Protein AF-0000000068043052 (afdb_homodimer)

InterPro domains:
  IPR000719 Protein kinase domain [PF00069] (48-326)
  IPR000719 Protein kinase domain [PS50011] (48-335)
  IPR000719 Protein kinase domain [SM00220] (48-326)
  IPR008271 Serine/threonine-protein kinase, active site [PS00108] (180-192)
  IPR011009 Protein kinase-like domain superfamily [SSF56112] (38-329)
  IPR017441 Protein kinase, ATP binding site [PS00107] (54-77)

Secondary structure (DSSP, 8-state):
----------------HHHHHHHHHHHSTT---EE--HHHHHHHTTTT-GGGEEEE-SSEEEEEEE-TTS-EEEEEEEPTTT--HHHHHHHHHHHTT---TTBPPEEEEEEEEEEEEEEETTEEEEEEEEEEEEEEE--TT-BGGGG---TTSSS-HHHHHHHHHHHHHHHHIIIIII-EE-S--SGGGEEE-TT--EEE---TT-EEPPTT---EE-SS--S-TTTS-HHHHHH-EE-HHHHHHHHHHHHHHHHHSS-----TTTS-HHHHHHHHHHHHHHHHTTTS-HHHHHHHHHHHHHHHHHHHHHT-SSGGGSPPHHHHHHHHHHHHHH-/----------------HHHHHHHHHHHSTT---EE--HHHHHHHTTTT-GGGEEEE-SSEEEEEEE-TTS-EEEEEEEPTTT--HHHHHHHHHHHTT---TTBPPEEEEEEEEEEEEEEETTEEEEEEEEEEEEEEE--TT-BGGGG---TTSSS-HHHHHHHHHHHHHHHHIIIIII-EE-S---GGGEEE-TT--EEE---TT-EEPPTT---EE-SS--S-TTTS-HHHHHH-EE-HHHHHHHHHHHHHHHHHSS-----TTTS-HHHHHHHHHHHHHHHHTTTS-HHHHHHHHHHHHHHHHHHHHHT-SSGGGSPPHHHHHHHHHHHHHH-

pLDDT: mean 86.6, std 16.58, range [22.17, 98.75]

Radius of gyration: 36.7 Å; Cα contacts (8 Å, |Δi|>4): 1125; chains: 2; bounding box: 60×117×92 Å

Sequence (670 aa):
MGIKPSRYANSILPNSMGFNLFENLLQVPSVTPIFLPVEFLKAITCNFSKEQELGRGGYGVVYKGMLQNGKMIAVKKLFEMQLEDDQFQKEVTYLIGVKHQNIVQLVGYCAESRWEATQVGEKYVMAETRTRLLCFEYLKNNSLDKHLSAESGGLEWHIRYDIIRGVCSGLHYLHAECRIIHLDLKPQNILLDDHMMPKLADFGMSRLFGKQQSRIITKSRGGTFGYMAPEYITNGLITTKSDIFSLGIIIIELMTGHRRYPESSETPFEDFIENVIANWRHRLEKTLSHRALEICSEQVNRCIVLGLNCLNPDPSKRPSAWDILQTLNELESTNMGIKPSRYANSILPNSMGFNLFENLLQVPSVTPIFLPVEFLKAITCNFSKEQELGRGGYGVVYKGMLQNGKMIAVKKLFEMQLEDDQFQKEVTYLIGVKHQNIVQLVGYCAESRWEATQVGEKYVMAETRTRLLCFEYLKNNSLDKHLSAESGGLEWHIRYDIIRGVCSGLHYLHAECRIIHLDLKPQNILLDDHMMPKLADFGMSRLFGKQQSRIITKSRGGTFGYMAPEYITNGLITTKSDIFSLGIIIIELMTGHRRYPESSETPFEDFIENVIANWRHRLEKTLSHRALEICSEQVNRCIVLGLNCLNPDPSKRPSAWDILQTLNELESTN

Nearest PDB structures (foldseek):
  2qkw-assembly1_B  TM=7.847E-01  e=1.007E-21  Solanum pimpinellifolium
  6s8a-assembly1_A  TM=7.702E-01  e=6.405E-17  Homo sapiens
  5uhn-assembly1_A  TM=7.021E-01  e=5.722E-17  Homo sapiens
  5czh-assembly1_A  TM=6.983E-01  e=1.076E-15  Homo sapiens
  3cly-assembly1_A  TM=7.051E-01  e=1.088E-14  Homo sapiens

Organism: Hordeum vulgare subsp. vulgare (NCBI:txid112509)

Foldseek 3Di:
DDPPPDPPPVPPLPDCDVCVVVLVQLVDPDDQAEADEPVNQCSQQVNVDPVQWPDDDPFFTWGWGAGPVGFIKIKTKGDPVPPPVPLLVCVSVLQRPDDDPQAWHFRYWYWDKDWDWDDDDPDTDTDIDTTTMTMTHDADQAFQLVQFDFLQDGDDLVLLLQQLLLVLVQLCCCCPPSVKAQQADDRNQWTQHPVGRTHGHDSSVMDHADPPGFKDADPDHDYDPLQFAPCCVPGVIDGSLRVLSSSLQRLCRSQGVHSDDDDPPDDDNVVVLVVSLVSNLVNQVVPDDPVVSVLSSVLSSLSNVLSVQSNPNDSVSHDHSVVSNVSNVVSVVVD/DDDDPDDDPPVPPPDCVVCVVVLVQLVDPDDQAEADEPVNQCSQQVNVDPVQWPDDDPFFTWGWGAGPVGFIKIKTKGDPVPPPVPLLVCVSVLQRPDDDPQAWHFRYWYWDKDWDWDDDDPDTDTDIDTTTMTMTHDADQAFQLVQFDFLQDGDDLVLLLQQLLLVLVQLCCCCPPSVKAQQADDRNQWTQHPVGRTHGHDSSPMDHADPPGFKDADPDHDYDPLQFAPCCVPGVIDGSLRVLSSSLQRLCRSQGVHSDDDDPDDDDNVVVLVVSLVSNLVNQVVPDDPVVSVLSSVLSSLSNVLSVQSNPNDSVSHDHSVVSSVSSVVSVVVD

Solvent-accessible surface area (backbone atoms only — not comparable to full-atom values): 36465 Å² total; per-residue (Å²): 136,81,80,74,79,83,76,77,73,72,73,73,77,51,24,50,51,85,48,40,60,56,54,57,54,68,69,46,86,88,51,69,44,36,79,44,59,66,72,53,55,28,61,34,20,60,63,69,33,77,89,30,52,74,46,77,60,96,58,31,39,30,27,43,26,50,45,94,88,64,51,58,31,29,37,34,40,46,42,68,86,72,48,51,71,58,45,58,49,46,37,50,47,62,38,52,77,55,82,51,88,20,38,57,44,51,52,27,32,27,41,38,35,35,46,41,80,40,76,57,88,96,38,53,42,77,43,78,47,70,46,47,35,44,27,27,62,57,56,81,58,43,33,43,59,80,55,59,29,37,62,87,43,76,65,53,67,72,54,52,51,49,29,56,50,30,48,28,50,29,48,30,45,30,48,72,73,64,29,36,38,49,53,48,58,46,44,77,29,25,32,17,32,93,81,54,48,28,17,45,44,76,52,67,60,38,44,80,47,55,95,85,46,70,65,46,76,46,91,75,86,69,66,49,88,90,30,63,27,66,54,34,72,74,64,21,43,42,39,68,47,36,45,34,22,13,46,12,40,48,44,39,20,65,60,50,41,40,77,79,68,72,56,92,83,78,43,59,66,62,59,56,50,51,51,53,47,49,51,42,47,62,53,40,59,76,77,43,52,74,68,58,36,54,52,49,49,50,50,50,50,51,49,55,51,49,18,53,42,22,54,42,86,51,57,88,71,28,63,52,42,57,55,50,46,51,58,58,48,54,56,56,70,74,98,136,79,78,74,78,79,78,78,78,73,72,74,76,50,28,51,48,86,50,39,58,56,54,57,54,69,68,46,86,87,50,69,43,38,81,45,58,64,72,52,55,27,62,33,20,60,64,69,32,78,90,30,52,73,48,76,58,98,59,30,39,29,26,42,25,50,44,94,89,63,52,58,31,29,36,35,40,46,44,68,87,71,48,52,71,57,46,59,49,46,37,48,48,63,37,53,78,56,82,51,88,21,39,59,45,51,53,27,34,27,40,38,35,37,46,40,80,39,79,56,88,95,41,53,42,76,43,78,48,68,45,45,35,45,26,27,62,57,56,80,57,44,32,42,60,80,55,58,30,38,60,88,42,74,65,53,67,71,56,51,51,49,29,54,50,29,48,29,51,30,48,28,46,31,48,72,73,64,30,35,38,47,54,45,59,47,45,76,30,25,32,18,32,92,82,53,48,27,17,46,43,76,51,66,60,39,44,79,50,56,96,87,47,71,65,46,75,46,92,74,85,69,66,48,88,88,30,62,28,66,53,34,73,75,66,23,43,41,40,68,46,36,43,33,22,12,46,13,40,48,45,39,20,63,60,51,42,41,75,79,67,70,56,92,85,80,44,58,65,61,59,56,50,50,49,54,46,49,52,42,47,61,54,40,59,75,78,43,53,73,69,56,36,53,53,48,48,50,50,49,49,52,50,55,52,50,17,56,41,22,55,41,87,50,56,89,71,28,61,50,43,58,56,52,46,53,58,59,48,54,56,56,71,73,99

Structure (mmCIF, N/CA/C/O backbone):
data_AF-0000000068043052-model_v1
#
loop_
_entity.id
_entity.type
_entity.pdbx_description
1 polymer 'Uncharacterized protein'
#
loop_
_atom_site.group_PDB
_atom_site.id
_atom_site.type_symbol
_atom_site.label_atom_id
_atom_site.label_alt_id
_atom_site.label_comp_id
_atom_site.label_asym_id
_atom_site.label_entity_id
_atom_site.label_seq_id
_atom_site.pdbx_PDB_ins_code
_atom_site.Cartn_x
_atom_site.Cartn_y
_atom_site.Cartn_z
_atom_site.occupancy
_atom_site.B_iso_or_equiv
_atom_site.auth_seq_id
_atom_site.auth_comp_id
_atom_site.auth_asym_id
_atom_site.auth_atom_id
_atom_site.pdbx_PDB_model_num
ATOM 1 N N . MET A 1 1 ? -22.297 -9.219 50.406 1 23.92 1 MET A N 1
ATOM 2 C CA . MET A 1 1 ? -20.859 -9.445 50.344 1 23.92 1 MET A CA 1
ATOM 3 C C . MET A 1 1 ? -20.328 -9.289 48.938 1 23.92 1 MET A C 1
ATOM 5 O O . MET A 1 1 ? -20.609 -10.117 48.062 1 23.92 1 MET A O 1
ATOM 9 N N . GLY A 1 2 ? -20.234 -8.07 48.375 1 24.94 2 GLY A N 1
ATOM 10 C CA . GLY A 1 2 ? -20.297 -7.492 47.031 1 24.94 2 GLY A CA 1
ATOM 11 C C . GLY A 1 2 ? -19.031 -7.723 46.25 1 24.94 2 GLY A C 1
ATOM 12 O O . GLY A 1 2 ? -17.953 -7.266 46.625 1 24.94 2 GLY A O 1
ATOM 13 N N . ILE A 1 3 ? -18.922 -8.938 45.562 1 24.89 3 ILE A N 1
ATOM 14 C CA . ILE A 1 3 ? -17.703 -9.445 44.969 1 24.89 3 ILE A CA 1
ATOM 15 C C . ILE A 1 3 ? -17.156 -8.414 44 1 24.89 3 ILE A C 1
ATOM 17 O O . ILE A 1 3 ? -17.828 -8.016 43.031 1 24.89 3 ILE A O 1
ATOM 21 N N . LYS A 1 4 ? -16.156 -7.613 44.406 1 28.8 4 LYS A N 1
ATOM 22 C CA . LYS A 1 4 ? -15.43 -6.52 43.75 1 28.8 4 LYS A CA 1
ATOM 23 C C . LYS A 1 4 ? -14.82 -6.973 42.438 1 28.8 4 LYS A C 1
ATOM 25 O O . LYS A 1 4 ? -14.023 -7.91 42.406 1 28.8 4 LYS A O 1
ATOM 30 N N . PRO A 1 5 ? -15.555 -6.758 41.25 1 27.19 5 PRO A N 1
ATOM 31 C CA . PRO A 1 5 ? -15.188 -7.332 39.969 1 27.19 5 PRO A CA 1
ATOM 32 C C . PRO A 1 5 ? -13.758 -6.984 39.562 1 27.19 5 PRO A C 1
ATOM 34 O O . PRO A 1 5 ? -13.273 -5.891 39.844 1 27.19 5 PRO A O 1
ATOM 37 N N . SER A 1 6 ? -12.875 -7.98 39.562 1 24.72 6 SER A N 1
ATOM 38 C CA . SER A 1 6 ? -11.43 -7.992 39.375 1 24.72 6 SER A CA 1
ATOM 39 C C . SER A 1 6 ? -11.039 -7.219 38.125 1 24.72 6 SER A C 1
ATOM 41 O O . SER A 1 6 ? -11.602 -7.438 37.062 1 24.72 6 SER A O 1
ATOM 43 N N . ARG A 1 7 ? -10.359 -6.07 38.219 1 26.06 7 ARG A N 1
ATOM 44 C CA . ARG A 1 7 ? -9.805 -4.926 37.5 1 26.06 7 ARG A CA 1
ATOM 45 C C . ARG A 1 7 ? -8.938 -5.383 36.344 1 26.06 7 ARG A C 1
ATOM 47 O O . ARG A 1 7 ? -8.656 -4.602 35.406 1 26.06 7 ARG A O 1
ATOM 54 N N . TYR A 1 8 ? -7.992 -6.398 36.594 1 23.08 8 TYR A N 1
ATOM 55 C CA . TYR A 1 8 ? -6.691 -6.301 35.938 1 23.08 8 TYR A CA 1
ATOM 56 C C . TYR A 1 8 ? -6.781 -6.703 34.469 1 23.08 8 TYR A C 1
ATOM 58 O O . TYR A 1 8 ? -6.844 -7.891 34.125 1 23.08 8 TYR A O 1
ATOM 66 N N . ALA A 1 9 ? -7.742 -6.215 33.75 1 27.06 9 ALA A N 1
ATOM 67 C CA . ALA A 1 9 ? -7.633 -6.598 32.344 1 27.06 9 ALA A CA 1
ATOM 68 C C . ALA A 1 9 ? -6.227 -6.344 31.828 1 27.06 9 ALA A C 1
ATOM 70 O O . ALA A 1 9 ? -5.82 -5.191 31.641 1 27.06 9 ALA A O 1
ATOM 71 N N . ASN A 1 10 ? -5.223 -7.145 32.281 1 24.97 10 ASN A N 1
ATOM 72 C CA . ASN A 1 10 ? -3.865 -7.16 31.734 1 24.97 10 ASN A CA 1
ATOM 73 C C . ASN A 1 10 ? -3.854 -7.055 30.219 1 24.97 10 ASN A C 1
ATOM 75 O O . ASN A 1 10 ? -4.273 -7.984 29.531 1 24.97 10 ASN A O 1
ATOM 79 N N . SER A 1 11 ? -4.234 -5.977 29.75 1 27.83 11 SER A N 1
ATOM 80 C CA . SER A 1 11 ? -4.172 -5.648 28.328 1 27.83 11 SER A CA 1
ATOM 81 C C . SER A 1 11 ? -2.854 -6.102 27.719 1 27.83 11 SER A C 1
ATOM 83 O O . SER A 1 11 ? -1.799 -5.535 28.016 1 27.83 11 SER A O 1
ATOM 85 N N . ILE A 1 12 ? -2.594 -7.371 27.719 1 28.55 12 ILE A N 1
ATOM 86 C CA . ILE A 1 12 ? -1.473 -8.039 27.062 1 28.55 12 ILE A CA 1
ATOM 87 C C . ILE A 1 12 ? -1.197 -7.371 25.719 1 28.55 12 ILE A C 1
ATOM 89 O O . ILE A 1 12 ? -2.006 -7.473 24.797 1 28.55 12 ILE A O 1
ATOM 93 N N . LEU A 1 13 ? -0.516 -6.25 25.734 1 30.83 13 LEU A N 1
ATOM 94 C CA . LEU A 1 13 ? 0.05 -5.547 24.578 1 30.83 13 LEU A CA 1
ATOM 95 C C . LEU A 1 13 ? 0.727 -6.523 23.625 1 30.83 13 LEU A C 1
ATOM 97 O O . LEU A 1 13 ? 1.547 -7.34 24.047 1 30.83 13 LEU A O 1
ATOM 101 N N . PRO A 1 14 ? 0.169 -6.973 22.562 1 32.5 14 PRO A N 1
ATOM 102 C CA . PRO A 1 14 ? 0.524 -7.977 21.547 1 32.5 14 PRO A CA 1
ATOM 103 C C . PRO A 1 14 ? 1.995 -7.914 21.156 1 32.5 14 PRO A C 1
ATOM 105 O O . PRO A 1 14 ? 2.641 -6.875 21.312 1 32.5 14 PRO A O 1
ATOM 108 N N . ASN A 1 15 ? 2.811 -8.859 20.922 1 35.12 15 ASN A N 1
ATOM 109 C CA . ASN A 1 15 ? 4.207 -9.125 20.609 1 35.12 15 ASN A CA 1
ATOM 110 C C . ASN A 1 15 ? 4.727 -8.172 19.531 1 35.12 15 ASN A C 1
ATOM 112 O O . ASN A 1 15 ? 4.211 -8.148 18.406 1 35.12 15 ASN A O 1
ATOM 116 N N . SER A 1 16 ? 5.469 -6.887 19.672 1 40.03 16 SER A N 1
ATOM 117 C CA . SER A 1 16 ? 6.023 -5.543 19.516 1 40.03 16 SER A CA 1
ATOM 118 C C . SER A 1 16 ? 7.121 -5.512 18.469 1 40.03 16 SER A C 1
ATOM 120 O O . SER A 1 16 ? 7.719 -4.461 18.219 1 40.03 16 SER A O 1
ATOM 122 N N . MET A 1 17 ? 7.68 -6.598 17.906 1 44.84 17 MET A N 1
ATOM 123 C CA . MET A 1 17 ? 8.938 -6.363 17.203 1 44.84 17 MET A CA 1
ATOM 124 C C . MET A 1 17 ? 8.711 -5.523 15.945 1 44.84 17 MET A C 1
ATOM 126 O O . MET A 1 17 ? 9.469 -4.59 15.672 1 44.84 17 MET A O 1
ATOM 130 N N . GLY A 1 18 ? 7.625 -6.023 15.156 1 54.56 18 GLY A N 1
ATOM 131 C CA . GLY A 1 18 ? 7.605 -5.32 13.883 1 54.56 18 GLY A CA 1
ATOM 132 C C . GLY A 1 18 ? 7.383 -3.826 14.031 1 54.56 18 GLY A C 1
ATOM 133 O O . GLY A 1 18 ? 7.941 -3.033 13.266 1 54.56 18 GLY A O 1
ATOM 134 N N . PHE A 1 19 ? 6.629 -3.596 15.094 1 63.53 19 PHE A N 1
ATOM 135 C CA . PHE A 1 19 ? 6.328 -2.172 15.164 1 63.53 19 PHE A CA 1
ATOM 136 C C . PHE A 1 19 ? 7.301 -1.454 16.094 1 63.53 19 PHE A C 1
ATOM 138 O O . PHE A 1 19 ? 7.289 -0.225 16.172 1 63.53 19 PHE A O 1
ATOM 145 N N . ASN A 1 20 ? 8.125 -2.258 16.75 1 68.88 20 ASN A N 1
ATOM 146 C CA . ASN A 1 20 ? 9.062 -1.647 17.688 1 68.88 20 ASN A CA 1
ATOM 147 C C . ASN A 1 20 ? 9.961 -0.627 17 1 68.88 20 ASN A C 1
ATOM 149 O O . ASN A 1 20 ? 10.312 0.397 17.594 1 68.88 20 ASN A O 1
ATOM 153 N N . LEU A 1 21 ? 10.242 -1.024 15.836 1 69.56 21 LEU A N 1
ATOM 154 C CA . LEU A 1 21 ? 11.109 -0.113 15.094 1 69.56 21 LEU A CA 1
ATOM 155 C C . LEU A 1 21 ? 10.453 1.255 14.938 1 69.56 21 LEU A C 1
ATOM 157 O O . LEU A 1 21 ? 11.078 2.283 15.195 1 69.56 21 LEU A O 1
ATOM 161 N N . PHE A 1 22 ? 9.25 1.224 14.758 1 75.31 22 PHE A N 1
ATOM 162 C CA . PHE A 1 22 ? 8.555 2.48 14.516 1 75.31 22 PHE A CA 1
ATOM 163 C C . PHE A 1 22 ? 8.352 3.24 15.82 1 75.31 22 PHE A C 1
ATOM 165 O O . PHE A 1 22 ? 8.461 4.469 15.859 1 75.31 22 PHE A O 1
ATOM 172 N N . GLU A 1 23 ? 8.133 2.523 16.812 1 72.56 23 GLU A N 1
ATOM 173 C CA . GLU A 1 23 ? 7.98 3.141 18.125 1 72.56 23 GLU A CA 1
ATOM 174 C C . GLU A 1 23 ? 9.258 3.863 18.547 1 72.56 23 GLU A C 1
ATOM 176 O O . GLU A 1 23 ? 9.203 4.992 19.047 1 72.56 23 GLU A O 1
ATOM 181 N N . ASN A 1 24 ? 10.305 3.197 18.344 1 72 24 ASN A N 1
ATOM 182 C CA . ASN A 1 24 ? 11.594 3.766 18.734 1 72 24 ASN A CA 1
ATOM 183 C C . ASN A 1 24 ? 11.914 5.023 17.938 1 72 24 ASN A C 1
ATOM 185 O O . ASN A 1 24 ? 12.438 5.996 18.484 1 72 24 ASN A O 1
ATOM 189 N N . LEU A 1 25 ? 11.562 5.012 16.734 1 72.19 25 LEU A N 1
ATOM 190 C CA . LEU A 1 25 ? 11.859 6.137 15.859 1 72.19 25 LEU A CA 1
ATOM 191 C C . LEU A 1 25 ? 11.016 7.352 16.234 1 72.19 25 LEU A C 1
ATOM 193 O O . LEU A 1 25 ? 11.477 8.492 16.141 1 72.19 25 LEU A O 1
ATOM 197 N N . LEU A 1 26 ? 9.859 7.172 16.688 1 75.56 26 LEU A N 1
ATOM 198 C CA . LEU A 1 26 ? 8.93 8.25 17.016 1 75.56 26 LEU A CA 1
ATOM 199 C C . LEU A 1 26 ? 9.281 8.875 18.359 1 75.56 26 LEU A C 1
ATOM 201 O O . LEU A 1 26 ? 8.812 9.969 18.672 1 75.56 26 LEU A O 1
ATOM 205 N N . GLN A 1 27 ? 10.102 8.211 19.078 1 68.25 27 GLN A N 1
ATOM 206 C CA . GLN A 1 27 ? 10.469 8.695 20.406 1 68.25 27 GLN A CA 1
ATOM 207 C C . GLN A 1 27 ? 11.656 9.656 20.328 1 68.25 27 GLN A C 1
ATOM 209 O O . GLN A 1 27 ? 11.906 10.406 21.266 1 68.25 27 GLN A O 1
ATOM 214 N N . VAL A 1 28 ? 12.32 9.648 19.125 1 64.31 28 VAL A N 1
ATOM 215 C CA . VAL A 1 28 ? 13.461 10.547 18.938 1 64.31 28 VAL A CA 1
ATOM 216 C C . VAL A 1 28 ? 12.961 11.93 18.516 1 64.31 28 VAL A C 1
ATOM 218 O O . VAL A 1 28 ? 12.125 12.047 17.625 1 64.31 28 VAL A O 1
ATOM 221 N N . PRO A 1 29 ? 13.273 12.984 19.281 1 59.75 29 PRO A N 1
ATOM 222 C CA . PRO A 1 29 ? 12.75 14.328 19.047 1 59.75 29 PRO A CA 1
ATOM 223 C C . PRO A 1 29 ? 13.016 14.828 17.625 1 59.75 29 PRO A C 1
ATOM 225 O O . PRO A 1 29 ? 12.172 15.523 17.047 1 59.75 29 PRO A O 1
ATOM 228 N N . SER A 1 30 ? 14.25 14.773 17.156 1 59.78 30 SER A N 1
ATOM 229 C CA . SER A 1 30 ? 14.617 15.523 15.961 1 59.78 30 SER A CA 1
ATOM 230 C C . SER A 1 30 ? 14.641 14.625 14.734 1 59.78 30 SER A C 1
ATOM 232 O O . SER A 1 30 ? 15.508 14.773 13.867 1 59.78 30 SER A O 1
ATOM 234 N N . VAL A 1 31 ? 13.594 13.805 14.586 1 60.72 31 VAL A N 1
ATOM 235 C CA . VAL A 1 31 ? 13.82 12.898 13.469 1 60.72 31 VAL A CA 1
ATOM 236 C C . VAL A 1 31 ? 13.008 13.344 12.258 1 60.72 31 VAL A C 1
ATOM 238 O O . VAL A 1 31 ? 12 14.047 12.406 1 60.72 31 VAL A O 1
ATOM 241 N N . THR A 1 32 ? 13.641 13.344 11.078 1 79.5 32 THR A N 1
ATOM 242 C CA . THR A 1 32 ? 12.938 13.438 9.805 1 79.5 32 THR A CA 1
ATOM 243 C C . THR A 1 32 ? 11.711 12.531 9.797 1 79.5 32 THR A C 1
ATOM 245 O O . THR A 1 32 ? 11.766 11.398 10.273 1 79.5 32 THR A O 1
ATOM 248 N N . PRO A 1 33 ? 10.57 13.211 9.469 1 89.12 33 PRO A N 1
ATOM 249 C CA . PRO A 1 33 ? 9.359 12.391 9.414 1 89.12 33 PRO A CA 1
ATOM 250 C C . PRO A 1 33 ? 9.57 11.078 8.664 1 89.12 33 PRO A C 1
ATOM 252 O O . PRO A 1 33 ? 10.297 11.039 7.668 1 89.12 33 PRO A O 1
ATOM 255 N N . ILE A 1 34 ? 9.047 10.062 9.188 1 88.38 34 ILE A N 1
ATOM 256 C CA . ILE A 1 34 ? 9.273 8.734 8.617 1 88.38 34 ILE A CA 1
ATOM 257 C C . ILE A 1 34 ? 7.945 8.141 8.156 1 88.38 34 ILE A C 1
ATOM 259 O O . ILE A 1 34 ? 6.879 8.531 8.641 1 88.38 34 ILE A O 1
ATOM 263 N N . PHE A 1 35 ? 8.156 7.266 7.207 1 92 35 PHE A N 1
ATOM 264 C CA . PHE A 1 35 ? 6.996 6.48 6.809 1 92 35 PHE A CA 1
ATOM 265 C C . PHE A 1 35 ? 6.57 5.539 7.93 1 92 35 PHE A C 1
ATOM 267 O O . PHE A 1 35 ? 7.414 4.895 8.562 1 92 35 PHE A O 1
ATOM 274 N N . LEU A 1 36 ? 5.309 5.461 8.188 1 92.88 36 LEU A N 1
ATOM 275 C CA . LEU A 1 36 ? 4.719 4.57 9.18 1 92.88 36 LEU A CA 1
ATOM 276 C C . LEU A 1 36 ? 3.668 3.668 8.539 1 92.88 36 LEU A C 1
ATOM 278 O O . LEU A 1 36 ? 2.742 4.148 7.887 1 92.88 36 LEU A O 1
ATOM 282 N N . PRO A 1 37 ? 3.758 2.371 8.75 1 91.44 37 PRO A N 1
ATOM 283 C CA . PRO A 1 37 ? 2.77 1.46 8.164 1 91.44 37 PRO A CA 1
ATOM 284 C C . PRO A 1 37 ? 1.378 1.636 8.766 1 91.44 37 PRO A C 1
ATOM 286 O O . PRO A 1 37 ? 1.248 1.925 9.961 1 91.44 37 PRO A O 1
ATOM 289 N N . VAL A 1 38 ? 0.407 1.336 7.93 1 93.12 38 VAL A N 1
ATOM 290 C CA . VAL A 1 38 ? -0.976 1.521 8.352 1 93.12 38 VAL A CA 1
ATOM 291 C C . VAL A 1 38 ? -1.28 0.606 9.539 1 93.12 38 VAL A C 1
ATOM 293 O O . VAL A 1 38 ? -2.025 0.981 10.445 1 93.12 38 VAL A O 1
ATOM 296 N N . GLU A 1 39 ? -0.774 -0.65 9.516 1 87.75 39 GLU A N 1
ATOM 297 C CA . GLU A 1 39 ? -1.055 -1.589 10.594 1 87.75 39 GLU A CA 1
ATOM 298 C C . GLU A 1 39 ? -0.547 -1.058 11.938 1 87.75 39 GLU A C 1
ATOM 300 O O . GLU A 1 39 ? -1.176 -1.271 12.969 1 87.75 39 GLU A O 1
ATOM 305 N N . PHE A 1 40 ? 0.512 -0.355 11.945 1 88.56 40 PHE A N 1
ATOM 30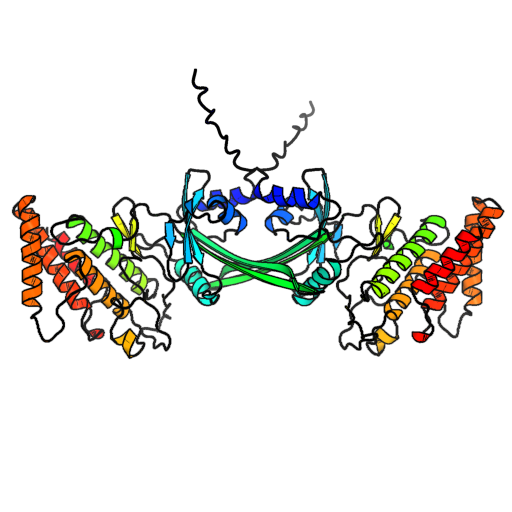6 C CA . PHE A 1 40 ? 1.058 0.269 13.141 1 88.56 40 PHE A CA 1
ATOM 307 C C . PHE A 1 40 ? 0.129 1.365 13.648 1 88.56 40 PHE A C 1
ATOM 309 O O . PHE A 1 40 ? -0.172 1.427 14.844 1 88.56 40 PHE A O 1
ATOM 316 N N . LEU A 1 41 ? -0.273 2.25 12.742 1 94.19 41 LEU A N 1
ATOM 317 C CA . LEU A 1 41 ? -1.12 3.377 13.109 1 94.19 41 LEU A CA 1
ATOM 318 C C . LEU A 1 41 ? -2.486 2.896 13.594 1 94.19 41 LEU A C 1
ATOM 320 O O . LEU A 1 41 ? -3.08 3.498 14.492 1 94.19 41 LEU A O 1
ATOM 324 N N . LYS A 1 42 ? -2.939 1.774 12.977 1 92.62 42 LYS A N 1
ATOM 325 C CA . LYS A 1 42 ? -4.168 1.163 13.477 1 92.62 42 LYS A CA 1
ATOM 326 C C . LYS A 1 42 ? -4.008 0.701 14.922 1 92.62 42 LYS A C 1
ATOM 328 O O . LYS A 1 42 ? -4.898 0.915 15.75 1 92.62 42 LYS A O 1
ATOM 333 N N . ALA A 1 43 ? -2.92 0.133 15.164 1 87.75 43 ALA A N 1
ATOM 334 C CA . ALA A 1 43 ? -2.664 -0.399 16.5 1 87.75 43 ALA A CA 1
ATOM 335 C C . ALA A 1 43 ? -2.631 0.718 17.547 1 87.75 43 ALA A C 1
ATOM 337 O O . ALA A 1 43 ? -3.234 0.598 18.609 1 87.75 43 ALA A O 1
ATOM 338 N N . ILE A 1 44 ? -1.982 1.839 17.312 1 91.88 44 ILE A N 1
ATOM 339 C CA . ILE A 1 44 ? -1.766 2.855 18.328 1 91.88 44 ILE A CA 1
ATOM 340 C C . ILE A 1 44 ? -3 3.75 18.438 1 91.88 44 ILE A C 1
ATOM 342 O O . ILE A 1 44 ? -3.125 4.531 19.391 1 91.88 44 ILE A O 1
ATOM 346 N N . THR A 1 45 ? -3.914 3.705 17.484 1 95.31 45 THR A N 1
ATOM 347 C CA . THR A 1 45 ? -5.145 4.492 17.516 1 95.31 45 THR A CA 1
ATOM 348 C C . THR A 1 45 ? -6.344 3.605 17.844 1 95.31 45 THR A C 1
ATOM 350 O O . THR A 1 45 ? -7.492 4.039 17.719 1 95.31 45 THR A O 1
ATOM 353 N N . CYS A 1 46 ? -6.113 2.35 18.156 1 93.31 46 CYS A N 1
ATOM 354 C CA . CYS A 1 46 ? -7.188 1.389 18.375 1 93.31 46 CYS A CA 1
ATOM 355 C C . CYS A 1 46 ? -8.094 1.313 17.156 1 93.31 46 CYS A C 1
ATOM 357 O O . CYS A 1 46 ? -9.312 1.457 17.266 1 93.31 46 CYS A O 1
ATOM 359 N N . ASN A 1 47 ? -7.508 1.125 16.047 1 94 47 ASN A N 1
ATOM 360 C CA . ASN A 1 47 ? -8.188 1.003 14.758 1 94 47 ASN A CA 1
ATOM 361 C C . ASN A 1 47 ? -9.023 2.238 14.445 1 94 47 ASN A C 1
ATOM 363 O O . ASN A 1 47 ? -10.18 2.121 14.023 1 94 47 ASN A O 1
ATOM 367 N N . PHE A 1 48 ? -8.453 3.4 14.789 1 95.38 48 PHE A N 1
ATOM 368 C CA . PHE A 1 48 ? -9.125 4.664 14.523 1 95.38 48 PHE A CA 1
ATOM 369 C C . PHE A 1 48 ? -10.508 4.684 15.164 1 95.38 48 PHE A C 1
ATOM 371 O O . PHE A 1 48 ? -11.492 5.043 14.516 1 95.38 48 PHE A O 1
ATOM 378 N N . SER A 1 49 ? -10.508 4.32 16.328 1 94.88 49 SER A N 1
ATOM 379 C CA . SER A 1 49 ? -11.773 4.254 17.062 1 94.88 49 SER A CA 1
ATOM 380 C C . SER A 1 49 ? -12.312 5.645 17.375 1 94.88 49 SER A C 1
ATOM 382 O O . SER A 1 49 ? -11.547 6.609 17.453 1 94.88 49 SER A O 1
ATOM 384 N N . LYS A 1 50 ? -13.617 5.723 17.625 1 93.81 50 LYS A N 1
ATOM 385 C CA . LYS A 1 50 ? -14.273 6.988 17.953 1 93.81 50 LYS A CA 1
ATOM 386 C C . LYS A 1 50 ? -13.766 7.543 19.281 1 93.81 50 LYS A C 1
ATOM 388 O O . LYS A 1 50 ? -13.664 8.758 19.453 1 93.81 50 LYS A O 1
ATOM 393 N N . GLU A 1 51 ? -13.445 6.691 20.188 1 94 51 GLU A N 1
ATOM 394 C CA . GLU A 1 51 ? -12.961 7.102 21.5 1 94 51 GLU A CA 1
ATOM 395 C C . GLU A 1 51 ? -11.641 7.852 21.391 1 94 51 GLU A C 1
ATOM 397 O O . GLU A 1 51 ? -11.305 8.648 22.266 1 94 51 GLU A O 1
ATOM 402 N N . GLN A 1 52 ? -10.883 7.625 20.344 1 94.44 52 GLN A N 1
ATOM 403 C CA . GLN A 1 52 ? -9.57 8.25 20.172 1 94.44 52 GLN A CA 1
ATOM 404 C C . GLN A 1 52 ? -9.672 9.492 19.297 1 94.44 52 GLN A C 1
ATOM 406 O O . GLN A 1 52 ? -8.664 10.133 18.984 1 94.44 52 GLN A O 1
ATOM 411 N N . GLU A 1 53 ? -10.859 9.891 18.953 1 95.25 53 GLU A N 1
ATOM 412 C CA . GLU A 1 53 ? -11.031 11.039 18.062 1 95.25 53 GLU A CA 1
ATOM 413 C C . GLU A 1 53 ? -10.727 12.344 18.781 1 95.25 53 GLU A C 1
ATOM 415 O O . GLU A 1 53 ? -11.234 12.586 19.875 1 95.25 53 GLU A O 1
ATOM 420 N N . LEU A 1 54 ? -9.844 13.109 18.219 1 92.06 54 LEU A N 1
ATOM 421 C CA . LEU A 1 54 ? -9.492 14.43 18.734 1 92.06 54 LEU A CA 1
ATOM 422 C C . LEU A 1 54 ? -10.305 15.516 18.031 1 92.06 54 LEU A C 1
ATOM 424 O O . LEU A 1 54 ? -10.586 16.562 18.625 1 92.06 54 LEU A O 1
ATOM 428 N N . GLY A 1 55 ? -10.625 15.367 16.812 1 89.31 55 GLY A N 1
ATOM 429 C CA . GLY A 1 55 ? -11.352 16.359 16.016 1 89.31 55 GLY A CA 1
ATOM 430 C C . GLY A 1 55 ? -11.656 15.883 14.609 1 89.31 55 GLY A C 1
ATOM 431 O O . GLY A 1 55 ? -11.031 14.945 14.109 1 89.31 55 GLY A O 1
ATOM 432 N N . ARG A 1 56 ? -12.633 16.516 14.031 1 87.75 56 ARG A N 1
ATOM 433 C CA . ARG A 1 56 ? -13.07 16.203 12.672 1 87.75 56 ARG A CA 1
ATOM 434 C C . ARG A 1 56 ? -13.242 17.469 11.836 1 87.75 56 ARG A C 1
ATOM 436 O O . ARG A 1 56 ? -13.773 18.469 12.32 1 87.75 56 ARG A O 1
ATOM 443 N N . GLY A 1 57 ? -12.68 17.438 10.719 1 78.44 57 GLY A N 1
ATOM 444 C CA . GLY A 1 57 ? -12.844 18.547 9.797 1 78.44 57 GLY A CA 1
ATOM 445 C C . GLY A 1 57 ? -13.273 18.109 8.406 1 78.44 57 GLY A C 1
ATOM 446 O O . GLY A 1 57 ? -13.688 16.969 8.203 1 78.44 57 GLY A O 1
ATOM 447 N N . GLY A 1 58 ? -13.227 19.062 7.484 1 74.81 58 GLY A N 1
ATOM 448 C CA . GLY A 1 58 ? -13.664 18.828 6.121 1 74.81 58 GLY A CA 1
ATOM 449 C C . GLY A 1 58 ? -12.758 17.875 5.363 1 74.81 58 GLY A C 1
ATOM 450 O O . GLY A 1 58 ? -13.172 17.25 4.383 1 74.81 58 GLY A O 1
ATOM 451 N N . TYR A 1 59 ? -11.555 17.703 5.867 1 80.75 59 TYR A N 1
ATOM 452 C CA . TYR A 1 59 ? -10.594 16.938 5.07 1 80.75 59 TYR A CA 1
ATOM 453 C C . TYR A 1 59 ? -10.281 15.602 5.715 1 80.75 59 TYR A C 1
ATOM 455 O O . TYR A 1 59 ? -9.703 14.719 5.078 1 80.75 59 TYR A O 1
ATOM 463 N N . GLY A 1 60 ? -10.609 15.516 7.012 1 88.94 60 GLY A N 1
ATOM 464 C CA . GLY A 1 60 ? -10.312 14.25 7.66 1 88.94 60 GLY A CA 1
ATOM 465 C C . GLY A 1 60 ? -10.617 14.258 9.148 1 88.94 60 GLY A C 1
ATOM 466 O O . GLY A 1 60 ? -11.25 15.18 9.656 1 88.94 60 GLY A O 1
ATOM 467 N N . VAL A 1 61 ? -10.25 13.195 9.766 1 93.88 61 VAL A N 1
ATOM 468 C CA . VAL A 1 61 ? -10.438 13.008 11.203 1 93.88 61 VAL A CA 1
ATOM 469 C C . VAL A 1 61 ? -9.078 12.836 11.875 1 93.88 61 VAL A C 1
ATOM 471 O O . VAL A 1 61 ? -8.18 12.18 11.336 1 93.88 61 VAL A O 1
ATOM 474 N N . VAL A 1 62 ? -8.945 13.492 13 1 95.44 62 VAL A N 1
ATOM 475 C CA . VAL A 1 62 ? -7.703 13.391 13.758 1 95.44 62 VAL A CA 1
ATOM 476 C C . VAL A 1 62 ? -7.906 12.477 14.961 1 95.44 62 VAL A C 1
ATOM 478 O O . VAL A 1 62 ? -8.875 12.625 15.711 1 95.44 62 VAL A O 1
ATOM 481 N N . TYR A 1 63 ? -6.992 11.516 15.133 1 96.81 63 TYR A N 1
ATOM 482 C CA . TYR A 1 63 ? -7.047 10.555 16.219 1 96.81 63 TYR A CA 1
ATOM 483 C C . TYR A 1 63 ? -5.832 10.688 17.125 1 96.81 63 TYR A C 1
ATOM 485 O O . TYR A 1 63 ? -4.754 11.086 16.688 1 96.81 63 TYR A O 1
ATOM 493 N N . LYS A 1 64 ? -6.078 10.375 18.391 1 96.25 64 LYS A N 1
ATOM 494 C CA . LYS A 1 64 ? -4.98 10.242 19.344 1 96.25 64 LYS A CA 1
ATOM 495 C C . LYS A 1 64 ? -4.309 8.883 19.219 1 96.25 64 LYS A C 1
ATOM 497 O O . LYS A 1 64 ? -4.973 7.844 19.312 1 96.25 64 LYS A O 1
ATOM 502 N N . GLY A 1 65 ? -3.027 8.859 18.906 1 94.81 65 GLY A N 1
ATOM 503 C CA . GLY A 1 65 ? -2.215 7.652 18.938 1 94.81 65 GLY A CA 1
ATOM 504 C C . GLY A 1 65 ? -1.36 7.547 20.188 1 94.81 65 GLY A C 1
ATOM 505 O O . GLY A 1 65 ? -0.671 8.5 20.562 1 94.81 65 GLY A O 1
ATOM 506 N N . MET A 1 66 ? -1.387 6.398 20.828 1 92.81 66 MET A N 1
ATOM 507 C CA . MET A 1 66 ? -0.629 6.188 22.062 1 92.81 66 MET A CA 1
ATOM 508 C C . MET A 1 66 ? 0.522 5.215 21.828 1 92.81 66 MET A C 1
ATOM 510 O O . MET A 1 66 ? 0.301 4.062 21.453 1 92.81 66 MET A O 1
ATOM 514 N N . LEU A 1 67 ? 1.685 5.758 22.062 1 88.75 67 LEU A N 1
ATOM 515 C CA . LEU A 1 67 ? 2.855 4.891 21.969 1 88.75 67 LEU A CA 1
ATOM 516 C C . LEU A 1 67 ? 3.031 4.078 23.25 1 88.75 67 LEU A C 1
ATOM 518 O O . LEU A 1 67 ? 2.365 4.34 24.25 1 88.75 67 LEU A O 1
ATOM 522 N N . GLN A 1 68 ? 3.887 3.123 23.156 1 84.44 68 GLN A N 1
ATOM 523 C CA . GLN A 1 68 ? 4.086 2.215 24.266 1 84.44 68 GLN A CA 1
ATOM 524 C C . GLN A 1 68 ? 4.664 2.947 25.484 1 84.44 68 GLN A C 1
ATOM 526 O O . GLN A 1 68 ? 4.355 2.609 26.625 1 84.44 68 GLN A O 1
ATOM 531 N N . ASN A 1 69 ? 5.473 3.943 25.234 1 85.06 69 ASN A N 1
ATOM 532 C CA . ASN A 1 69 ? 6.105 4.668 26.328 1 85.06 69 ASN A CA 1
ATOM 533 C C . ASN A 1 69 ? 5.184 5.738 26.906 1 85.06 69 ASN A C 1
ATOM 535 O O . ASN A 1 69 ? 5.578 6.488 27.797 1 85.06 69 ASN A O 1
ATOM 539 N N . GLY A 1 70 ? 4.027 5.844 26.312 1 88.12 70 GLY A N 1
ATOM 540 C CA . GLY A 1 70 ? 3.066 6.809 26.828 1 88.12 70 GLY A CA 1
ATOM 541 C C . GLY A 1 70 ? 3.004 8.078 26 1 88.12 70 GLY A C 1
ATOM 542 O O . GLY A 1 70 ? 2.082 8.883 26.156 1 88.12 70 GLY A O 1
ATOM 543 N N . LYS A 1 71 ? 3.986 8.227 25.203 1 89.94 71 LYS A N 1
ATOM 544 C CA . LYS A 1 71 ? 3.967 9.398 24.328 1 89.94 71 LYS A CA 1
ATOM 545 C C . LYS A 1 71 ? 2.785 9.352 23.359 1 89.94 71 LYS A C 1
ATOM 547 O O . LYS A 1 71 ? 2.463 8.289 22.828 1 89.94 71 LYS A O 1
ATOM 552 N N . MET A 1 72 ? 2.205 10.562 23.203 1 92.94 72 MET A N 1
ATOM 553 C CA . MET A 1 72 ? 1.048 10.641 22.312 1 92.94 72 MET A CA 1
ATOM 554 C C . MET A 1 72 ? 1.415 11.336 21.016 1 92.94 72 MET A C 1
ATOM 556 O O . MET A 1 72 ? 2.268 12.227 21 1 92.94 72 MET A O 1
ATOM 560 N N . ILE A 1 73 ? 0.783 10.875 19.953 1 94.69 73 ILE A N 1
ATOM 561 C CA . ILE A 1 73 ? 0.885 11.578 18.672 1 94.69 73 ILE A CA 1
ATOM 562 C C . ILE A 1 73 ? -0.509 11.797 18.094 1 94.69 73 ILE A C 1
ATOM 564 O O . ILE A 1 73 ? -1.467 11.125 18.484 1 94.69 73 ILE A O 1
ATOM 568 N N . ALA A 1 74 ? -0.635 12.82 17.266 1 96.12 74 ALA A N 1
ATOM 569 C CA . ALA A 1 74 ? -1.879 13.086 16.562 1 96.12 74 ALA A CA 1
ATOM 570 C C . ALA A 1 74 ? -1.845 12.484 15.156 1 96.12 74 ALA A C 1
ATOM 572 O O . ALA A 1 74 ? -0.918 12.742 14.383 1 96.12 74 ALA A O 1
ATOM 573 N N . VAL A 1 75 ? -2.82 11.664 14.844 1 96.62 75 VAL A N 1
ATOM 574 C CA . VAL A 1 75 ? -2.893 10.984 13.555 1 96.62 75 VAL A CA 1
ATOM 575 C C . VAL A 1 75 ? -4.086 11.508 12.758 1 96.62 75 VAL A C 1
ATOM 577 O O . VAL A 1 75 ? -5.238 11.203 13.078 1 96.62 75 VAL A O 1
ATOM 580 N N . LYS A 1 76 ? -3.799 12.266 11.727 1 94 76 LYS A N 1
ATOM 581 C CA . LYS A 1 76 ? -4.848 12.773 10.852 1 94 76 LYS A CA 1
ATOM 582 C C . LYS A 1 76 ? -5.098 11.82 9.68 1 94 76 LYS A C 1
ATOM 584 O O . LYS A 1 76 ? -4.215 11.602 8.852 1 94 76 LYS A O 1
ATOM 589 N N . LYS A 1 77 ? -6.246 11.219 9.656 1 94.12 77 LYS A N 1
ATOM 590 C CA . LYS A 1 77 ? -6.676 10.352 8.555 1 94.12 77 LYS A CA 1
ATOM 591 C C . LYS A 1 77 ? -7.469 11.141 7.516 1 94.12 77 LYS A C 1
ATOM 593 O O . LYS A 1 77 ? -8.547 11.656 7.816 1 94.12 77 LYS A O 1
ATOM 598 N N . LEU A 1 78 ? -6.977 11.195 6.277 1 90.81 78 LEU A N 1
ATOM 599 C CA . LEU A 1 78 ? -7.625 11.969 5.223 1 90.81 78 LEU A CA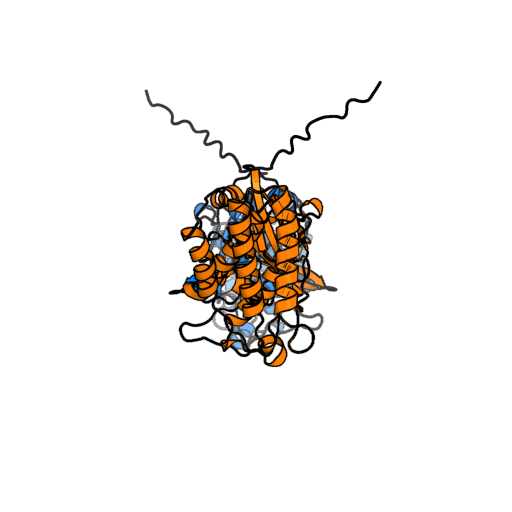 1
ATOM 600 C C . LEU A 1 78 ? -8.711 11.148 4.539 1 90.81 78 LEU A C 1
ATOM 602 O O . LEU A 1 78 ? -8.594 9.922 4.418 1 90.81 78 LEU A O 1
ATOM 606 N N . PHE A 1 79 ? -9.781 11.836 4.156 1 84.56 79 PHE A N 1
ATOM 607 C CA . PHE A 1 79 ? -10.859 11.164 3.445 1 84.56 79 PHE A CA 1
ATOM 608 C C . PHE A 1 79 ? -10.406 10.75 2.049 1 84.56 79 PHE A C 1
ATOM 610 O O . PHE A 1 79 ? -9.688 11.484 1.382 1 84.56 79 PHE A O 1
ATOM 617 N N . GLU A 1 80 ? -10.711 9.531 1.662 1 70.38 80 GLU A N 1
ATOM 618 C CA . GLU A 1 80 ? -10.305 8.945 0.385 1 70.38 80 GLU A CA 1
ATOM 619 C C . GLU A 1 80 ? -10.734 9.828 -0.783 1 70.38 80 GLU A C 1
ATOM 621 O O . GLU A 1 80 ? -9.984 10 -1.747 1 70.38 80 GLU A O 1
ATOM 626 N N . MET A 1 81 ? -11.93 10.414 -0.701 1 58.31 81 MET A N 1
ATOM 627 C CA . MET A 1 81 ? -12.547 11.141 -1.807 1 58.31 81 MET A CA 1
ATOM 628 C C . MET A 1 81 ? -11.805 12.445 -2.086 1 58.31 81 MET A C 1
ATOM 630 O O . MET A 1 81 ? -11.797 12.922 -3.221 1 58.31 81 MET A O 1
ATOM 634 N N . GLN A 1 82 ? -11.344 13.023 -1.151 1 55 82 GLN A N 1
ATOM 635 C CA . GLN A 1 82 ? -10.789 14.359 -1.294 1 55 82 GLN A CA 1
ATOM 636 C C . GLN A 1 82 ? -9.289 14.305 -1.582 1 55 82 GLN A C 1
ATOM 638 O O . GLN A 1 82 ? -8.688 15.32 -1.949 1 55 82 GLN A O 1
ATOM 643 N N . LEU A 1 83 ? -8.758 13.148 -1.438 1 53.75 83 LEU A N 1
ATOM 644 C CA . LEU A 1 83 ? -7.297 13.094 -1.469 1 53.75 83 LEU A CA 1
ATOM 645 C C . LEU A 1 83 ? -6.789 13.039 -2.904 1 53.75 83 LEU A C 1
ATOM 647 O O . LEU A 1 83 ? -6.664 11.953 -3.484 1 53.75 83 LEU A O 1
ATOM 651 N N . GLU A 1 84 ? -7.23 14.039 -3.678 1 58.12 84 GLU A N 1
ATOM 652 C CA . GLU A 1 84 ? -6.246 13.977 -4.754 1 58.12 84 GLU A CA 1
ATOM 653 C C . GLU A 1 84 ? -4.836 13.797 -4.203 1 58.12 84 GLU A C 1
ATOM 655 O O . GLU A 1 84 ? -4.449 14.469 -3.24 1 58.12 84 GLU A O 1
ATOM 660 N N . ASP A 1 85 ? -4.168 12.602 -4.379 1 61.31 85 ASP A N 1
ATOM 661 C CA . ASP A 1 85 ? -2.795 12.242 -4.035 1 61.31 85 ASP A CA 1
ATOM 662 C C . ASP A 1 85 ? -1.89 13.477 -4.047 1 61.31 85 ASP A C 1
ATOM 664 O O . ASP A 1 85 ? -0.931 13.547 -3.275 1 61.31 85 ASP A O 1
ATOM 668 N N . ASP A 1 86 ? -2.557 14.609 -4.457 1 73.31 86 ASP A N 1
ATOM 669 C CA . ASP A 1 86 ? -1.698 15.773 -4.633 1 73.31 86 ASP A CA 1
ATOM 670 C C . ASP A 1 86 ? -1.598 16.594 -3.342 1 73.31 86 ASP A C 1
ATOM 672 O O . ASP A 1 86 ? -0.504 16.984 -2.934 1 73.31 86 ASP A O 1
ATOM 676 N N . GLN A 1 87 ? -2.789 16.75 -2.559 1 74.12 87 GLN A N 1
ATOM 677 C CA . GLN A 1 87 ? -2.748 17.5 -1.314 1 74.12 87 GLN A CA 1
ATOM 678 C C . GLN A 1 87 ? -1.902 16.797 -0.261 1 74.12 87 GLN A C 1
ATOM 680 O O . GLN A 1 87 ? -1.115 17.438 0.443 1 74.12 87 GLN A O 1
ATOM 685 N N . PHE A 1 88 ? -2.129 15.586 -0.148 1 87 88 PHE A N 1
ATOM 686 C CA . PHE A 1 88 ? -1.354 14.773 0.78 1 87 88 PHE A CA 1
ATOM 687 C C . PHE A 1 88 ? 0.137 14.875 0.482 1 87 88 PHE A C 1
ATOM 689 O O . PHE A 1 88 ? 0.938 15.141 1.381 1 87 88 PHE A O 1
ATOM 696 N N . GLN A 1 89 ? 0.405 14.695 -0.783 1 84 89 GLN A N 1
ATOM 697 C CA . GLN A 1 89 ? 1.803 14.727 -1.199 1 84 89 GLN A CA 1
ATOM 698 C C . GLN A 1 89 ? 2.439 16.078 -0.894 1 84 89 GLN A C 1
ATOM 700 O O . GLN A 1 89 ? 3.574 16.141 -0.417 1 84 89 GLN A O 1
ATOM 705 N N . LYS A 1 90 ? 1.677 17.125 -1.095 1 78.12 90 LYS A N 1
ATOM 706 C CA . LYS A 1 90 ? 2.176 18.469 -0.823 1 78.12 90 LYS A CA 1
ATOM 707 C C . LYS A 1 90 ? 2.436 18.672 0.667 1 78.12 90 LYS A C 1
ATOM 709 O O . LYS A 1 90 ? 3.504 19.156 1.059 1 78.12 90 LYS A O 1
ATOM 714 N N . GLU A 1 91 ? 1.5 18.25 1.457 1 84.62 91 GLU A N 1
ATOM 715 C CA . GLU A 1 91 ? 1.664 18.422 2.895 1 84.62 91 GLU A CA 1
ATOM 716 C C . GLU A 1 91 ? 2.883 17.672 3.414 1 84.62 91 GLU A C 1
ATOM 718 O O . GLU A 1 91 ? 3.668 18.203 4.199 1 84.62 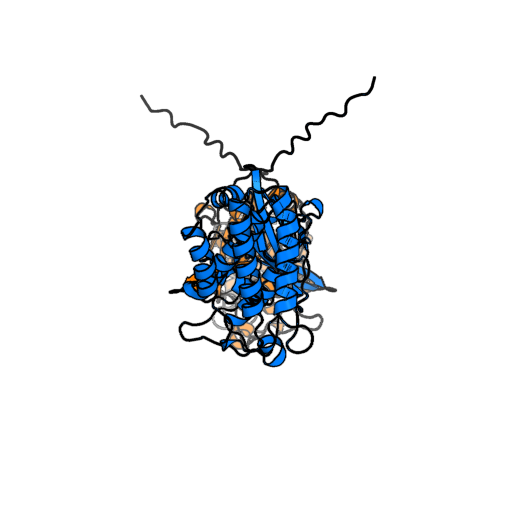91 GLU A O 1
ATOM 723 N N . VAL A 1 92 ? 2.982 16.5 2.895 1 89.88 92 VAL A N 1
ATOM 724 C CA . VAL A 1 92 ? 4.117 15.703 3.348 1 89.88 92 VAL A CA 1
ATOM 725 C C . VAL A 1 92 ? 5.422 16.344 2.881 1 89.88 92 VAL A C 1
ATOM 727 O O . VAL A 1 92 ? 6.32 16.594 3.688 1 89.88 92 VAL A O 1
ATOM 730 N N . THR A 1 93 ? 5.496 16.688 1.652 1 87.62 93 THR A N 1
ATOM 731 C CA . THR A 1 93 ? 6.762 17.125 1.083 1 87.62 93 THR A CA 1
ATOM 732 C C . THR A 1 93 ? 7.105 18.531 1.561 1 87.62 93 THR A C 1
ATOM 734 O O . THR A 1 93 ? 8.281 18.875 1.71 1 87.62 93 THR A O 1
ATOM 737 N N . TYR A 1 94 ? 6.016 19.359 1.91 1 85.31 94 TYR A N 1
ATOM 738 C CA . TYR A 1 94 ? 6.25 20.703 2.395 1 85.31 94 TYR A CA 1
ATOM 739 C C . TYR A 1 94 ? 6.723 20.703 3.844 1 85.31 94 TYR A C 1
ATOM 741 O O . TYR A 1 94 ? 7.566 21.5 4.238 1 85.31 94 TYR A O 1
ATOM 749 N N . LEU A 1 95 ? 6.207 19.719 4.559 1 89.19 95 LEU A N 1
ATOM 750 C CA . LEU A 1 95 ? 6.414 19.781 6 1 89.19 95 LEU A CA 1
ATOM 751 C C . LEU A 1 95 ? 7.617 18.938 6.41 1 89.19 95 LEU A C 1
ATOM 753 O O . LEU A 1 95 ? 8.133 19.078 7.52 1 89.19 95 LEU A O 1
ATOM 757 N N . ILE A 1 96 ? 8.023 18.062 5.57 1 88.69 96 ILE A N 1
ATOM 758 C CA . ILE A 1 96 ? 9.078 17.109 5.941 1 88.69 96 ILE A CA 1
ATOM 759 C C . ILE A 1 96 ? 10.344 17.875 6.312 1 88.69 96 ILE A C 1
ATOM 761 O O . ILE A 1 96 ? 11.094 17.453 7.199 1 88.69 96 ILE A O 1
ATOM 765 N N . GLY A 1 97 ? 10.609 19.031 5.805 1 82.69 97 GLY A N 1
ATOM 766 C CA . GLY A 1 97 ? 11.812 19.797 6.102 1 82.69 97 GLY A CA 1
ATOM 767 C C . GLY A 1 97 ? 11.547 20.984 7.016 1 82.69 97 GLY A C 1
ATOM 768 O O . GLY A 1 97 ? 12.469 21.719 7.355 1 82.69 97 GLY A O 1
ATOM 769 N N . VAL A 1 98 ? 10.406 21.109 7.508 1 89.06 98 VAL A N 1
ATOM 770 C CA . VAL A 1 98 ? 10.023 22.281 8.281 1 89.06 98 VAL A CA 1
ATOM 771 C C . VAL A 1 98 ? 10.25 22.016 9.773 1 89.06 98 VAL A C 1
ATOM 773 O O . VAL A 1 98 ? 9.711 21.062 10.32 1 89.06 98 VAL A O 1
ATOM 776 N N . LYS A 1 99 ? 11.125 22.844 10.359 1 90.25 99 LYS A N 1
ATOM 777 C CA . LYS A 1 99 ? 11.398 22.781 11.789 1 90.25 99 LYS A CA 1
ATOM 778 C C . LYS A 1 99 ? 11.367 24.172 12.414 1 90.25 99 LYS A C 1
ATOM 780 O O . LYS A 1 99 ? 12.273 24.969 12.188 1 90.25 99 LYS A O 1
ATOM 785 N N . HIS A 1 100 ? 10.398 24.422 13.164 1 95.56 100 HIS A N 1
ATOM 786 C CA . HIS A 1 100 ? 10.211 25.703 13.836 1 95.56 100 HIS A CA 1
ATOM 787 C C . HIS A 1 100 ? 9.32 25.562 15.062 1 95.56 100 HIS A C 1
ATOM 789 O O . HIS A 1 100 ? 8.359 24.781 15.047 1 95.56 100 HIS A O 1
ATOM 795 N N . GLN A 1 101 ? 9.539 26.297 16.047 1 96.44 101 GLN A N 1
ATOM 796 C CA . GLN A 1 101 ? 8.828 26.172 17.312 1 96.44 101 GLN A CA 1
ATOM 797 C C . GLN A 1 101 ? 7.363 26.562 17.156 1 96.44 101 GLN A C 1
ATOM 799 O O . GLN A 1 101 ? 6.52 26.141 17.953 1 96.44 101 GLN A O 1
ATOM 804 N N . ASN A 1 102 ? 7.02 27.391 16.172 1 98.12 102 ASN A N 1
ATOM 805 C CA . ASN A 1 102 ? 5.652 27.859 16 1 98.12 102 ASN A CA 1
ATOM 806 C C . ASN A 1 102 ? 4.961 27.156 14.836 1 98.12 102 ASN A C 1
ATOM 808 O O . ASN A 1 102 ? 3.971 27.656 14.305 1 98.12 102 ASN A O 1
ATOM 812 N N . ILE A 1 103 ? 5.52 26.016 14.414 1 97 103 ILE A N 1
ATOM 813 C CA . ILE A 1 103 ? 4.902 25.141 13.414 1 97 103 ILE A CA 1
ATOM 814 C C . ILE A 1 103 ? 4.758 23.734 13.977 1 97 103 ILE A C 1
ATOM 816 O O . ILE A 1 103 ? 5.695 23.188 14.57 1 97 103 ILE A O 1
ATOM 820 N N . VAL A 1 104 ? 3.57 23.188 13.805 1 95.88 104 VAL A N 1
ATOM 821 C CA . VAL A 1 104 ? 3.342 21.844 14.289 1 95.88 104 VAL A CA 1
ATOM 822 C C . VAL A 1 104 ? 4.324 20.875 13.625 1 95.88 104 VAL A C 1
ATOM 824 O O . VAL A 1 104 ? 4.59 20.984 12.422 1 95.88 104 VAL A O 1
ATOM 827 N N . GLN A 1 105 ? 4.801 19.984 14.352 1 93.94 105 GLN A N 1
ATOM 828 C CA . GLN A 1 105 ? 5.828 19.094 13.836 1 93.94 105 GLN A CA 1
ATOM 829 C C . GLN A 1 105 ? 5.207 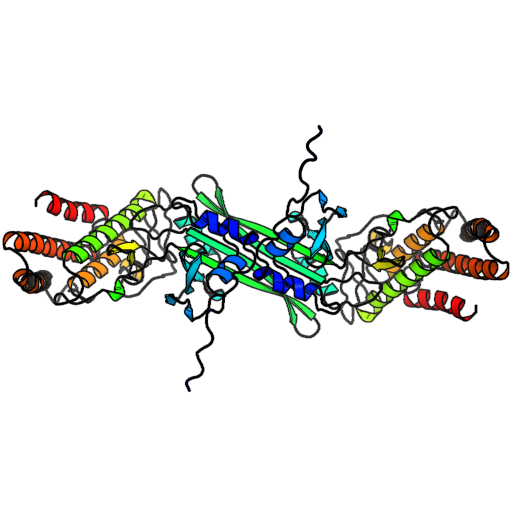17.859 13.203 1 93.94 105 GLN A C 1
ATOM 831 O O . GLN A 1 105 ? 4.41 17.156 13.836 1 93.94 105 GLN A O 1
ATOM 836 N N . LEU A 1 106 ? 5.566 17.625 11.953 1 94.38 106 LEU A N 1
ATOM 837 C CA . LEU A 1 106 ? 5.266 16.344 11.312 1 94.38 106 LEU A CA 1
ATOM 838 C C . LEU A 1 106 ? 6.227 15.266 11.781 1 94.38 106 LEU A C 1
ATOM 840 O O . LEU A 1 106 ? 7.441 15.391 11.602 1 94.38 106 LEU A O 1
ATOM 844 N N . VAL A 1 107 ? 5.691 14.211 12.367 1 93.25 107 VAL A N 1
ATOM 845 C CA . VAL A 1 107 ? 6.582 13.195 12.906 1 93.25 107 VAL A CA 1
ATOM 846 C C . VAL A 1 107 ? 6.598 11.977 11.992 1 93.25 107 VAL A C 1
ATOM 848 O O . VAL A 1 107 ? 7.535 11.172 12.023 1 93.25 107 VAL A O 1
ATOM 851 N N . GLY A 1 108 ? 5.594 11.836 11.18 1 94.31 108 GLY A N 1
ATOM 852 C CA . GLY A 1 108 ? 5.496 10.719 10.25 1 94.31 108 GLY A CA 1
ATOM 853 C C . GLY A 1 108 ? 4.293 10.812 9.336 1 94.31 108 GLY A C 1
ATOM 854 O O . GLY A 1 108 ? 3.527 11.773 9.398 1 94.31 108 GLY A O 1
ATOM 855 N N . TYR A 1 109 ? 4.211 9.867 8.422 1 94.56 109 TYR A N 1
ATOM 856 C CA . TYR A 1 109 ? 3.084 9.805 7.496 1 94.56 109 TYR A CA 1
ATOM 857 C C . TYR A 1 109 ? 2.893 8.391 6.965 1 94.56 109 TYR A C 1
ATOM 859 O O . TYR A 1 109 ? 3.762 7.531 7.141 1 94.56 109 TYR A O 1
ATOM 867 N N . CYS A 1 110 ? 1.747 8.148 6.484 1 94.81 110 CYS A N 1
ATOM 868 C CA . CYS A 1 110 ? 1.409 6.895 5.82 1 94.81 110 CYS A CA 1
ATOM 869 C C . CYS A 1 110 ? 0.765 7.148 4.465 1 94.81 110 CYS A C 1
ATOM 871 O O . CYS A 1 110 ? -0.241 7.855 4.375 1 94.81 110 CYS A O 1
ATOM 873 N N . ALA A 1 111 ? 1.392 6.652 3.498 1 93.81 111 ALA A N 1
ATOM 874 C CA . ALA A 1 111 ? 0.836 6.648 2.148 1 93.81 111 ALA A CA 1
ATOM 875 C C . ALA A 1 111 ? 0.846 5.238 1.559 1 93.81 111 ALA A C 1
ATOM 877 O O . ALA A 1 111 ? 1.85 4.805 0.988 1 93.81 111 ALA A O 1
ATOM 878 N N . GLU A 1 112 ? -0.296 4.605 1.667 1 93.25 112 GLU A N 1
ATOM 879 C CA . GLU A 1 112 ? -0.4 3.219 1.22 1 93.25 112 GLU A CA 1
ATOM 880 C C . GLU A 1 112 ? -1.685 2.99 0.428 1 93.25 112 GLU A C 1
ATOM 882 O O . GLU A 1 112 ? -2.707 3.627 0.694 1 93.25 112 GLU A O 1
ATOM 887 N N . SER A 1 113 ? -1.56 2.176 -0.548 1 92.44 113 SER A N 1
ATOM 888 C CA . SER A 1 113 ? -2.709 1.603 -1.238 1 92.44 113 SER A CA 1
ATOM 889 C C . SER A 1 113 ? -2.666 0.078 -1.212 1 92.44 113 SER A C 1
ATOM 891 O O . SER A 1 113 ? -1.59 -0.519 -1.286 1 92.44 113 SER A O 1
ATOM 893 N N . ARG A 1 114 ? -3.766 -0.467 -1.021 1 92.5 114 ARG A N 1
ATOM 894 C CA . ARG A 1 114 ? -3.867 -1.921 -1.097 1 92.5 114 ARG A CA 1
ATOM 895 C C . ARG A 1 114 ? -4.996 -2.344 -2.029 1 92.5 114 ARG A C 1
ATOM 897 O O . ARG A 1 114 ? -5.969 -1.606 -2.209 1 92.5 114 ARG A O 1
ATOM 904 N N . TRP A 1 115 ? -4.82 -3.479 -2.633 1 91.75 115 TRP A N 1
ATOM 905 C CA . TRP A 1 115 ? -5.84 -4.066 -3.5 1 91.75 115 TRP A CA 1
ATOM 906 C C . TRP A 1 115 ? -6.32 -5.402 -2.943 1 91.75 115 TRP A C 1
ATOM 908 O O . TRP A 1 115 ? -5.516 -6.246 -2.553 1 91.75 115 TRP A O 1
ATOM 918 N N . GLU A 1 116 ? -7.586 -5.531 -2.85 1 91.75 116 GLU A N 1
ATOM 919 C CA . GLU A 1 116 ? -8.195 -6.766 -2.365 1 91.75 116 GLU A CA 1
ATOM 920 C C . GLU A 1 116 ? -9.25 -7.277 -3.344 1 91.75 116 GLU A C 1
ATOM 922 O O . GLU A 1 116 ? -9.984 -6.492 -3.943 1 91.75 116 GLU A O 1
ATOM 927 N N . ALA A 1 117 ? -9.258 -8.602 -3.459 1 90.69 117 ALA A N 1
ATOM 928 C CA . ALA A 1 117 ? -10.242 -9.227 -4.34 1 90.69 117 ALA A CA 1
ATOM 929 C C . ALA A 1 117 ? -11.648 -9.094 -3.77 1 90.69 117 ALA A C 1
ATOM 931 O O . ALA A 1 117 ? -11.891 -9.398 -2.598 1 90.69 117 ALA A O 1
ATOM 932 N N . THR A 1 118 ? -12.5 -8.562 -4.57 1 88.94 118 THR A N 1
ATOM 933 C CA . THR A 1 118 ? -13.914 -8.438 -4.234 1 88.94 118 THR A CA 1
ATOM 934 C C . THR A 1 118 ? -14.781 -9.117 -5.289 1 88.94 118 THR A C 1
ATOM 936 O O . THR A 1 118 ? -14.539 -8.984 -6.488 1 88.94 118 THR A O 1
ATOM 939 N N . GLN A 1 119 ? -15.742 -9.852 -4.82 1 87.25 119 GLN A N 1
ATOM 940 C CA . GLN A 1 119 ? -16.609 -10.562 -5.75 1 87.25 119 GLN A CA 1
ATOM 941 C C . GLN A 1 119 ? -17.656 -9.625 -6.355 1 87.25 119 GLN A C 1
ATOM 943 O O . GLN A 1 119 ? -18.344 -8.906 -5.633 1 87.25 119 GLN A O 1
ATOM 948 N N . VAL A 1 120 ? -17.641 -9.477 -7.59 1 87.12 120 VAL A N 1
ATOM 949 C CA . VAL A 1 120 ? -18.656 -8.734 -8.344 1 87.12 120 VAL A CA 1
ATOM 950 C C . VAL A 1 120 ? -19.375 -9.68 -9.305 1 87.12 120 VAL A C 1
ATOM 952 O O . VAL A 1 120 ? -18.844 -10.008 -10.375 1 87.12 120 VAL A O 1
ATOM 955 N N . GLY A 1 121 ? -20.594 -10.094 -8.906 1 83 121 GLY A N 1
ATOM 956 C CA . GLY A 1 121 ? -21.234 -11.133 -9.688 1 83 121 GLY A CA 1
ATOM 957 C C . GLY A 1 121 ? -20.531 -12.469 -9.609 1 83 121 GLY A C 1
ATOM 958 O O . GLY A 1 121 ? -20.281 -12.992 -8.516 1 83 121 GLY A O 1
ATOM 959 N N . GLU A 1 122 ? -20.141 -12.992 -10.75 1 77.69 122 GLU A N 1
ATOM 960 C CA . GLU A 1 122 ? -19.484 -14.289 -10.828 1 77.69 122 GLU A CA 1
ATOM 961 C C . GLU A 1 122 ? -17.969 -14.133 -10.961 1 77.69 122 GLU A C 1
ATOM 963 O O . GLU A 1 122 ? -17.25 -15.125 -11.109 1 77.69 122 GLU A O 1
ATOM 968 N N . LYS A 1 123 ? -17.562 -12.867 -10.82 1 80.94 123 LYS A N 1
ATOM 969 C CA . LYS A 1 123 ? -16.141 -12.617 -11.016 1 80.94 123 LYS A CA 1
ATOM 970 C C . LYS A 1 123 ? -15.547 -11.875 -9.82 1 80.94 123 LYS A C 1
ATOM 972 O O . LYS A 1 123 ? -16.281 -11.352 -8.977 1 80.94 123 LYS A O 1
ATOM 977 N N . TYR A 1 124 ? -14.258 -12.062 -9.703 1 85.38 124 TYR A N 1
ATOM 978 C CA . TYR A 1 124 ? -13.523 -11.273 -8.719 1 85.38 124 TYR A CA 1
ATOM 979 C C . TYR A 1 124 ? -12.766 -10.133 -9.391 1 85.38 124 TYR A C 1
ATOM 981 O O . TYR A 1 124 ? -12.227 -10.297 -10.484 1 85.38 124 TYR A O 1
ATOM 989 N N . VAL A 1 125 ? -12.891 -9.023 -8.766 1 87.38 125 VAL A N 1
ATOM 990 C CA . VAL A 1 125 ? -12.102 -7.883 -9.203 1 87.38 125 VAL A CA 1
ATOM 991 C C . VAL A 1 125 ? -11.25 -7.359 -8.047 1 87.38 125 VAL A C 1
ATOM 993 O O . VAL A 1 125 ? -11.586 -7.57 -6.883 1 87.38 125 VAL A O 1
ATOM 996 N N . MET A 1 126 ? -10.141 -6.77 -8.445 1 89.88 126 MET A N 1
ATOM 997 C CA . MET A 1 126 ? -9.297 -6.164 -7.418 1 89.88 126 MET A CA 1
ATOM 998 C C . MET A 1 126 ? -9.766 -4.75 -7.094 1 89.88 126 MET A C 1
ATOM 1000 O O . MET A 1 126 ? -9.805 -3.887 -7.973 1 89.88 126 MET A O 1
ATOM 1004 N N . ALA A 1 127 ? -10.133 -4.516 -5.855 1 90.94 127 ALA A N 1
ATOM 1005 C CA . ALA A 1 127 ? -10.562 -3.193 -5.406 1 90.94 127 ALA A CA 1
ATOM 1006 C C . ALA A 1 127 ? -9.461 -2.504 -4.605 1 90.94 127 ALA A C 1
ATOM 1008 O O . ALA A 1 127 ? -8.859 -3.111 -3.713 1 90.94 127 ALA A O 1
ATOM 1009 N N . GLU A 1 128 ? -9.273 -1.241 -4.93 1 91.19 128 GLU A N 1
ATOM 1010 C CA . GLU A 1 128 ? -8.234 -0.469 -4.258 1 91.19 128 GLU A CA 1
ATOM 1011 C C . GLU A 1 128 ? -8.773 0.223 -3.01 1 91.19 128 GLU A C 1
ATOM 1013 O O . GLU A 1 128 ? -9.883 0.759 -3.023 1 91.19 128 GLU A O 1
ATOM 1018 N N . THR A 1 129 ? -8.039 0.197 -1.961 1 91.31 129 THR A N 1
ATOM 1019 C CA . THR A 1 129 ? -8.234 1.03 -0.78 1 91.31 129 THR A CA 1
ATOM 1020 C C . THR A 1 129 ? -7.016 1.912 -0.53 1 91.31 129 THR A C 1
ATOM 1022 O O . THR A 1 129 ? -5.898 1.41 -0.388 1 91.31 129 THR A O 1
ATOM 1025 N N . ARG A 1 130 ? -7.273 3.18 -0.466 1 91.94 130 ARG A N 1
ATOM 1026 C CA . ARG A 1 130 ? -6.195 4.137 -0.251 1 91.94 130 ARG A CA 1
ATOM 1027 C C . ARG A 1 130 ? -6.18 4.633 1.192 1 91.94 130 ARG A C 1
ATOM 1029 O O . ARG A 1 130 ? -7.23 4.914 1.769 1 91.94 130 ARG A O 1
ATOM 1036 N N . THR A 1 131 ? -5.062 4.609 1.741 1 92.94 131 THR A N 1
ATOM 1037 C CA . THR A 1 131 ? -4.883 5.133 3.09 1 92.94 131 THR A CA 1
ATOM 1038 C C . THR A 1 131 ? -3.844 6.25 3.104 1 92.94 131 THR A C 1
ATOM 1040 O O . THR A 1 131 ? -2.695 6.043 2.705 1 92.94 131 THR A O 1
ATOM 1043 N N . ARG A 1 132 ? -4.254 7.426 3.479 1 94 132 ARG A N 1
ATOM 1044 C CA . ARG A 1 132 ? -3.4 8.602 3.619 1 94 132 ARG A CA 1
ATOM 1045 C C . ARG A 1 132 ? -3.52 9.195 5.016 1 94 132 ARG A C 1
ATOM 1047 O O . ARG A 1 132 ? -4.578 9.703 5.391 1 94 132 ARG A O 1
ATOM 1054 N N . LEU A 1 133 ? -2.416 9.117 5.742 1 94.69 133 LEU A N 1
ATOM 1055 C CA . LEU A 1 133 ? -2.402 9.617 7.113 1 94.69 133 LEU A CA 1
ATOM 1056 C C . LEU A 1 133 ? -1.221 10.555 7.336 1 94.69 133 LEU A C 1
ATOM 1058 O O . LEU A 1 133 ? -0.126 10.312 6.82 1 94.69 133 LEU A O 1
ATOM 1062 N N . LEU A 1 134 ? -1.443 11.594 8.031 1 94.25 134 LEU A N 1
ATOM 1063 C CA . LEU A 1 134 ? -0.408 12.492 8.523 1 94.25 134 LEU A CA 1
ATOM 1064 C C . LEU A 1 134 ? -0.279 12.398 10.039 1 94.25 134 LEU A C 1
ATOM 1066 O O . LEU A 1 134 ? -1.278 12.461 10.758 1 94.25 134 LEU A O 1
ATOM 1070 N N . CYS A 1 135 ? 0.902 12.211 10.508 1 95.56 135 CYS A N 1
ATOM 1071 C CA . CYS A 1 135 ? 1.16 12.086 11.938 1 95.56 135 CYS A CA 1
ATOM 1072 C C . CYS A 1 135 ? 1.911 13.305 12.461 1 95.56 135 CYS A C 1
ATOM 1074 O O . CYS A 1 135 ? 2.996 13.625 11.977 1 95.56 135 CYS A O 1
ATOM 1076 N N . PHE A 1 136 ? 1.351 13.922 13.484 1 95.19 136 PHE A N 1
ATOM 1077 C CA . PHE A 1 136 ? 1.918 15.133 14.07 1 95.19 136 PHE A CA 1
ATOM 1078 C C . PHE A 1 136 ? 2.188 14.945 15.555 1 95.19 136 PHE A C 1
ATOM 1080 O O . PHE A 1 136 ? 1.677 14.008 16.172 1 95.19 136 PHE A O 1
ATOM 1087 N N . GLU A 1 137 ? 3.064 15.812 16.094 1 94.06 137 GLU A N 1
ATOM 1088 C CA . GLU A 1 137 ? 3.141 15.914 17.547 1 94.06 137 GLU A CA 1
ATOM 1089 C C . GLU A 1 137 ? 1.77 16.203 18.156 1 94.06 137 GLU A C 1
ATOM 1091 O O . GLU A 1 137 ? 0.942 16.875 17.547 1 94.06 137 GLU A O 1
ATOM 1096 N N . TYR A 1 138 ? 1.572 15.688 19.328 1 95.12 138 TYR A N 1
ATOM 1097 C CA . TYR A 1 138 ? 0.328 15.938 20.047 1 95.12 138 TYR A CA 1
ATOM 1098 C C . TYR A 1 138 ? 0.442 17.172 20.922 1 95.12 138 TYR A C 1
ATOM 1100 O O . TYR A 1 138 ? 1.41 17.328 21.672 1 95.12 138 TYR A O 1
ATOM 1108 N N . LEU A 1 139 ? -0.533 18.062 20.812 1 95.12 139 LEU A N 1
ATOM 1109 C CA . LEU A 1 139 ? -0.591 19.281 21.625 1 95.12 139 LEU A CA 1
ATOM 1110 C C . LEU A 1 139 ? -1.81 19.25 22.547 1 95.12 139 LEU A C 1
ATOM 1112 O O . LEU A 1 139 ? -2.939 19.094 22.078 1 95.12 139 LEU A O 1
ATOM 1116 N N . LYS A 1 140 ? -1.652 19.562 23.766 1 91.31 140 LYS A N 1
ATOM 1117 C CA . LYS A 1 140 ? -2.619 19.25 24.812 1 91.31 140 LYS A CA 1
ATOM 1118 C C . LYS A 1 140 ? -3.691 20.328 24.906 1 91.31 140 LYS A C 1
ATOM 1120 O O . LYS A 1 140 ? -4.816 20.062 25.344 1 91.31 140 LYS A O 1
ATOM 1125 N N . ASN A 1 141 ? -3.406 21.609 24.562 1 93.31 141 ASN A N 1
ATOM 1126 C CA . ASN A 1 141 ? -4.301 22.719 24.875 1 93.31 141 ASN A CA 1
ATOM 1127 C C . ASN A 1 141 ? -5.227 23.047 23.703 1 93.31 141 ASN A C 1
ATOM 1129 O O . ASN A 1 141 ? -5.734 24.156 23.594 1 93.31 141 ASN A O 1
ATOM 1133 N N . ASN A 1 142 ? -5.398 22.156 22.781 1 91.94 142 ASN A N 1
ATOM 1134 C CA . ASN A 1 142 ? -6.324 22.266 21.672 1 91.94 142 ASN A CA 1
ATOM 1135 C C . ASN A 1 142 ? -6.004 23.469 20.797 1 91.94 142 ASN A C 1
ATOM 1137 O O . ASN A 1 142 ? -4.883 23.969 20.812 1 91.94 142 ASN A O 1
ATOM 1141 N N . SER A 1 143 ? -6.957 23.812 19.969 1 95.56 143 SER A N 1
ATOM 1142 C CA . SER A 1 143 ? -6.793 24.906 19.016 1 95.56 143 SER A CA 1
ATOM 1143 C C . SER A 1 143 ? -7.207 26.25 19.641 1 95.56 143 SER A C 1
ATOM 1145 O O . SER A 1 143 ? -7.922 26.266 20.641 1 95.56 143 SER A O 1
ATOM 1147 N N . LEU A 1 144 ? -6.746 27.312 19.062 1 97.5 144 LEU A N 1
ATOM 1148 C CA . LEU A 1 144 ? -6.926 28.672 19.562 1 97.5 144 LEU A CA 1
ATOM 1149 C C . LEU A 1 144 ? -8.406 29.031 19.609 1 97.5 144 LEU A C 1
ATOM 1151 O O . LEU A 1 144 ? -8.828 29.812 20.469 1 97.5 144 LEU A O 1
ATOM 1155 N N . ASP A 1 145 ? -9.25 28.469 18.719 1 95.19 145 ASP A N 1
ATOM 1156 C CA . ASP A 1 145 ? -10.672 28.781 18.656 1 95.19 145 ASP A CA 1
ATOM 1157 C C . ASP A 1 145 ? -11.367 28.422 19.969 1 95.19 145 ASP A C 1
ATOM 1159 O O . ASP A 1 145 ? -12.406 29 20.312 1 95.19 145 ASP A O 1
ATOM 1163 N N . LYS A 1 146 ? -10.789 27.562 20.766 1 94.62 146 LYS A N 1
ATOM 1164 C CA . LYS A 1 146 ? -11.375 27.125 22.031 1 94.62 146 LYS A CA 1
ATOM 1165 C C . LYS A 1 146 ? -11.023 28.109 23.156 1 94.62 146 LYS A C 1
ATOM 1167 O O . LYS A 1 146 ? -11.555 28 24.25 1 94.62 146 LYS A O 1
ATOM 1172 N N . HIS A 1 147 ? -10.18 29.031 22.875 1 95.88 147 HIS A N 1
ATOM 1173 C CA . HIS A 1 147 ? -9.68 29.922 23.922 1 95.88 147 HIS A CA 1
ATOM 1174 C C . HIS A 1 147 ? -10.039 31.375 23.625 1 95.88 147 HIS A C 1
ATOM 1176 O O . HIS A 1 147 ? -9.602 32.281 24.344 1 95.88 147 HIS A O 1
ATOM 1182 N N . LEU A 1 148 ? -10.797 31.609 22.609 1 94.94 148 LEU A N 1
ATOM 1183 C CA . LEU A 1 148 ? -11.18 32.969 22.234 1 94.94 148 LEU A CA 1
ATOM 1184 C C . LEU A 1 148 ? -12.281 33.5 23.156 1 94.94 148 LEU A C 1
ATOM 1186 O O . LEU A 1 148 ? -13.195 32.75 23.516 1 94.94 148 LEU A O 1
ATOM 1190 N N . SER A 1 149 ? -12.195 34.719 23.562 1 91.06 149 SER A N 1
ATOM 1191 C CA . SER A 1 149 ? -13.188 35.375 24.406 1 91.06 149 SER A CA 1
ATOM 1192 C C . SER A 1 149 ? -13.094 36.906 24.266 1 91.06 149 SER A C 1
ATOM 1194 O O . SER A 1 149 ? -12.125 37.406 23.719 1 91.06 149 SER A O 1
ATOM 1196 N N . ALA A 1 150 ? -14.141 37.5 24.781 1 87.31 150 ALA A N 1
ATOM 1197 C CA . ALA A 1 150 ? -14.117 38.938 24.891 1 87.31 150 ALA A CA 1
ATOM 1198 C C . ALA A 1 150 ? -13.055 39.406 25.891 1 87.31 150 ALA A C 1
ATOM 1200 O O . ALA A 1 150 ? -12.477 38.594 26.609 1 87.31 150 ALA A O 1
ATOM 1201 N N . GLU A 1 151 ? -12.859 40.719 25.922 1 84.94 151 GLU A N 1
ATOM 1202 C CA . GLU A 1 151 ? -11.805 41.312 26.734 1 84.94 151 GLU A CA 1
ATOM 1203 C C . GLU A 1 151 ? -12.016 41 28.219 1 84.94 151 GLU A C 1
ATOM 1205 O O . GLU A 1 151 ? -11.047 40.844 28.969 1 84.94 151 GLU A O 1
ATOM 1210 N N . SER A 1 152 ? -13.211 40.844 28.547 1 83.69 152 SER A N 1
ATOM 1211 C CA . SER A 1 152 ? -13.555 40.719 29.953 1 83.69 152 SER A CA 1
ATOM 1212 C C . SER A 1 152 ? -13.25 39.344 30.484 1 83.69 152 SER A C 1
ATOM 1214 O O . SER A 1 152 ? -13.211 39.125 31.703 1 83.69 152 SER A O 1
ATOM 1216 N N . GLY A 1 153 ? -12.992 38.406 29.562 1 87.25 153 GLY A N 1
ATOM 1217 C CA . GLY A 1 153 ? -12.789 37.031 30.031 1 87.25 153 GLY A CA 1
ATOM 1218 C C . GLY A 1 153 ? -11.727 36.281 29.25 1 87.25 153 GLY A C 1
ATOM 1219 O O . GLY A 1 153 ? -11.047 36.875 28.406 1 87.25 153 GLY A O 1
ATOM 1220 N N . GLY A 1 154 ? -11.477 35.062 29.812 1 92.19 154 GLY A N 1
ATOM 1221 C CA . GLY A 1 154 ? -10.625 34.156 29.078 1 92.19 154 GLY A CA 1
ATOM 1222 C C . GLY A 1 154 ? -9.148 34.375 29.344 1 92.19 154 GLY A C 1
ATOM 1223 O O . GLY A 1 154 ? -8.742 34.594 30.5 1 92.19 154 GLY A O 1
ATOM 1224 N N . LEU A 1 155 ? -8.352 34.344 28.281 1 94.25 155 LEU A N 1
ATOM 1225 C CA . LEU A 1 155 ? -6.898 34.406 28.375 1 94.25 155 LEU A CA 1
ATOM 1226 C C . LEU A 1 155 ? -6.441 35.781 28.875 1 94.25 155 LEU A C 1
ATOM 1228 O O . LEU A 1 155 ? -7.004 36.812 28.484 1 94.25 155 LEU A O 1
ATOM 1232 N N . GLU A 1 156 ? -5.406 35.75 29.688 1 94.38 156 GLU A N 1
ATOM 1233 C CA . GLU A 1 156 ? -4.758 37 30.094 1 94.38 156 GLU A CA 1
ATOM 1234 C C . GLU A 1 156 ? -4.07 37.688 28.922 1 94.38 156 GLU A C 1
ATOM 1236 O O . GLU A 1 156 ? -3.74 37.031 27.922 1 94.38 156 GLU A O 1
ATOM 1241 N N . TRP A 1 157 ? -3.873 38.969 29.094 1 94.75 157 TRP A N 1
ATOM 1242 C CA . TRP A 1 157 ? -3.324 39.75 28 1 94.75 157 TRP A CA 1
ATOM 1243 C C . TRP A 1 157 ? -1.958 39.219 27.578 1 94.75 157 TRP A C 1
ATOM 1245 O O . TRP A 1 157 ? -1.69 39.062 26.391 1 94.75 157 TRP A O 1
ATOM 1255 N N . HIS A 1 158 ? -1.114 38.938 28.562 1 93.56 158 HIS A N 1
ATOM 1256 C CA . HIS A 1 158 ? 0.248 38.531 28.219 1 93.56 158 HIS A CA 1
ATOM 1257 C C . HIS A 1 158 ? 0.263 37.25 27.406 1 93.56 158 HIS A C 1
ATOM 1259 O O . HIS A 1 158 ? 1.119 37.094 26.531 1 93.56 158 HIS A O 1
ATOM 1265 N N . ILE A 1 159 ? -0.685 36.375 27.594 1 96.31 159 ILE A N 1
ATOM 1266 C CA . ILE A 1 159 ? -0.799 35.156 26.828 1 96.31 159 ILE A CA 1
ATOM 1267 C C . ILE A 1 159 ? -1.262 35.469 25.406 1 96.31 159 ILE A C 1
ATOM 1269 O O . ILE A 1 159 ? -0.708 34.938 24.438 1 96.31 159 ILE A O 1
ATOM 1273 N N . ARG A 1 160 ? -2.279 36.312 25.328 1 97.38 160 ARG A N 1
ATOM 1274 C CA . ARG A 1 160 ? -2.764 36.719 24.016 1 97.38 160 ARG A CA 1
ATOM 1275 C C . ARG A 1 160 ? -1.656 37.406 23.203 1 97.38 160 ARG A C 1
ATOM 1277 O O . ARG A 1 160 ? -1.501 37.125 22 1 97.38 160 ARG A O 1
ATOM 1284 N N . TYR A 1 161 ? -0.924 38.25 23.891 1 96.62 161 TYR A N 1
ATOM 1285 C CA . TYR A 1 161 ? 0.192 38.938 23.266 1 96.62 161 TYR A CA 1
ATOM 1286 C C . TYR A 1 161 ? 1.238 37.938 22.75 1 96.62 161 TYR A C 1
ATOM 1288 O O . TYR A 1 161 ? 1.719 38.062 21.625 1 96.62 161 TYR A O 1
ATOM 1296 N N . ASP A 1 162 ? 1.546 37 23.547 1 97 162 ASP A N 1
ATOM 1297 C CA . ASP A 1 162 ? 2.529 36 23.188 1 97 162 ASP A CA 1
ATOM 1298 C C . ASP A 1 162 ? 2.033 35.125 22.031 1 97 162 ASP A C 1
ATOM 1300 O O . ASP A 1 162 ? 2.82 34.75 21.172 1 97 162 ASP A O 1
ATOM 1304 N N . ILE A 1 163 ? 0.796 34.844 22 1 98.12 163 ILE A N 1
ATOM 1305 C CA . ILE A 1 163 ? 0.209 34.094 20.906 1 98.12 163 ILE A CA 1
ATOM 1306 C C . ILE A 1 163 ? 0.34 34.844 19.594 1 98.12 163 ILE A C 1
ATOM 1308 O O . ILE A 1 163 ? 0.755 34.312 18.578 1 98.12 163 ILE A O 1
ATOM 1312 N N . ILE A 1 164 ? 0.008 36.125 19.641 1 98.06 164 ILE A N 1
ATOM 1313 C CA . ILE A 1 164 ? 0.121 36.969 18.438 1 98.06 164 ILE A CA 1
ATOM 1314 C C . ILE A 1 164 ? 1.562 36.938 17.938 1 98.06 164 ILE A C 1
ATOM 1316 O O . ILE A 1 164 ? 1.806 36.719 16.75 1 98.06 164 ILE A O 1
ATOM 1320 N N . ARG A 1 165 ? 2.482 37.094 18.812 1 97.62 165 ARG A N 1
ATOM 1321 C CA . ARG A 1 165 ? 3.898 37.094 18.453 1 97.62 165 ARG A CA 1
ATOM 1322 C C . ARG A 1 165 ? 4.32 35.75 17.859 1 97.62 165 ARG A C 1
ATOM 1324 O O . ARG A 1 165 ? 5.035 35.719 16.859 1 97.62 165 ARG A O 1
ATOM 1331 N N . GLY A 1 166 ? 3.91 34.719 18.5 1 98.12 166 GLY A N 1
ATOM 1332 C CA . GLY A 1 166 ? 4.254 33.375 18.016 1 98.12 166 GLY A CA 1
ATOM 1333 C C . GLY A 1 166 ? 3.715 33.094 16.641 1 98.12 166 GLY A C 1
ATOM 1334 O O . GLY A 1 166 ? 4.422 32.531 15.797 1 98.12 166 GLY A O 1
ATOM 1335 N N . VAL A 1 167 ? 2.469 33.438 16.391 1 98.5 167 VAL A N 1
ATOM 1336 C CA . VAL A 1 167 ? 1.866 33.219 15.078 1 98.5 167 VAL A CA 1
ATOM 1337 C C . VAL A 1 167 ? 2.648 34 14.023 1 98.5 167 VAL A C 1
ATOM 1339 O O . VAL A 1 167 ? 2.943 33.469 12.945 1 98.5 167 VAL A O 1
ATOM 1342 N N . CYS A 1 168 ? 3.021 35.25 14.367 1 98.31 168 CYS A N 1
ATOM 1343 C CA . CYS A 1 168 ? 3.803 36.062 13.445 1 98.31 168 CYS A CA 1
ATOM 1344 C C . CYS A 1 168 ? 5.16 35.438 13.172 1 98.31 168 CYS A C 1
ATOM 1346 O O . CYS A 1 168 ? 5.629 35.438 12.031 1 98.31 168 CYS A O 1
ATOM 1348 N N . SER A 1 169 ? 5.742 34.969 14.203 1 98.19 169 SER A N 1
ATOM 1349 C CA . SER A 1 169 ? 7.035 34.281 14.055 1 98.19 169 SER A CA 1
ATOM 1350 C C . SER A 1 169 ? 6.941 33.094 13.141 1 98.19 169 SER A C 1
ATOM 1352 O O . SER A 1 169 ? 7.773 32.906 12.25 1 98.19 169 SER A O 1
ATOM 1354 N N . GLY A 1 170 ? 5.961 32.25 13.32 1 98.25 170 GLY A N 1
ATOM 1355 C CA . GLY A 1 170 ? 5.73 31.109 12.453 1 98.25 170 GLY A CA 1
ATOM 1356 C C . GLY A 1 170 ? 5.488 31.5 11.008 1 98.25 170 GLY A C 1
ATOM 1357 O O . GLY A 1 170 ? 6.051 30.891 10.094 1 98.25 170 GLY A O 1
ATOM 1358 N N . LEU A 1 171 ? 4.695 32.5 10.828 1 98.12 171 LEU A N 1
ATOM 1359 C CA . LEU A 1 171 ? 4.379 32.969 9.484 1 98.12 171 LEU A CA 1
ATOM 1360 C C . LEU A 1 171 ? 5.621 33.531 8.789 1 98.12 171 LEU A C 1
ATOM 1362 O O . LEU A 1 171 ? 5.816 33.312 7.594 1 98.12 171 LEU A O 1
ATOM 1366 N N . HIS A 1 172 ? 6.371 34.25 9.57 1 97.94 172 HIS A N 1
ATOM 1367 C CA . HIS A 1 172 ? 7.617 34.781 9.016 1 97.94 172 HIS A CA 1
ATOM 1368 C C . HIS A 1 172 ? 8.516 33.656 8.523 1 97.94 172 HIS A C 1
ATOM 1370 O O . HIS A 1 172 ? 9.062 33.719 7.418 1 97.94 172 HIS A O 1
ATOM 1376 N N . TYR A 1 173 ? 8.664 32.656 9.312 1 97.38 173 TYR A N 1
ATOM 1377 C CA . TYR A 1 173 ? 9.477 31.516 8.938 1 97.38 173 TYR A CA 1
ATOM 1378 C C . TYR A 1 173 ? 8.945 30.859 7.672 1 97.38 173 TYR A C 1
ATOM 1380 O O . TYR A 1 173 ? 9.711 30.562 6.75 1 97.38 173 TYR A O 1
ATOM 1388 N N . LEU A 1 174 ? 7.652 30.625 7.602 1 96.56 174 LEU A N 1
ATOM 1389 C CA . LEU A 1 174 ? 7.027 30 6.441 1 96.56 174 LEU A CA 1
ATOM 1390 C C . LEU A 1 174 ? 7.266 30.828 5.18 1 96.56 174 LEU A C 1
ATOM 1392 O O . LEU A 1 174 ? 7.645 30.281 4.141 1 96.56 174 LEU A O 1
ATOM 1396 N N . HIS A 1 175 ? 7.07 32.125 5.289 1 96.12 175 HIS A N 1
ATOM 1397 C CA . HIS A 1 175 ? 7.145 33.031 4.137 1 96.12 175 HIS A CA 1
ATOM 1398 C C . HIS A 1 175 ? 8.586 33.219 3.688 1 96.12 175 HIS A C 1
ATOM 1400 O O . HIS A 1 175 ? 8.891 33.156 2.492 1 96.12 175 HIS A O 1
ATOM 1406 N N . ALA A 1 176 ? 9.438 33.406 4.637 1 94.38 176 ALA A N 1
ATOM 1407 C CA . ALA A 1 176 ? 10.789 33.844 4.32 1 94.38 176 ALA A CA 1
ATOM 1408 C C . ALA A 1 176 ? 11.711 32.656 4.082 1 94.38 176 ALA A C 1
ATOM 1410 O O . ALA A 1 176 ? 12.539 32.656 3.168 1 94.38 176 ALA A O 1
ATOM 1411 N N . GLU A 1 177 ? 11.555 31.656 4.895 1 92.31 177 GLU A N 1
ATOM 1412 C CA . GLU A 1 177 ? 12.5 30.547 4.84 1 92.31 177 GLU A CA 1
ATOM 1413 C C . GLU A 1 177 ? 11.938 29.391 4.016 1 92.31 177 GLU A C 1
ATOM 1415 O O . GLU A 1 177 ? 12.664 28.766 3.229 1 92.31 177 GLU A O 1
ATOM 1420 N N . CYS A 1 178 ? 10.727 29.141 4.152 1 91.56 178 CYS A N 1
ATOM 1421 C CA . CYS A 1 178 ? 10.164 27.953 3.506 1 91.56 178 CYS A CA 1
ATOM 1422 C C . CYS A 1 178 ? 9.477 28.328 2.197 1 91.56 178 CYS A C 1
ATOM 1424 O O . CYS A 1 178 ? 9.195 27.453 1.371 1 91.56 178 CYS A O 1
ATOM 1426 N N . ARG A 1 179 ? 9.133 29.594 2.051 1 92.12 179 ARG A N 1
ATOM 1427 C CA . ARG A 1 179 ? 8.406 30.094 0.888 1 92.12 179 ARG A CA 1
ATOM 1428 C C . ARG A 1 179 ? 7.066 29.375 0.738 1 92.12 179 ARG A C 1
ATOM 1430 O O . ARG A 1 179 ? 6.707 28.953 -0.358 1 92.12 179 ARG A O 1
ATOM 1437 N N . ILE A 1 180 ? 6.453 29.188 1.836 1 93.31 180 ILE A N 1
ATOM 1438 C CA . ILE A 1 180 ? 5.145 28.547 1.882 1 93.31 180 ILE A CA 1
ATOM 1439 C C . ILE A 1 180 ? 4.086 29.562 2.285 1 93.31 180 ILE A C 1
ATOM 1441 O O . ILE A 1 180 ? 4.266 30.312 3.254 1 93.31 180 ILE A O 1
ATOM 1445 N N . ILE A 1 181 ? 3.059 29.656 1.507 1 95.56 181 ILE A N 1
ATOM 1446 C CA . ILE A 1 181 ? 1.862 30.406 1.879 1 95.56 181 ILE A CA 1
ATOM 1447 C C . ILE A 1 181 ? 0.816 29.453 2.455 1 95.56 181 ILE A C 1
ATOM 1449 O O . ILE A 1 181 ? 0.48 28.453 1.834 1 95.56 181 ILE A O 1
ATOM 1453 N N . HIS A 1 182 ? 0.306 29.719 3.598 1 94.94 182 HIS A N 1
ATOM 1454 C CA . HIS A 1 182 ? -0.562 28.812 4.328 1 94.94 182 HIS A CA 1
ATOM 1455 C C . HIS A 1 182 ? -1.931 28.703 3.662 1 94.94 182 HIS A C 1
ATOM 1457 O O . HIS A 1 182 ? -2.363 27.594 3.297 1 94.94 182 HIS A O 1
ATOM 1463 N N . LEU A 1 183 ? -2.682 29.844 3.502 1 95 183 LEU A N 1
ATOM 1464 C CA . LEU A 1 183 ? -3.9 30.047 2.727 1 95 183 LEU A CA 1
ATOM 1465 C C . LEU A 1 183 ? -5.129 29.609 3.518 1 95 183 LEU A C 1
ATOM 1467 O O . LEU A 1 183 ? -6.262 29.828 3.084 1 95 183 LEU A O 1
ATOM 1471 N N . ASP A 1 184 ? -4.949 29.047 4.695 1 93.88 184 ASP A N 1
ATOM 1472 C CA . ASP A 1 184 ? -6.09 28.719 5.543 1 93.88 184 ASP A CA 1
ATOM 1473 C C . ASP A 1 184 ? -5.777 29 7.012 1 93.88 184 ASP A C 1
ATOM 1475 O O . ASP A 1 184 ? -6.07 28.172 7.883 1 93.88 184 ASP A O 1
ATOM 1479 N N . LEU A 1 185 ? -5.152 30.078 7.238 1 97.06 185 LEU A N 1
ATOM 1480 C CA . LEU A 1 185 ? -4.852 30.516 8.602 1 97.06 185 LEU A CA 1
ATOM 1481 C C . LEU A 1 185 ? -6.113 30.984 9.312 1 97.06 185 LEU A C 1
ATOM 1483 O O . LEU A 1 185 ? -6.828 31.859 8.828 1 97.06 185 LEU A O 1
ATOM 1487 N N . LYS A 1 186 ? -6.453 30.344 10.422 1 96.56 186 LYS A N 1
ATOM 1488 C CA . LYS A 1 186 ? -7.598 30.594 11.297 1 96.56 186 LYS A CA 1
ATOM 1489 C C . LYS A 1 186 ? -7.371 30 12.68 1 96.56 186 LYS A C 1
ATOM 1491 O O . LYS A 1 186 ? -6.477 29.172 12.875 1 96.56 186 LYS A O 1
ATOM 1496 N N . PRO A 1 187 ? -8.125 30.453 13.672 1 96.94 187 PRO A N 1
ATOM 1497 C CA . PRO A 1 187 ? -7.898 29.984 15.047 1 96.94 187 PRO A CA 1
ATOM 1498 C C . PRO A 1 187 ? -7.98 28.469 15.172 1 96.94 187 PRO A C 1
ATOM 1500 O O . PRO A 1 187 ? -7.273 27.875 15.992 1 96.94 187 PRO A O 1
ATOM 1503 N N . GLN A 1 188 ? -8.773 27.812 14.273 1 94.5 188 GLN A N 1
ATOM 1504 C CA . GLN A 1 188 ? -8.922 26.359 14.305 1 94.5 188 GLN A CA 1
ATOM 1505 C C . GLN A 1 188 ? -7.629 25.672 13.883 1 94.5 188 GLN A C 1
ATOM 1507 O O . GLN A 1 188 ? -7.402 24.5 14.227 1 94.5 188 GLN A O 1
ATOM 1512 N N . ASN A 1 189 ? -6.773 26.391 13.18 1 94.94 189 ASN A N 1
ATOM 1513 C CA . ASN A 1 189 ? -5.539 25.828 12.648 1 94.94 189 ASN A CA 1
ATOM 1514 C C . ASN A 1 189 ? -4.316 26.328 13.414 1 94.94 189 ASN A C 1
ATOM 1516 O O . ASN A 1 189 ? -3.193 26.266 12.914 1 94.94 189 ASN A O 1
ATOM 1520 N N . ILE A 1 190 ? -4.555 26.906 14.547 1 97.94 190 ILE A N 1
ATOM 1521 C CA . ILE A 1 190 ? -3.504 27.297 15.477 1 97.94 190 ILE A CA 1
ATOM 1522 C C . ILE A 1 190 ? -3.639 26.5 16.781 1 97.94 190 ILE A C 1
ATOM 1524 O O . ILE A 1 190 ? -4.535 26.766 17.578 1 97.94 190 ILE A O 1
ATOM 1528 N N . LEU A 1 191 ? -2.703 25.594 16.953 1 97.44 191 LEU A N 1
ATOM 1529 C CA . LEU A 1 191 ? -2.721 24.75 18.141 1 97.44 191 LEU A CA 1
ATOM 1530 C C . LEU A 1 191 ? -1.845 25.328 19.25 1 97.44 191 LEU A C 1
ATOM 1532 O O . LEU A 1 191 ? -0.893 26.062 18.969 1 97.44 191 LEU A O 1
ATOM 1536 N N . LEU A 1 192 ? -2.242 25.047 20.469 1 97.94 192 LEU A N 1
ATOM 1537 C CA . LEU A 1 192 ? -1.493 25.562 21.609 1 97.94 192 LEU A CA 1
ATOM 1538 C C . LEU A 1 192 ? -0.845 24.438 22.406 1 97.94 192 LEU A C 1
ATOM 1540 O O . LEU A 1 192 ? -1.506 23.453 22.75 1 97.94 192 LEU A O 1
ATOM 1544 N N . ASP A 1 193 ? 0.432 24.547 22.625 1 96.38 193 ASP A N 1
ATOM 1545 C CA . ASP A 1 193 ? 1.123 23.531 23.406 1 96.38 193 ASP A CA 1
ATOM 1546 C C . ASP A 1 193 ? 0.911 23.75 24.906 1 96.38 193 ASP A C 1
ATOM 1548 O O . ASP A 1 193 ? 0.048 24.531 25.312 1 96.38 193 ASP A O 1
ATOM 1552 N N . ASP A 1 194 ? 1.712 23.047 25.734 1 94.69 194 ASP A N 1
ATOM 1553 C CA . ASP A 1 194 ? 1.549 23.047 27.188 1 94.69 194 ASP A CA 1
ATOM 1554 C C . ASP A 1 194 ? 1.81 24.438 27.766 1 94.69 194 ASP A C 1
ATOM 1556 O O . ASP A 1 194 ? 1.274 24.781 28.828 1 94.69 194 ASP A O 1
ATOM 1560 N N . HIS A 1 195 ? 2.518 25.266 27.125 1 95.56 195 HIS A N 1
ATOM 1561 C CA . HIS A 1 195 ? 2.861 26.609 27.578 1 95.56 195 HIS A CA 1
ATOM 1562 C C . HIS A 1 195 ? 2.078 27.672 26.828 1 95.56 195 HIS A C 1
ATOM 1564 O O . HIS A 1 195 ? 2.451 28.844 26.828 1 95.56 195 HIS A O 1
ATOM 1570 N N . MET A 1 196 ? 1.117 27.312 26.047 1 96.56 196 MET A N 1
ATOM 1571 C CA . MET A 1 196 ? 0.235 28.188 25.281 1 96.56 196 MET A CA 1
ATOM 1572 C C . MET A 1 196 ? 0.979 28.812 24.109 1 96.56 196 MET A C 1
ATOM 1574 O O . MET A 1 196 ? 0.572 29.859 23.594 1 96.56 196 MET A O 1
ATOM 1578 N N . MET A 1 197 ? 2.064 28.109 23.781 1 97.06 197 MET A N 1
ATOM 1579 C CA . MET A 1 197 ? 2.756 28.531 22.562 1 97.06 197 MET A CA 1
ATOM 1580 C C . MET A 1 197 ? 1.99 28.078 21.312 1 97.06 197 MET A C 1
ATOM 1582 O O . MET A 1 197 ? 1.63 26.906 21.188 1 97.06 197 MET A O 1
ATOM 1586 N N . PRO A 1 198 ? 1.771 29.062 20.453 1 98.5 198 PRO A N 1
ATOM 1587 C CA . PRO A 1 198 ? 1.002 28.703 19.25 1 98.5 198 PRO A CA 1
ATOM 1588 C C . PRO A 1 198 ? 1.838 27.969 18.219 1 98.5 198 PRO A C 1
ATOM 1590 O O . PRO A 1 198 ? 3.014 28.281 18.016 1 98.5 198 PRO A O 1
ATOM 1593 N N . LYS A 1 199 ? 1.271 26.969 17.609 1 98.19 199 LYS A N 1
ATOM 1594 C CA . LYS A 1 199 ? 1.857 26.25 16.484 1 98.19 199 LYS A CA 1
ATOM 1595 C C . LYS A 1 199 ? 0.883 26.172 15.32 1 98.19 199 LYS A C 1
ATOM 1597 O O . LYS A 1 199 ? -0.247 25.703 15.469 1 98.19 199 LYS A O 1
ATOM 1602 N N . LEU A 1 200 ? 1.33 26.703 14.188 1 97.81 200 LEU A N 1
ATOM 1603 C CA . LEU A 1 200 ? 0.514 26.656 12.977 1 97.81 200 LEU A CA 1
ATOM 1604 C C . LEU A 1 200 ? 0.361 25.219 12.484 1 97.81 200 LEU A C 1
ATOM 1606 O O . LEU A 1 200 ? 1.331 24.453 12.461 1 97.81 200 LEU A O 1
ATOM 1610 N N . ALA A 1 201 ? -0.863 24.875 12.125 1 94.12 201 ALA A N 1
ATOM 1611 C CA . ALA A 1 201 ? -1.172 23.516 11.695 1 94.12 201 ALA A CA 1
ATOM 1612 C C . ALA A 1 201 ? -2.039 23.516 10.438 1 94.12 201 ALA A C 1
ATOM 1614 O O . ALA A 1 201 ? -2.443 24.578 9.961 1 94.12 201 ALA A O 1
ATOM 1615 N N . ASP A 1 202 ? -2.246 22.328 9.844 1 89.5 202 ASP A N 1
ATOM 1616 C CA . ASP A 1 202 ? -3.098 22.062 8.695 1 89.5 202 ASP A CA 1
ATOM 1617 C C . ASP A 1 202 ? -2.621 22.828 7.461 1 89.5 202 ASP A C 1
ATOM 1619 O O . ASP A 1 202 ? -3.168 23.875 7.129 1 89.5 202 ASP A O 1
ATOM 1623 N N . PHE A 1 203 ? -1.778 22.297 6.695 1 90.19 203 PHE A N 1
ATOM 1624 C CA . PHE A 1 203 ? -1.178 22.906 5.512 1 90.19 203 PHE A CA 1
ATOM 1625 C C . PHE A 1 203 ? -1.801 22.344 4.238 1 90.19 203 PHE A C 1
ATOM 1627 O O . PHE A 1 203 ? -1.167 22.344 3.182 1 90.19 203 PHE A O 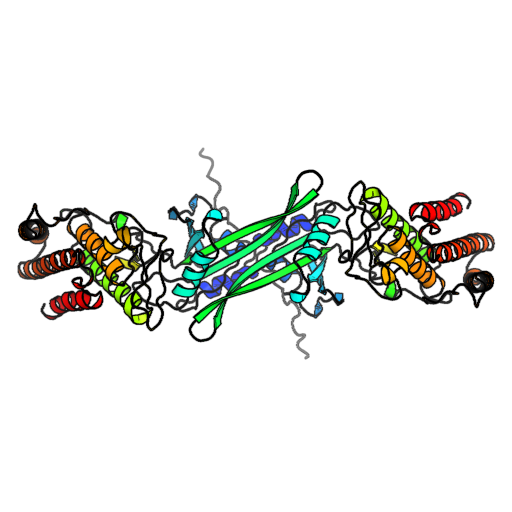1
ATOM 1634 N N . GLY A 1 204 ? -2.961 21.891 4.367 1 85.12 204 GLY A N 1
ATOM 1635 C CA . GLY A 1 204 ? -3.654 21.25 3.254 1 85.12 204 GLY A CA 1
ATOM 1636 C C . GLY A 1 204 ? -3.887 22.203 2.086 1 85.12 204 GLY A C 1
ATOM 1637 O O . GLY A 1 204 ? -3.947 21.766 0.934 1 85.12 204 GLY A O 1
ATOM 1638 N N . MET A 1 205 ? -3.957 23.484 2.336 1 86.19 205 MET A N 1
ATOM 1639 C CA . MET A 1 205 ? -4.25 24.469 1.296 1 86.19 205 MET A CA 1
ATOM 1640 C C . MET A 1 205 ? -2.986 25.219 0.88 1 86.19 205 MET A C 1
ATOM 1642 O O . MET A 1 205 ? -3.023 26.047 -0.025 1 86.19 205 MET A O 1
ATOM 1646 N N . SER A 1 206 ? -1.936 24.859 1.534 1 90.38 206 SER A N 1
ATOM 1647 C CA . SER A 1 206 ? -0.719 25.656 1.373 1 90.38 206 SER A CA 1
ATOM 1648 C C . SER A 1 206 ? -0.171 25.547 -0.046 1 90.38 206 SER A C 1
ATOM 1650 O O . SER A 1 206 ? -0.505 24.609 -0.774 1 90.38 206 SER A O 1
ATOM 1652 N N . ARG A 1 207 ? 0.562 26.531 -0.375 1 87.75 207 ARG A N 1
ATOM 1653 C CA . ARG A 1 207 ? 1.25 26.594 -1.66 1 87.75 207 ARG A CA 1
ATOM 1654 C C . ARG A 1 207 ? 2.736 26.875 -1.474 1 87.75 207 ARG A C 1
ATOM 1656 O O . ARG A 1 207 ? 3.119 27.672 -0.625 1 87.75 207 ARG A O 1
ATOM 1663 N N . LEU A 1 208 ? 3.488 26.109 -2.287 1 84.62 208 LEU A N 1
ATOM 1664 C CA . LEU A 1 208 ? 4.926 26.359 -2.318 1 84.62 208 LEU A CA 1
ATOM 1665 C C . LEU A 1 208 ? 5.301 27.266 -3.49 1 84.62 208 LEU A C 1
ATOM 1667 O O . LEU A 1 208 ? 4.875 27.031 -4.625 1 84.62 208 LEU A O 1
ATOM 1671 N N . PHE A 1 209 ? 6.027 28.281 -3.139 1 84.31 209 PHE A N 1
ATOM 1672 C CA . PHE A 1 209 ? 6.492 29.203 -4.16 1 84.31 209 PHE A CA 1
ATOM 1673 C C . PHE A 1 209 ? 7.902 28.859 -4.613 1 84.31 209 PHE A C 1
ATOM 1675 O O . PHE A 1 209 ? 8.758 28.516 -3.791 1 84.31 209 PHE A O 1
ATOM 1682 N N . GLY A 1 210 ? 8.07 28.953 -5.91 1 78.75 210 GLY A N 1
ATOM 1683 C CA . GLY A 1 210 ? 9.422 28.859 -6.43 1 78.75 210 GLY A CA 1
ATOM 1684 C C . GLY A 1 210 ? 10.297 30.031 -6.051 1 78.75 210 GLY A C 1
ATOM 1685 O O . GLY A 1 210 ? 9.812 31.016 -5.492 1 78.75 210 GLY A O 1
ATOM 1686 N N . LYS A 1 211 ? 11.555 29.969 -6.223 1 75.75 211 LYS A N 1
ATOM 1687 C CA . LYS A 1 211 ? 12.547 30.984 -5.844 1 75.75 211 LYS A CA 1
ATOM 1688 C C . LYS A 1 211 ? 12.211 32.344 -6.461 1 75.75 211 LYS A C 1
ATOM 1690 O O . LYS A 1 211 ? 12.398 33.375 -5.824 1 75.75 211 LYS A O 1
ATOM 1695 N N . GLN A 1 212 ? 11.633 32.281 -7.574 1 73.12 212 GLN A N 1
ATOM 1696 C CA . GLN A 1 212 ? 11.398 33.562 -8.219 1 73.12 212 GLN A CA 1
ATOM 1697 C C . GLN A 1 212 ? 9.906 33.875 -8.289 1 73.12 212 GLN A C 1
ATOM 1699 O O . GLN A 1 212 ? 9.5 34.844 -8.953 1 73.12 212 GLN A O 1
ATOM 1704 N N . GLN A 1 213 ? 9.258 33.125 -7.523 1 82.31 213 GLN A N 1
ATOM 1705 C CA . GLN A 1 213 ? 7.816 33.312 -7.574 1 82.31 213 GLN A CA 1
ATOM 1706 C C . GLN A 1 213 ? 7.312 34.062 -6.34 1 82.31 213 GLN A C 1
ATOM 1708 O O . GLN A 1 213 ? 7.648 33.719 -5.211 1 82.31 213 GLN A O 1
ATOM 1713 N N . SER A 1 214 ? 6.641 35.25 -6.641 1 84.5 214 SER A N 1
ATOM 1714 C CA . SER A 1 214 ? 6.125 36 -5.508 1 84.5 214 SER A CA 1
ATOM 1715 C C . SER A 1 214 ? 4.602 36.062 -5.516 1 84.5 214 SER A C 1
ATOM 1717 O O . SER A 1 214 ? 3.98 36.5 -4.551 1 84.5 214 SER A O 1
ATOM 1719 N N . ARG A 1 215 ? 4.062 35.625 -6.598 1 89 215 ARG A N 1
ATOM 1720 C CA . ARG A 1 215 ? 2.607 35.625 -6.695 1 89 215 ARG A CA 1
ATOM 1721 C C . ARG A 1 215 ? 2.123 34.469 -7.566 1 89 215 ARG A C 1
ATOM 1723 O O . ARG A 1 215 ? 2.844 34.031 -8.453 1 89 215 ARG A O 1
ATOM 1730 N N . ILE A 1 216 ? 0.904 34 -7.242 1 88.69 216 ILE A N 1
ATOM 1731 C CA . ILE A 1 216 ? 0.233 32.969 -8.031 1 88.69 216 ILE A CA 1
ATOM 1732 C C . ILE A 1 216 ? -1.232 33.344 -8.234 1 88.69 216 ILE A C 1
ATOM 1734 O O . ILE A 1 216 ? -1.855 33.938 -7.348 1 88.69 216 ILE A O 1
ATOM 1738 N N . ILE A 1 217 ? -1.666 33.156 -9.445 1 90.25 217 ILE A N 1
ATOM 1739 C CA . ILE A 1 217 ? -3.098 33.281 -9.703 1 90.25 217 ILE A CA 1
ATOM 1740 C C . ILE A 1 217 ? -3.707 31.875 -9.891 1 90.25 217 ILE A C 1
ATOM 1742 O O . ILE A 1 217 ? -3.207 31.078 -10.68 1 90.25 217 ILE A O 1
ATOM 1746 N N . THR A 1 218 ? -4.707 31.625 -9.117 1 88.88 218 THR A N 1
ATOM 1747 C CA . THR A 1 218 ? -5.332 30.312 -9.203 1 88.88 218 THR A CA 1
ATOM 1748 C C . THR A 1 218 ? -6.805 30.438 -9.586 1 88.88 218 THR A C 1
ATOM 1750 O O . THR A 1 218 ? -7.438 31.453 -9.312 1 88.88 218 THR A O 1
ATOM 1753 N N . LYS A 1 219 ? -7.336 29.344 -10.133 1 85.94 219 LYS A N 1
ATOM 1754 C CA . LYS A 1 219 ? -8.758 29.266 -10.453 1 85.94 219 LYS A CA 1
ATOM 1755 C C . LYS A 1 219 ? -9.531 28.562 -9.344 1 85.94 219 LYS A C 1
ATOM 1757 O O . LYS A 1 219 ? -10.742 28.781 -9.195 1 85.94 219 LYS A O 1
ATOM 1762 N N . SER A 1 220 ? -8.859 27.797 -8.633 1 80.25 220 SER A N 1
ATOM 1763 C CA . SER A 1 220 ? -9.492 27.062 -7.543 1 80.25 220 SER A CA 1
ATOM 1764 C C . SER A 1 220 ? -9.117 27.656 -6.188 1 80.25 220 SER A C 1
ATOM 1766 O O . SER A 1 220 ? -7.938 27.766 -5.852 1 80.25 220 SER A O 1
ATOM 1768 N N . ARG A 1 221 ? -10.195 28.094 -5.488 1 82.94 221 ARG A N 1
ATOM 1769 C CA . ARG A 1 221 ? -9.953 28.75 -4.203 1 82.94 221 ARG A CA 1
ATOM 1770 C C . ARG A 1 221 ? -10.336 27.828 -3.045 1 82.94 221 ARG A C 1
ATOM 1772 O O . ARG A 1 221 ? -11.438 27.281 -3.02 1 82.94 221 ARG A O 1
ATOM 1779 N N . GLY A 1 222 ? -9.336 27.578 -2.242 1 82.88 222 GLY A N 1
ATOM 1780 C CA . GLY A 1 222 ? -9.578 26.859 -1 1 82.88 222 GLY A CA 1
ATOM 1781 C C . GLY A 1 222 ? -9.32 27.703 0.234 1 82.88 222 GLY A C 1
ATOM 1782 O O . GLY A 1 222 ? -8.531 28.656 0.191 1 82.88 222 GLY A O 1
ATOM 1783 N N . GLY A 1 223 ? -10.047 27.5 1.324 1 87.94 223 GLY A N 1
ATOM 1784 C CA . GLY A 1 223 ? -9.914 28.219 2.576 1 87.94 223 GLY A CA 1
ATOM 1785 C C . GLY A 1 223 ? -11.227 28.391 3.314 1 87.94 223 GLY A C 1
ATOM 1786 O O . GLY A 1 223 ? -12.188 27.656 3.053 1 87.94 223 GLY A O 1
ATOM 1787 N N . THR A 1 224 ? -11.102 29.156 4.289 1 89.56 224 THR A N 1
ATOM 1788 C CA . THR A 1 224 ? -12.289 29.438 5.094 1 89.56 224 THR A CA 1
ATOM 1789 C C . THR A 1 224 ? -12.758 30.875 4.891 1 89.56 224 THR A C 1
ATOM 1791 O O . THR A 1 224 ? -12.055 31.812 5.254 1 89.56 224 THR A O 1
ATOM 1794 N N . PHE A 1 225 ? -14.023 30.922 4.5 1 90.75 225 PHE A N 1
ATOM 1795 C CA . PHE A 1 225 ? -14.586 32.25 4.305 1 90.75 225 PHE A CA 1
ATOM 1796 C C . PHE A 1 225 ? -14.562 33.062 5.605 1 90.75 225 PHE A C 1
ATOM 1798 O O . PHE A 1 225 ? -14.789 32.5 6.684 1 90.75 225 PHE A O 1
ATOM 1805 N N . GLY A 1 226 ? -14.312 34.219 5.637 1 93.56 226 GLY A N 1
ATOM 1806 C CA . GLY A 1 226 ? -14.195 35.094 6.801 1 93.56 226 GLY A CA 1
ATOM 1807 C C . GLY A 1 226 ? -12.75 35.406 7.156 1 93.56 226 GLY A C 1
ATOM 1808 O O . GLY A 1 226 ? -12.484 36.406 7.859 1 93.56 226 GLY A O 1
ATOM 1809 N N . TYR A 1 227 ? -11.914 34.531 6.633 1 96.44 227 TYR A N 1
ATOM 1810 C CA . TYR A 1 227 ? -10.5 34.781 6.906 1 96.44 227 TYR A CA 1
ATOM 1811 C C . TYR A 1 227 ? -9.734 35.031 5.617 1 96.44 227 TYR A 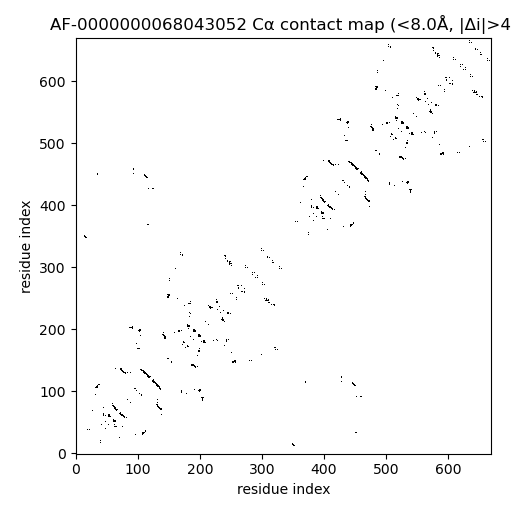C 1
ATOM 1813 O O . TYR A 1 227 ? -8.578 35.469 5.648 1 96.44 227 TYR A O 1
ATOM 1821 N N . MET A 1 228 ? -10.359 34.781 4.488 1 96.5 228 MET A N 1
ATOM 1822 C CA . MET A 1 228 ? -9.688 34.875 3.195 1 96.5 228 MET A CA 1
ATOM 1823 C C . MET A 1 228 ? -9.523 36.344 2.77 1 96.5 228 MET A C 1
ATOM 1825 O O . MET A 1 228 ? -10.43 37.156 2.961 1 96.5 228 MET A O 1
ATOM 1829 N N . ALA A 1 229 ? -8.453 36.562 2.123 1 97.12 229 ALA A N 1
ATOM 1830 C CA . ALA A 1 229 ? -8.18 37.875 1.601 1 97.12 229 ALA A CA 1
ATOM 1831 C C . ALA A 1 229 ? -9.094 38.219 0.421 1 97.12 229 ALA A C 1
ATOM 1833 O O . ALA A 1 229 ? -9.383 37.344 -0.403 1 97.12 229 ALA A O 1
ATOM 1834 N N . PRO A 1 230 ? -9.492 39.5 0.344 1 95.75 230 PRO A N 1
ATOM 1835 C CA . PRO A 1 230 ? -10.406 39.875 -0.737 1 95.75 230 PRO A CA 1
ATOM 1836 C C . PRO A 1 230 ? -9.82 39.625 -2.123 1 95.75 230 PRO A C 1
ATOM 1838 O O . PRO A 1 230 ? -10.531 39.156 -3.021 1 95.75 230 PRO A O 1
ATOM 1841 N N . GLU A 1 231 ? -8.555 39.875 -2.35 1 96.75 231 GLU A N 1
ATOM 1842 C CA . GLU A 1 231 ? -7.938 39.688 -3.656 1 96.75 231 GLU A CA 1
ATOM 1843 C C . GLU A 1 231 ? -7.867 38.188 -4.004 1 96.75 231 GLU A C 1
ATOM 1845 O O . GLU A 1 231 ? -7.871 37.812 -5.184 1 96.75 231 GLU A O 1
ATOM 1850 N N . TYR A 1 232 ? -7.746 37.375 -2.99 1 95.94 232 TYR A N 1
ATOM 1851 C CA . TYR A 1 232 ? -7.766 35.938 -3.197 1 95.94 232 TYR A CA 1
ATOM 1852 C C . TYR A 1 232 ? -9.156 35.469 -3.598 1 95.94 232 TYR A C 1
ATOM 1854 O O . TYR A 1 232 ? -9.312 34.688 -4.551 1 95.94 232 TYR A O 1
ATOM 1862 N N . ILE A 1 233 ? -10.133 35.938 -2.986 1 94.88 233 ILE A N 1
ATOM 1863 C CA . ILE A 1 233 ? -11.523 35.562 -3.248 1 94.88 233 ILE A CA 1
ATOM 1864 C C . ILE A 1 233 ? -11.922 36.031 -4.645 1 94.88 233 ILE A C 1
ATOM 1866 O O . ILE A 1 233 ? -12.477 35.25 -5.434 1 94.88 233 ILE A O 1
ATOM 1870 N N . THR A 1 234 ? -11.617 37.25 -4.941 1 94.38 234 THR A N 1
ATOM 1871 C CA . THR A 1 234 ? -12.148 37.875 -6.141 1 94.38 234 THR A CA 1
ATOM 1872 C C . THR A 1 234 ? -11.344 37.5 -7.371 1 94.38 234 THR A C 1
ATOM 1874 O O . THR A 1 234 ? -11.914 37.188 -8.422 1 94.38 234 THR A O 1
ATOM 1877 N N . ASN A 1 235 ? -9.969 37.5 -7.258 1 94.19 235 ASN A N 1
ATOM 1878 C CA . ASN A 1 235 ? -9.133 37.344 -8.438 1 94.19 235 ASN A CA 1
ATOM 1879 C C . ASN A 1 235 ? -8.289 36.062 -8.367 1 94.19 235 ASN A C 1
ATOM 1881 O O . ASN A 1 235 ? -7.57 35.75 -9.32 1 94.19 235 ASN A O 1
ATOM 1885 N N . GLY A 1 236 ? -8.312 35.469 -7.242 1 95 236 GLY A N 1
ATOM 1886 C CA . GLY A 1 236 ? -7.477 34.281 -7.07 1 95 236 GLY A CA 1
ATOM 1887 C C . GLY A 1 236 ? -6.016 34.625 -6.844 1 95 236 GLY A C 1
ATOM 1888 O O . GLY A 1 236 ? -5.141 33.781 -7.035 1 95 236 GLY A O 1
ATOM 1889 N N . LEU A 1 237 ? -5.777 35.875 -6.484 1 95.5 237 LEU A N 1
ATOM 1890 C CA . LEU A 1 237 ? -4.402 36.312 -6.281 1 95.5 237 LEU A CA 1
ATOM 1891 C C . LEU A 1 237 ? -3.859 35.781 -4.953 1 95.5 237 LEU A C 1
ATOM 1893 O O . LEU A 1 237 ? -4.445 36.031 -3.896 1 95.5 237 LEU A O 1
ATOM 1897 N N . ILE A 1 238 ? -2.746 35.094 -5.055 1 95.81 238 ILE A N 1
ATOM 1898 C CA . ILE A 1 238 ? -2.115 34.531 -3.865 1 95.81 238 ILE A CA 1
ATOM 1899 C C . ILE A 1 238 ? -0.735 35.156 -3.672 1 95.81 238 ILE A C 1
ATOM 1901 O O . ILE A 1 238 ? 0.12 35.062 -4.559 1 95.81 238 ILE A O 1
ATOM 1905 N N . THR A 1 239 ? -0.513 35.781 -2.602 1 96.75 239 THR A N 1
ATOM 1906 C CA . THR A 1 239 ? 0.781 36.25 -2.115 1 96.75 239 THR A CA 1
ATOM 1907 C C . THR A 1 239 ? 0.914 36 -0.614 1 96.75 239 THR A C 1
ATOM 1909 O O . THR A 1 239 ? -0.02 35.5 0.025 1 96.75 239 THR A O 1
ATOM 1912 N N . THR A 1 240 ? 2.072 36.344 -0.051 1 97.31 240 THR A N 1
ATOM 1913 C CA . THR A 1 240 ? 2.236 36.25 1.395 1 97.31 240 THR A CA 1
ATOM 1914 C C . THR A 1 240 ? 1.203 37.094 2.121 1 97.31 240 THR A C 1
ATOM 1916 O O . THR A 1 240 ? 0.84 36.812 3.264 1 97.31 240 THR A O 1
ATOM 1919 N N . LYS A 1 241 ? 0.721 38.094 1.421 1 98.19 241 LYS A N 1
ATOM 1920 C CA . LYS A 1 241 ? -0.204 39.031 2.025 1 98.19 241 LYS A CA 1
ATOM 1921 C C . LYS A 1 241 ? -1.58 38.406 2.236 1 98.19 241 LYS A C 1
ATOM 1923 O O . LYS A 1 241 ? -2.396 38.938 2.996 1 98.19 241 LYS A O 1
ATOM 1928 N N . SER A 1 242 ? -1.85 37.344 1.555 1 97.94 242 SER A N 1
ATOM 1929 C CA . SER A 1 242 ? -3.08 36.594 1.81 1 97.94 242 SER A CA 1
ATOM 1930 C C . SER A 1 242 ? -3.119 36.062 3.24 1 97.94 242 SER A C 1
ATOM 1932 O O . SER A 1 242 ? -4.133 36.188 3.928 1 97.94 242 SER A O 1
ATOM 1934 N N . ASP A 1 243 ? -1.98 35.562 3.668 1 98.44 243 ASP A N 1
ATOM 1935 C CA . ASP A 1 243 ? -1.874 35.094 5.043 1 98.44 243 ASP A CA 1
ATOM 1936 C C . ASP A 1 243 ? -1.939 36.25 6.035 1 98.44 243 ASP A C 1
ATOM 1938 O O . ASP A 1 243 ? -2.479 36.094 7.133 1 98.44 243 ASP A O 1
ATOM 1942 N N . ILE A 1 244 ? -1.395 37.312 5.633 1 98.75 244 ILE A N 1
ATOM 1943 C CA . ILE A 1 244 ? -1.354 38.469 6.508 1 98.75 244 ILE A CA 1
ATOM 1944 C C . ILE A 1 244 ? -2.773 39 6.758 1 98.75 244 ILE A C 1
ATOM 1946 O O . ILE A 1 244 ? -3.098 39.406 7.867 1 98.75 244 ILE A O 1
ATOM 1950 N N . PHE A 1 245 ? -3.57 38.938 5.777 1 98.38 245 PHE A N 1
ATOM 1951 C CA . PHE A 1 245 ? -4.969 39.312 5.957 1 98.38 245 PHE A CA 1
ATOM 1952 C C . PHE A 1 245 ? -5.633 38.406 6.996 1 98.38 245 PHE A C 1
ATOM 1954 O O . PHE A 1 245 ? -6.27 38.906 7.93 1 98.38 245 PHE A O 1
ATOM 1961 N N . SER A 1 246 ? -5.484 37.125 6.824 1 98.44 246 SER A N 1
ATOM 1962 C CA . SER A 1 246 ? -6.031 36.188 7.785 1 98.44 246 SER A CA 1
ATOM 1963 C C . SER A 1 246 ? -5.52 36.469 9.195 1 98.44 246 SER A C 1
ATOM 1965 O O . SER A 1 246 ? -6.277 36.375 10.164 1 98.44 246 SER A O 1
ATOM 1967 N N . LEU A 1 247 ? -4.246 36.781 9.305 1 98.62 247 LEU A N 1
ATOM 1968 C CA . LEU A 1 247 ? -3.645 37.125 10.586 1 98.62 247 LEU A CA 1
ATOM 1969 C C . LEU A 1 247 ? -4.355 38.312 11.211 1 98.62 247 LEU A C 1
ATOM 1971 O O . LEU A 1 247 ? -4.594 38.344 12.422 1 98.62 247 LEU A O 1
ATOM 1975 N N . GLY A 1 248 ? -4.656 39.281 10.391 1 98.25 248 GLY A N 1
ATOM 1976 C CA . GLY A 1 248 ? -5.383 40.438 10.891 1 98.25 248 GLY A CA 1
ATOM 1977 C C . GLY A 1 248 ? -6.695 40.094 11.562 1 98.25 248 GLY A C 1
ATOM 1978 O O . GLY A 1 248 ? -7.004 40.594 12.648 1 98.25 248 GLY A O 1
ATOM 1979 N N . ILE A 1 249 ? -7.426 39.25 10.922 1 98 249 ILE A N 1
ATOM 1980 C CA . ILE A 1 249 ? -8.695 38.781 11.477 1 98 249 ILE A CA 1
ATOM 1981 C C . ILE A 1 249 ? -8.453 38.094 12.812 1 98 249 ILE A C 1
ATOM 1983 O O . ILE A 1 249 ? -9.18 38.312 13.781 1 98 249 ILE A O 1
ATOM 1987 N N . ILE A 1 250 ? -7.492 37.312 12.852 1 98.38 250 ILE A N 1
ATOM 1988 C CA . ILE A 1 250 ? -7.172 36.531 14.055 1 98.38 250 ILE A CA 1
ATOM 1989 C C . ILE A 1 250 ? -6.785 37.469 15.188 1 98.38 250 ILE A C 1
ATOM 1991 O O . ILE A 1 250 ? -7.188 37.281 16.328 1 98.38 250 ILE A O 1
ATOM 1995 N N . ILE A 1 251 ? -5.98 38.5 14.875 1 97.88 251 ILE A N 1
ATOM 1996 C CA . ILE A 1 251 ? -5.59 39.469 15.883 1 97.88 251 ILE A CA 1
ATOM 1997 C C . ILE A 1 251 ? -6.832 40.156 16.438 1 97.88 251 ILE A C 1
ATOM 1999 O O . ILE A 1 251 ? -6.984 40.281 17.656 1 97.88 251 ILE A O 1
ATOM 2003 N N . ILE A 1 252 ? -7.742 40.562 15.578 1 96.81 252 ILE A N 1
ATOM 2004 C CA . ILE A 1 252 ? -8.977 41.188 16.016 1 96.81 252 ILE A CA 1
ATOM 2005 C C . ILE A 1 252 ? -9.758 40.25 16.922 1 96.81 252 ILE A C 1
ATOM 2007 O O . ILE A 1 252 ? -10.242 40.656 17.984 1 96.81 252 ILE A O 1
ATOM 2011 N N . GLU A 1 253 ? -9.781 39.062 16.578 1 97 253 GLU A N 1
ATOM 2012 C CA . GLU A 1 253 ? -10.492 38.062 17.375 1 97 253 GLU A CA 1
ATOM 2013 C C . GLU A 1 253 ? -9.836 37.875 18.75 1 97 253 GLU A C 1
ATOM 2015 O O . GLU A 1 253 ? -10.531 37.75 19.766 1 97 253 GLU A O 1
ATOM 2020 N N . LEU A 1 254 ? -8.57 37.781 18.734 1 97.12 254 LEU A N 1
ATOM 2021 C CA . LEU A 1 254 ? -7.832 37.625 19.984 1 97.12 254 LEU A CA 1
ATOM 2022 C C . LEU A 1 254 ? -8.055 38.812 20.906 1 97.12 254 LEU A C 1
ATOM 2024 O O . LEU A 1 254 ? -8.055 38.656 22.125 1 97.12 254 LEU A O 1
ATOM 2028 N N . MET A 1 255 ? -8.305 39.938 20.328 1 96.12 255 MET A N 1
ATOM 2029 C CA . MET A 1 255 ? -8.367 41.156 21.109 1 96.12 255 MET A CA 1
ATOM 2030 C C . MET A 1 255 ? -9.805 41.469 21.547 1 96.12 255 MET A C 1
ATOM 2032 O O . MET A 1 255 ? -10.031 42.094 22.578 1 96.12 255 MET A O 1
ATOM 2036 N N . THR A 1 256 ? -10.781 41 20.703 1 95.31 256 THR A N 1
ATOM 2037 C CA . THR A 1 256 ? -12.141 41.469 20.953 1 95.31 256 THR A CA 1
ATOM 2038 C C . THR A 1 256 ? -13.094 40.312 21.172 1 95.31 256 THR A C 1
ATOM 2040 O O . THR A 1 256 ? -14.211 40.469 21.672 1 95.31 256 THR A O 1
ATOM 2043 N N . GLY A 1 257 ? -12.648 39.156 20.734 1 95.25 257 GLY A N 1
ATOM 2044 C CA . GLY A 1 257 ? -13.508 38 20.859 1 95.25 257 GLY A CA 1
ATOM 2045 C C . GLY A 1 257 ? -14.414 37.781 19.656 1 95.25 257 GLY A C 1
ATOM 2046 O O . GLY A 1 257 ? -15.164 36.812 19.594 1 95.25 257 GLY A O 1
ATOM 2047 N N . HIS A 1 258 ? -14.328 38.688 18.719 1 92.81 258 HIS A N 1
ATOM 2048 C CA . HIS A 1 258 ? -15.148 38.562 17.516 1 92.81 258 HIS A CA 1
ATOM 2049 C C . HIS A 1 258 ? -14.375 39 16.281 1 92.81 258 HIS A C 1
ATOM 2051 O O . HIS A 1 258 ? -13.289 39.562 16.391 1 92.81 258 HIS A O 1
ATOM 2057 N N . ARG A 1 259 ? -14.922 38.75 15.102 1 92.38 259 ARG A N 1
ATOM 2058 C CA . ARG A 1 259 ? -14.227 39 13.844 1 92.38 259 ARG A CA 1
ATOM 2059 C C . ARG A 1 259 ? -14.641 40.344 13.25 1 92.38 259 ARG A C 1
ATOM 2061 O O . ARG A 1 259 ? -14.195 40.719 12.156 1 92.38 259 ARG A O 1
ATOM 2068 N N . ARG A 1 260 ? -15.406 41.094 13.906 1 90.25 260 ARG A N 1
ATOM 2069 C CA . ARG A 1 260 ? -15.945 42.312 13.344 1 90.25 260 ARG A CA 1
ATOM 2070 C C . ARG A 1 260 ? -14.938 43.469 13.453 1 90.25 260 ARG A C 1
ATOM 2072 O O . ARG A 1 260 ? -14.281 43.625 14.477 1 90.25 260 ARG A O 1
ATOM 2079 N N . TYR A 1 261 ? -14.766 44.125 12.406 1 88.44 261 TYR A N 1
ATOM 2080 C CA . TYR A 1 261 ? -13.953 45.344 12.352 1 88.44 261 TYR A CA 1
ATOM 2081 C C . TYR A 1 261 ? -14.539 46.344 11.375 1 88.44 261 TYR A C 1
ATOM 2083 O O . TYR A 1 261 ? -15.336 46 10.508 1 88.44 261 TYR A O 1
ATOM 2091 N N . PRO A 1 262 ? -14.258 47.594 11.719 1 83.88 262 PRO A N 1
ATOM 2092 C CA . PRO A 1 262 ? -14.844 48.625 10.836 1 83.88 262 PRO A CA 1
ATOM 2093 C C . PRO A 1 262 ? -14.352 48.5 9.398 1 83.88 262 PRO A C 1
ATOM 2095 O O . PRO A 1 262 ? -13.164 48.281 9.164 1 83.88 262 PRO A O 1
ATOM 2098 N N . GLU A 1 263 ? -15.359 48.375 8.641 1 71.81 263 GLU A N 1
ATOM 2099 C CA . GLU A 1 263 ? -15.047 48.5 7.223 1 71.81 263 GLU A CA 1
ATOM 2100 C C . GLU A 1 263 ? -15.117 49.938 6.746 1 71.81 263 GLU A C 1
ATOM 2102 O O . GLU A 1 263 ? -15.859 50.75 7.312 1 71.81 263 GLU A O 1
ATOM 2107 N N . SER A 1 264 ? -14 50.531 5.832 1 59.38 264 SER A N 1
ATOM 2108 C CA . SER A 1 264 ? -13.773 51.875 5.328 1 59.38 264 SER A CA 1
ATOM 2109 C C . SER A 1 264 ? -14.781 52.844 5.898 1 59.38 264 SER A C 1
ATOM 2111 O O . SER A 1 264 ? -14.406 53.906 6.43 1 59.38 264 SER A O 1
ATOM 2113 N N . SER A 1 265 ? -16.125 52.844 5.504 1 51.88 265 SER A N 1
ATOM 2114 C CA . SER A 1 265 ? -16.969 54.062 5.414 1 51.88 265 SER A CA 1
ATOM 2115 C C . SER A 1 265 ? -17.672 54.344 6.734 1 51.88 265 SER A C 1
ATOM 2117 O O . SER A 1 265 ? -18 55.469 7.031 1 51.88 265 SER A O 1
ATOM 2119 N N . GLU A 1 266 ? -18.062 53.406 7.543 1 52.19 266 GLU A N 1
ATOM 2120 C CA . GLU A 1 266 ? -19.109 53.75 8.508 1 52.19 266 GLU A CA 1
ATOM 2121 C C . GLU A 1 266 ? -18.516 54.156 9.844 1 52.19 266 GLU A C 1
ATOM 2123 O O . GLU A 1 266 ? -19 55.094 10.484 1 52.19 266 GLU A O 1
ATOM 2128 N N . THR A 1 267 ? -17.656 53.375 10.344 1 60.16 267 THR A N 1
ATOM 2129 C CA . THR A 1 267 ? -17.062 53.719 11.641 1 60.16 267 THR A CA 1
ATOM 2130 C C . THR A 1 267 ? -15.562 53.938 11.508 1 60.16 267 THR A C 1
ATOM 2132 O O . THR A 1 267 ? -14.844 53.094 10.992 1 60.16 267 THR A O 1
ATOM 2135 N N . PRO A 1 268 ? -15.234 55.156 11.969 1 71.25 268 PRO A N 1
ATOM 2136 C CA . PRO A 1 268 ? -13.797 55.438 11.891 1 71.25 268 PRO A CA 1
ATOM 2137 C C . PRO A 1 268 ? -12.961 54.438 12.695 1 71.25 268 PRO A C 1
ATOM 2139 O O . PRO A 1 268 ? -13.406 53.969 13.75 1 71.25 268 PRO A O 1
ATOM 2142 N N . PHE A 1 269 ? -11.922 54 12.195 1 84.38 269 PHE A N 1
ATOM 2143 C CA . PHE A 1 269 ? -10.961 53.094 12.844 1 84.38 269 PHE A CA 1
ATOM 2144 C C . PHE A 1 269 ? -10.609 53.594 14.234 1 84.38 269 PHE A C 1
ATOM 2146 O O . PHE A 1 269 ? -10.406 52.812 15.164 1 84.38 269 PHE A O 1
ATOM 2153 N N . GLU A 1 270 ? -10.75 54.875 14.359 1 87.06 270 GLU A N 1
ATOM 2154 C CA . GLU A 1 270 ? -10.305 55.469 15.609 1 87.06 270 GLU A CA 1
ATOM 2155 C C . GLU A 1 270 ? -11.25 55.125 16.766 1 87.06 270 GLU A C 1
ATOM 2157 O O . GLU A 1 270 ? -10.797 54.844 17.875 1 87.06 270 GLU A O 1
ATOM 2162 N N . ASP A 1 271 ? -12.523 55.156 16.453 1 89.94 271 ASP A N 1
ATOM 2163 C CA . ASP A 1 271 ? -13.5 54.844 17.484 1 89.94 271 ASP A CA 1
ATOM 2164 C C . ASP A 1 271 ? -13.367 53.375 17.906 1 89.94 271 ASP A C 1
ATOM 2166 O O . ASP A 1 271 ? -13.461 53.062 19.094 1 89.94 271 ASP A O 1
ATOM 2170 N N . PHE A 1 272 ? -13.195 52.594 16.938 1 91.62 272 PHE A N 1
ATOM 2171 C CA . PHE A 1 272 ? -13.031 51.156 17.203 1 91.62 272 PHE A CA 1
ATOM 2172 C C . PHE A 1 272 ? -11.812 50.906 18.078 1 91.62 272 PHE A C 1
ATOM 2174 O O . PHE A 1 272 ? -11.891 50.188 19.078 1 91.62 272 PHE A O 1
ATOM 2181 N N . ILE A 1 273 ? -10.719 51.531 17.766 1 92.94 273 ILE A N 1
ATOM 2182 C CA . ILE A 1 273 ? -9.461 51.375 18.5 1 92.94 273 ILE A CA 1
ATOM 2183 C C . ILE A 1 273 ? -9.625 51.875 19.938 1 92.94 273 ILE A C 1
ATOM 2185 O O . ILE A 1 273 ? -9.258 51.156 20.875 1 92.94 273 ILE A O 1
ATOM 2189 N N . GLU A 1 274 ? -10.219 53 20.094 1 93 274 GLU A N 1
ATOM 2190 C CA . GLU A 1 274 ? -10.414 53.594 21.422 1 93 274 GLU A CA 1
ATOM 2191 C C . GLU A 1 274 ? -11.273 52.688 22.297 1 93 274 GLU A C 1
ATOM 2193 O O . GLU A 1 274 ? -11 52.531 23.484 1 93 274 GLU A O 1
ATOM 2198 N N . ASN A 1 275 ? -12.266 52.188 21.641 1 93.25 275 ASN A N 1
ATOM 2199 C CA . ASN A 1 275 ? -13.156 51.312 22.391 1 93.25 275 ASN A CA 1
ATOM 2200 C C . ASN A 1 275 ? -12.43 50.062 22.875 1 93.25 275 ASN A C 1
ATOM 2202 O O . ASN A 1 275 ? -12.602 49.625 24.016 1 93.25 275 ASN A O 1
ATOM 2206 N N . VAL A 1 276 ? -11.641 49.438 22.016 1 94.44 276 VAL A N 1
ATOM 2207 C CA . VAL A 1 276 ? -10.898 48.25 22.359 1 94.44 276 VAL A CA 1
ATOM 2208 C C . VAL A 1 276 ? -9.914 48.531 23.484 1 94.44 276 VAL A C 1
ATOM 2210 O O . VAL A 1 276 ? -9.836 47.781 24.469 1 94.44 276 VAL A O 1
ATOM 2213 N N . ILE A 1 277 ? -9.211 49.656 23.406 1 93.94 277 ILE A N 1
ATOM 2214 C CA . ILE A 1 277 ? -8.227 50.062 24.406 1 93.94 277 ILE A CA 1
ATOM 2215 C C . ILE A 1 277 ? -8.922 50.281 25.75 1 93.94 277 ILE A C 1
ATOM 2217 O O . ILE A 1 277 ? -8.438 49.844 26.797 1 93.94 277 ILE A O 1
ATOM 2221 N N . ALA A 1 278 ? -10.031 50.938 25.672 1 94.5 278 ALA A N 1
ATOM 2222 C CA . ALA A 1 278 ? -10.781 51.219 26.891 1 94.5 278 ALA A CA 1
ATOM 2223 C C . ALA A 1 278 ? -11.234 49.938 27.594 1 94.5 278 ALA A C 1
ATOM 2225 O O . ALA A 1 278 ? -11.141 49.844 28.812 1 94.5 278 ALA A O 1
ATOM 2226 N N . ASN A 1 279 ? -11.742 49.125 26.844 1 94.88 279 ASN A N 1
ATOM 2227 C CA . ASN A 1 279 ? -12.211 47.875 27.391 1 94.88 279 ASN A CA 1
ATOM 2228 C C . ASN A 1 279 ? -11.07 47.094 28.047 1 94.88 279 ASN A C 1
ATOM 2230 O O . ASN A 1 279 ? -11.234 46.531 29.141 1 94.88 279 ASN A O 1
ATOM 2234 N N . TRP A 1 280 ? -9.977 47.031 27.438 1 95.19 280 TRP A N 1
ATOM 2235 C CA . TRP A 1 280 ? -8.828 46.312 28 1 95.19 280 TRP A CA 1
ATOM 2236 C C . TRP A 1 280 ? -8.281 47 29.219 1 95.19 280 TRP A C 1
ATOM 2238 O O . TRP A 1 280 ? -7.91 46.375 30.203 1 95.19 280 TRP A O 1
ATOM 2248 N N . ARG A 1 281 ? -8.188 48.312 29.156 1 93.56 281 ARG A N 1
ATOM 2249 C CA . ARG A 1 281 ? -7.719 49.062 30.297 1 93.56 281 ARG A CA 1
ATOM 2250 C C . ARG A 1 281 ? -8.586 48.781 31.531 1 93.56 281 ARG A C 1
ATOM 2252 O O . ARG A 1 281 ? -8.078 48.656 32.656 1 93.56 281 ARG A O 1
ATOM 2259 N N . HIS A 1 282 ? -9.844 48.75 31.281 1 93.44 282 HIS A N 1
ATOM 2260 C CA . HIS A 1 282 ? -10.773 48.469 32.344 1 93.44 282 HIS A CA 1
ATOM 2261 C C . HIS A 1 282 ? -10.469 47.125 33 1 93.44 282 HIS A C 1
ATOM 2263 O O . HIS A 1 282 ? -10.531 47 34.25 1 93.44 282 HIS A O 1
ATOM 2269 N N . ARG A 1 283 ? -10.156 46.188 32.25 1 92.88 283 ARG A N 1
ATOM 2270 C CA . ARG A 1 283 ? -9.828 44.844 32.781 1 92.88 283 ARG A CA 1
ATOM 2271 C C . ARG A 1 283 ? -8.484 44.875 33.469 1 92.88 283 ARG A C 1
ATOM 2273 O O . ARG A 1 283 ? -8.352 44.344 34.594 1 92.88 283 ARG A O 1
ATOM 2280 N N . LEU A 1 284 ? -7.57 45.5 32.906 1 93.75 284 LEU A N 1
ATOM 2281 C CA . LEU A 1 284 ? -6.184 45.406 33.375 1 93.75 284 LEU A CA 1
ATOM 2282 C C . LEU A 1 284 ? -5.977 46.25 34.625 1 93.75 284 LEU A C 1
ATOM 2284 O O . LEU A 1 284 ? -5.133 45.906 35.469 1 93.75 284 LEU A O 1
ATOM 2288 N N . GLU A 1 285 ? -6.734 47.281 34.781 1 92.88 285 GLU A N 1
ATOM 2289 C CA . GLU A 1 285 ? -6.574 48.188 35.906 1 92.88 285 GLU A CA 1
ATOM 2290 C C . GLU A 1 285 ? -6.934 47.469 37.219 1 92.88 285 GLU A C 1
ATOM 2292 O O . GLU A 1 285 ? -6.473 47.875 38.281 1 92.88 285 GLU A O 1
ATOM 2297 N N . LYS A 1 286 ? -7.68 46.469 37.094 1 90.94 286 LYS A N 1
ATOM 2298 C CA . LYS A 1 286 ? -8.141 45.75 38.281 1 90.94 286 LYS A CA 1
ATOM 2299 C C . LYS A 1 286 ? -7.023 44.906 38.875 1 90.94 286 LYS A C 1
ATOM 2301 O O . LYS A 1 286 ? -7.043 44.562 40.062 1 90.94 286 LYS A O 1
ATOM 2306 N N . THR A 1 287 ? -6.066 44.594 38.125 1 88.81 287 THR A N 1
ATOM 2307 C CA . THR A 1 287 ? -5.113 43.594 38.594 1 88.81 287 THR A CA 1
ATOM 2308 C C . THR A 1 287 ? -3.684 44.094 38.438 1 88.81 287 THR A C 1
ATOM 2310 O O . THR A 1 287 ? -2.768 43.562 39.094 1 88.81 287 THR A O 1
ATOM 2313 N N . LEU A 1 288 ? -3.438 45.125 37.688 1 90.25 288 LEU A N 1
ATOM 2314 C CA . LEU A 1 288 ? -2.068 45.5 37.375 1 90.25 288 LEU A CA 1
ATOM 2315 C C . LEU A 1 288 ? -1.689 46.812 38.094 1 90.25 288 LEU A C 1
ATOM 2317 O O . LEU A 1 288 ? -2.553 47.656 38.375 1 90.25 288 LEU A O 1
ATOM 2321 N N . SER A 1 289 ? -0.319 46.875 38.281 1 90.81 289 SER A N 1
ATOM 2322 C CA . SER A 1 289 ? 0.227 48.156 38.75 1 90.81 289 SER A CA 1
ATOM 2323 C C . SER A 1 289 ? 0.139 49.219 37.656 1 90.81 289 SER A C 1
ATOM 2325 O O . SER A 1 289 ? -0.087 48.875 36.469 1 90.81 289 SER A O 1
ATOM 2327 N N . HIS A 1 290 ? 0.377 50.406 38.125 1 88.62 290 HIS A N 1
ATOM 2328 C CA . HIS A 1 290 ? 0.278 51.531 37.188 1 88.62 290 HIS A CA 1
ATOM 2329 C C . HIS A 1 290 ? 1.281 51.375 36.031 1 88.62 290 HIS A C 1
ATOM 2331 O O . HIS A 1 290 ? 0.936 51.562 34.875 1 88.62 290 HIS A O 1
ATOM 2337 N N . ARG A 1 291 ? 2.42 51 36.312 1 89.31 291 ARG A N 1
ATOM 2338 C CA . ARG A 1 291 ? 3.457 50.844 35.312 1 89.31 291 ARG A CA 1
ATOM 2339 C C . ARG A 1 291 ? 3.121 49.688 34.344 1 89.31 291 ARG A C 1
ATOM 2341 O O . ARG A 1 291 ? 3.242 49.844 33.125 1 89.31 291 ARG A O 1
ATOM 2348 N N . ALA A 1 292 ? 2.736 48.625 34.906 1 90.44 292 ALA A N 1
ATOM 2349 C CA . ALA A 1 292 ? 2.373 47.469 34.125 1 90.44 292 ALA A CA 1
ATOM 2350 C C . ALA A 1 292 ? 1.163 47.75 33.219 1 90.44 292 ALA A C 1
ATOM 2352 O O . ALA A 1 292 ? 1.083 47.281 32.094 1 90.44 292 ALA A O 1
ATOM 2353 N N . LEU A 1 293 ? 0.287 48.5 33.781 1 92.19 293 LEU A N 1
ATOM 2354 C CA . LEU A 1 293 ? -0.91 48.906 33.031 1 92.19 293 LEU A CA 1
ATOM 2355 C C . LEU A 1 293 ? -0.547 49.719 31.797 1 92.19 293 LEU A C 1
ATOM 2357 O O . LEU A 1 293 ? -1.115 49.5 30.734 1 92.19 293 LEU A O 1
ATOM 2361 N N . GLU A 1 294 ? 0.352 50.656 31.953 1 91.44 294 GLU A N 1
ATOM 2362 C CA . GLU A 1 294 ? 0.759 51.5 30.828 1 91.44 294 GLU A CA 1
ATOM 2363 C C . GLU A 1 294 ? 1.428 50.656 29.734 1 91.44 294 GLU A C 1
ATOM 2365 O O . GLU A 1 294 ? 1.171 50.875 28.547 1 91.44 294 GLU A O 1
ATOM 2370 N N . ILE A 1 295 ? 2.217 49.781 30.141 1 90.94 295 ILE A N 1
ATOM 2371 C CA . ILE A 1 295 ? 2.914 48.906 29.188 1 90.94 295 ILE A CA 1
ATOM 2372 C C . ILE A 1 295 ? 1.903 48.062 28.438 1 90.94 295 ILE A C 1
ATOM 2374 O O . ILE A 1 295 ? 1.928 48 27.203 1 90.94 295 ILE A O 1
ATOM 2378 N N . CYS A 1 296 ? 1.043 47.5 29.156 1 93.31 296 CYS A N 1
ATOM 2379 C CA . CYS A 1 296 ? 0.041 46.625 28.547 1 93.31 296 CYS A CA 1
ATOM 2380 C C . CYS A 1 296 ? -0.89 47.406 27.641 1 93.31 296 CYS A C 1
ATOM 2382 O O . CYS A 1 296 ? -1.292 46.906 26.578 1 93.31 296 CYS A O 1
ATOM 2384 N N . SER A 1 297 ? -1.212 48.531 28.078 1 92.56 297 SER A N 1
ATOM 2385 C CA . SER A 1 297 ? -2.084 49.406 27.266 1 92.56 297 SER A CA 1
ATOM 2386 C C . SER A 1 297 ? -1.432 49.75 25.938 1 92.56 297 SER A C 1
ATOM 2388 O O . SER A 1 297 ? -2.102 49.781 24.906 1 92.56 297 SER A O 1
ATOM 2390 N N . GLU A 1 298 ? -0.171 50 26 1 93.38 298 GLU A N 1
ATOM 2391 C CA . GLU A 1 298 ? 0.563 50.281 24.766 1 93.38 298 GLU A CA 1
ATOM 2392 C C . GLU A 1 298 ? 0.603 49.062 23.844 1 93.38 298 GLU A C 1
ATOM 2394 O O . GLU A 1 298 ? 0.49 49.188 22.625 1 93.38 298 GLU A O 1
ATOM 2399 N N . GLN A 1 299 ? 0.827 47.969 24.453 1 95.25 299 GLN A N 1
ATOM 2400 C CA . GLN A 1 299 ? 0.813 46.719 23.703 1 95.25 299 GLN A CA 1
ATOM 2401 C C . GLN A 1 299 ? -0.537 46.531 23.016 1 95.25 299 GLN A C 1
ATOM 2403 O O . GLN A 1 299 ? -0.595 46.156 21.844 1 95.25 299 GLN A O 1
ATOM 2408 N N . VAL A 1 300 ? -1.544 46.719 23.75 1 95.88 300 VAL A N 1
ATOM 2409 C CA . VAL A 1 300 ? -2.9 46.562 23.234 1 95.88 300 VAL A CA 1
ATOM 2410 C C . VAL A 1 300 ? -3.107 47.5 22.047 1 95.88 300 VAL A C 1
ATOM 2412 O O . VAL A 1 300 ? -3.604 47.094 21 1 95.88 300 VAL A O 1
ATOM 2415 N N . ASN A 1 301 ? -2.697 48.719 22.219 1 94.94 301 ASN A N 1
ATOM 2416 C CA . ASN A 1 301 ? -2.828 49.688 21.156 1 94.94 301 ASN A CA 1
ATOM 2417 C C . ASN A 1 301 ? -2.072 49.281 19.891 1 94.94 301 ASN A C 1
ATOM 2419 O O . ASN A 1 301 ? -2.621 49.312 18.797 1 94.94 301 ASN A O 1
ATOM 2423 N N . ARG A 1 302 ? -0.9 48.844 20.047 1 95.38 302 ARG A N 1
ATOM 2424 C CA . ARG A 1 302 ? -0.075 48.438 18.906 1 95.38 302 ARG A CA 1
ATOM 2425 C C . ARG A 1 302 ? -0.676 47.25 18.203 1 95.38 302 ARG A C 1
ATOM 2427 O O . ARG A 1 302 ? -0.703 47.188 16.969 1 95.38 302 ARG A O 1
ATOM 2434 N N . CYS A 1 303 ? -1.13 46.344 18.969 1 96.75 303 CYS A N 1
ATOM 2435 C CA . CYS A 1 303 ? -1.674 45.125 18.391 1 96.75 303 CYS A CA 1
ATOM 2436 C C . CYS A 1 303 ? -2.93 45.406 17.578 1 96.75 303 CYS A C 1
ATOM 2438 O O . CYS A 1 303 ? -3.1 44.875 16.469 1 96.75 303 CYS A O 1
ATOM 2440 N N . ILE A 1 304 ? -3.824 46.188 18.094 1 96.06 304 ILE A N 1
ATOM 2441 C CA . ILE A 1 304 ? -5.074 46.469 17.391 1 96.06 304 ILE A CA 1
ATOM 2442 C C . ILE A 1 304 ? -4.785 47.25 16.109 1 96.06 304 ILE A C 1
ATOM 2444 O O . ILE A 1 304 ? -5.402 47 15.078 1 96.06 304 ILE A O 1
ATOM 2448 N N . VAL A 1 305 ? -3.83 48.156 16.188 1 95.25 305 VAL A N 1
ATOM 2449 C CA . VAL A 1 305 ? -3.447 48.938 15.016 1 95.25 305 VAL A CA 1
ATOM 2450 C C . VAL A 1 305 ? -2.84 48.031 13.961 1 95.25 305 VAL A C 1
ATOM 2452 O O . VAL A 1 305 ? -3.182 48.094 12.781 1 95.25 305 VAL A O 1
ATOM 2455 N N . LEU A 1 306 ? -1.966 47.188 14.414 1 96.44 306 LEU A N 1
ATOM 2456 C CA . LEU A 1 306 ? -1.353 46.219 13.508 1 96.44 306 LEU A CA 1
ATOM 2457 C C . LEU A 1 306 ? -2.408 45.344 12.883 1 96.44 306 LEU A C 1
ATOM 2459 O O . LEU A 1 306 ? -2.365 45.062 11.68 1 96.44 306 LEU A O 1
ATOM 2463 N N . GLY A 1 307 ? -3.334 44.844 13.68 1 97.12 307 GLY A N 1
ATOM 2464 C CA . GLY A 1 307 ? -4.418 44.031 13.156 1 97.12 307 GLY A CA 1
ATOM 2465 C C . GLY A 1 307 ? -5.195 44.688 12.039 1 97.12 307 GLY A C 1
ATOM 2466 O O . GLY A 1 307 ? -5.449 44.094 11 1 97.12 307 GLY A O 1
ATOM 2467 N N . LEU A 1 308 ? -5.504 45.906 12.234 1 95.94 308 LEU A N 1
ATOM 2468 C CA . LEU A 1 308 ? -6.273 46.688 11.258 1 95.94 308 LEU A CA 1
ATOM 2469 C C . LEU A 1 308 ? -5.441 46.938 10 1 95.94 308 LEU A C 1
ATOM 2471 O O . LEU A 1 308 ? -5.969 46.906 8.891 1 95.94 308 LEU A O 1
ATOM 2475 N N . ASN A 1 309 ? -4.121 47.188 10.219 1 96.25 309 ASN A N 1
ATOM 2476 C CA . ASN A 1 309 ? -3.244 47.406 9.07 1 96.25 309 ASN A CA 1
ATOM 2477 C C . ASN A 1 309 ? -3.172 46.156 8.195 1 96.25 309 ASN A C 1
ATOM 2479 O O . ASN A 1 309 ? -3.043 46.25 6.973 1 96.25 309 ASN A O 1
ATOM 2483 N N . CYS A 1 310 ? -3.264 45 8.789 1 97.94 310 CYS A N 1
ATOM 2484 C CA . CYS A 1 310 ? -3.229 43.75 8.062 1 97.94 310 CYS A CA 1
ATOM 2485 C C . CYS A 1 310 ? -4.465 43.594 7.188 1 97.94 310 CYS A C 1
ATOM 2487 O O . CYS A 1 310 ? -4.457 42.812 6.238 1 97.94 310 CYS A O 1
ATOM 2489 N N . LEU A 1 311 ? -5.516 44.312 7.453 1 96.75 311 LEU A N 1
ATOM 2490 C CA . LEU A 1 311 ? -6.801 44.125 6.793 1 96.75 311 LEU A CA 1
ATOM 2491 C C . LEU A 1 311 ? -6.992 45.125 5.668 1 96.75 311 LEU A C 1
ATOM 2493 O O . LEU A 1 311 ? -8.086 45.219 5.102 1 96.75 311 LEU A O 1
ATOM 2497 N N . ASN A 1 312 ? -5.918 45.844 5.398 1 95.06 312 ASN A N 1
ATOM 2498 C CA . ASN A 1 312 ? -6.016 46.781 4.285 1 95.06 312 ASN A CA 1
ATOM 2499 C C . ASN A 1 312 ? -6.504 46.094 3.014 1 95.06 312 ASN A C 1
ATOM 2501 O O . ASN A 1 312 ? -6.016 45 2.658 1 95.06 312 ASN A O 1
ATOM 2505 N N . PRO A 1 313 ? -7.434 46.656 2.309 1 94 313 PRO A N 1
ATOM 2506 C CA . PRO A 1 313 ? -7.918 46.031 1.07 1 94 313 PRO A CA 1
ATOM 2507 C C . PRO A 1 313 ? -6.832 45.938 0.003 1 94 313 PRO A C 1
ATOM 2509 O O . PRO A 1 313 ? -6.887 45.031 -0.849 1 94 313 PRO A O 1
ATOM 2512 N N . ASP A 1 314 ? -5.906 46.844 0.031 1 95.44 314 ASP A N 1
ATOM 2513 C CA . ASP A 1 314 ? -4.746 46.781 -0.852 1 95.44 314 ASP A CA 1
ATOM 2514 C C . ASP A 1 314 ? -3.633 45.938 -0.235 1 95.44 314 ASP A C 1
ATOM 2516 O O . ASP A 1 314 ? -2.977 46.344 0.717 1 95.44 314 ASP A O 1
ATOM 2520 N N . PRO A 1 315 ? -3.383 44.781 -0.816 1 96.62 315 PRO A N 1
ATOM 2521 C CA . PRO A 1 315 ? -2.381 43.906 -0.227 1 96.62 315 PRO A CA 1
ATOM 2522 C C . PRO A 1 315 ? -0.996 44.531 -0.146 1 96.62 315 PRO A C 1
ATOM 2524 O O . PRO A 1 315 ? -0.225 44.25 0.769 1 96.62 315 PRO A O 1
ATOM 2527 N N . SER A 1 316 ? -0.679 45.438 -1.011 1 96.12 316 SER A N 1
ATOM 2528 C CA . SER A 1 316 ? 0.644 46.062 -1.03 1 96.12 316 SER A CA 1
ATOM 2529 C C . SER A 1 316 ? 0.854 46.969 0.184 1 96.12 316 SER A C 1
ATOM 2531 O O . SER A 1 316 ? 1.99 47.281 0.526 1 96.12 316 SER A O 1
ATOM 2533 N N . LYS A 1 317 ? -0.216 47.344 0.85 1 97.12 317 LYS A N 1
ATOM 2534 C CA . LYS A 1 317 ? -0.136 48.219 2.002 1 97.12 317 LYS A CA 1
ATOM 2535 C C . LYS A 1 317 ? -0.129 47.438 3.309 1 97.12 317 LYS A C 1
ATOM 2537 O O . LYS A 1 317 ? 0.024 48.031 4.387 1 97.12 317 LYS A O 1
ATOM 2542 N N . ARG A 1 318 ? -0.292 46.156 3.186 1 98 318 ARG A N 1
ATOM 2543 C CA . ARG A 1 318 ? -0.238 45.312 4.379 1 98 318 ARG A CA 1
ATOM 2544 C C . ARG A 1 318 ? 1.204 45.062 4.809 1 98 318 ARG A C 1
ATOM 2546 O O . ARG A 1 318 ? 2.094 44.938 3.967 1 98 318 ARG A O 1
ATOM 2553 N N . PRO A 1 319 ? 1.42 45.031 6.09 1 98.06 319 PRO A N 1
ATOM 2554 C CA . PRO A 1 319 ? 2.77 44.719 6.555 1 98.06 319 PRO A CA 1
ATOM 2555 C C . PRO A 1 319 ? 3.146 43.25 6.309 1 98.06 319 PRO A C 1
ATOM 2557 O O . PRO A 1 319 ? 2.277 42.438 6.02 1 98.06 319 PRO A O 1
ATOM 2560 N N . SER A 1 320 ? 4.465 43 6.336 1 97.75 320 SER A N 1
ATOM 2561 C CA . SER A 1 320 ? 4.934 41.625 6.355 1 97.75 320 SER A CA 1
ATOM 2562 C C . SER A 1 320 ? 4.914 41.031 7.77 1 97.75 320 SER A C 1
ATOM 2564 O O . SER A 1 320 ? 4.789 41.781 8.742 1 97.75 320 SER A O 1
ATOM 2566 N N . ALA A 1 321 ? 5.008 39.75 7.852 1 97.44 321 ALA A N 1
ATOM 2567 C CA . ALA A 1 321 ? 5.098 39.125 9.172 1 97.44 321 ALA A CA 1
ATOM 2568 C C . ALA A 1 321 ? 6.32 39.656 9.93 1 97.44 321 ALA A C 1
ATOM 2570 O O . ALA A 1 321 ? 6.262 39.875 11.141 1 97.44 321 ALA A O 1
ATOM 2571 N N . TRP A 1 322 ? 7.293 39.875 9.195 1 96.19 322 TRP A N 1
ATOM 2572 C CA . TRP A 1 322 ? 8.516 40.406 9.789 1 96.19 322 TRP A CA 1
ATOM 2573 C C . TRP A 1 322 ? 8.297 41.812 10.336 1 96.19 322 TRP A C 1
ATOM 2575 O O . TRP A 1 322 ? 8.75 42.125 11.438 1 96.19 322 TRP A O 1
ATOM 2585 N N . ASP A 1 323 ? 7.652 42.625 9.594 1 96.81 323 ASP A N 1
ATOM 2586 C CA . ASP A 1 323 ? 7.34 43.969 10.039 1 96.81 323 ASP A CA 1
ATOM 2587 C C . ASP A 1 323 ? 6.559 43.969 11.352 1 96.81 323 ASP A C 1
ATOM 2589 O O . ASP A 1 323 ? 6.84 44.75 12.258 1 96.81 323 ASP A O 1
ATOM 2593 N N . ILE A 1 324 ? 5.66 43.094 11.43 1 97.12 324 ILE A N 1
ATOM 2594 C CA . ILE A 1 324 ? 4.812 43 12.609 1 97.12 324 ILE A CA 1
ATOM 2595 C C . ILE A 1 324 ? 5.648 42.562 13.805 1 97.12 324 ILE A C 1
ATOM 2597 O O . ILE A 1 324 ? 5.578 43.156 14.883 1 97.12 324 ILE A O 1
ATOM 2601 N N . LEU A 1 325 ? 6.469 41.594 13.609 1 95.69 325 LEU A N 1
ATOM 2602 C CA . LEU A 1 325 ? 7.312 41.062 14.68 1 95.69 325 LEU A CA 1
ATOM 2603 C C . LEU A 1 325 ? 8.258 42.125 15.203 1 95.69 325 LEU A C 1
ATOM 2605 O O . LEU A 1 325 ? 8.477 42.25 16.406 1 95.69 325 LEU A O 1
ATOM 2609 N N . GLN A 1 326 ? 8.797 42.875 14.32 1 95.31 326 GLN A N 1
ATOM 2610 C CA . GLN A 1 326 ? 9.711 43.938 14.711 1 95.31 326 GLN A CA 1
ATOM 2611 C C . GLN A 1 326 ? 9 45 15.562 1 95.31 326 GLN A C 1
ATOM 2613 O O . GLN A 1 326 ? 9.547 45.469 16.562 1 95.31 326 GLN A O 1
ATOM 2618 N N . THR A 1 327 ? 7.84 45.344 15.148 1 94.75 327 THR A N 1
ATOM 2619 C CA . THR A 1 327 ? 7.047 46.312 15.883 1 94.75 327 THR A CA 1
ATOM 2620 C C . THR A 1 327 ? 6.715 45.812 17.281 1 94.75 327 THR A C 1
ATOM 2622 O O . THR A 1 327 ? 6.801 46.562 18.25 1 94.75 327 THR A O 1
ATOM 2625 N N . LEU A 1 328 ? 6.395 44.562 17.406 1 93.94 328 LEU A N 1
ATOM 2626 C CA . LEU A 1 328 ? 6.016 44 18.688 1 93.94 328 LEU A CA 1
ATOM 2627 C C . LEU A 1 328 ? 7.234 43.844 19.594 1 93.94 328 LEU A C 1
ATOM 2629 O O . LEU A 1 328 ? 7.129 43.969 20.812 1 93.94 328 LEU A O 1
ATOM 2633 N N . ASN A 1 329 ? 8.352 43.562 18.984 1 89.19 329 ASN A N 1
ATOM 2634 C CA . ASN A 1 329 ? 9.578 43.375 19.766 1 89.19 329 ASN A CA 1
ATOM 2635 C C . ASN A 1 329 ? 10.109 44.719 20.281 1 89.19 329 ASN A C 1
ATOM 2637 O O . ASN A 1 329 ? 10.758 44.75 21.328 1 89.19 329 ASN A O 1
ATOM 2641 N N . GLU A 1 330 ? 9.969 45.75 19.562 1 84.56 330 GLU A N 1
ATOM 2642 C CA . GLU A 1 330 ? 10.422 47.062 19.984 1 84.56 330 GLU A CA 1
ATOM 2643 C C . GLU A 1 330 ? 9.766 47.469 21.297 1 84.56 330 GLU A C 1
ATOM 2645 O O . GLU A 1 330 ? 10.375 48.188 22.109 1 84.56 330 GLU A O 1
ATOM 2650 N N . LEU A 1 331 ? 8.648 47.125 21.547 1 75.94 331 LEU A N 1
ATOM 2651 C CA . LEU A 1 331 ? 7.922 47.438 22.766 1 75.94 331 LEU A CA 1
ATOM 2652 C C . LEU A 1 331 ? 8.5 46.688 23.969 1 75.94 331 LEU A C 1
ATOM 2654 O O . LEU A 1 331 ? 8.508 47.219 25.078 1 75.94 331 LEU A O 1
ATOM 2658 N N . GLU A 1 332 ? 8.93 45.5 23.734 1 71.38 332 GLU A N 1
ATOM 2659 C CA . GLU A 1 332 ? 9.484 44.719 24.812 1 71.38 332 GLU A CA 1
ATOM 2660 C C . GLU A 1 332 ? 10.852 45.25 25.25 1 71.38 332 GLU A C 1
ATOM 2662 O O . GLU A 1 332 ? 11.203 45.188 26.438 1 71.38 332 GLU A O 1
ATOM 2667 N N . SER A 1 333 ? 11.531 45.75 24.297 1 60.94 333 SER A N 1
ATOM 2668 C CA . SER A 1 333 ? 12.859 46.281 24.609 1 60.94 333 SER A CA 1
ATOM 2669 C C . SER A 1 333 ? 12.758 47.594 25.359 1 60.94 333 SER A C 1
ATOM 2671 O O . SER A 1 333 ? 13.672 47.938 26.125 1 60.94 333 SER A O 1
ATOM 2673 N N . THR A 1 334 ? 11.781 48.281 25.156 1 56.78 334 THR A N 1
ATOM 2674 C CA . THR A 1 334 ? 11.656 49.594 25.812 1 56.78 334 THR A CA 1
ATOM 2675 C C . THR A 1 334 ? 11.141 49.438 27.234 1 56.78 334 THR A C 1
ATOM 2677 O O . THR A 1 334 ? 11.414 50.281 28.094 1 56.78 334 THR A O 1
ATOM 2680 N N . ASN A 1 335 ? 10.547 48.312 27.531 1 51.44 335 ASN A N 1
ATOM 2681 C CA . ASN A 1 335 ? 10.031 48.156 28.891 1 51.44 335 ASN A CA 1
ATOM 2682 C C . ASN A 1 335 ? 10.969 47.344 29.75 1 51.44 335 ASN A C 1
ATOM 2684 O O . ASN A 1 335 ? 11.469 46.281 29.312 1 51.44 335 ASN A O 1
ATOM 2688 N N . MET B 1 1 ? 40.312 -27.172 27.172 1 24.88 1 MET B N 1
ATOM 2689 C CA . MET B 1 1 ? 39.219 -26.875 28.094 1 24.88 1 MET B CA 1
ATOM 2690 C C . MET B 1 1 ? 38.125 -26.094 27.391 1 24.88 1 MET B C 1
ATOM 2692 O O . MET B 1 1 ? 38.281 -24.922 27.062 1 24.88 1 MET B O 1
ATOM 2696 N N . GLY B 1 2 ? 37.375 -26.75 26.469 1 24.73 2 GLY B N 1
ATOM 2697 C CA . GLY B 1 2 ? 36.656 -26.359 25.266 1 24.73 2 GLY B CA 1
ATOM 2698 C C . GLY B 1 2 ? 35.406 -25.578 25.578 1 24.73 2 GLY B C 1
ATOM 2699 O O . GLY B 1 2 ? 34.594 -25.984 26.406 1 24.73 2 GLY B O 1
ATOM 2700 N N . ILE B 1 3 ? 35.531 -24.188 25.453 1 27.56 3 ILE B N 1
ATOM 2701 C CA . ILE B 1 3 ? 34.562 -23.156 25.781 1 27.56 3 ILE B CA 1
ATOM 2702 C C . ILE B 1 3 ? 33.188 -23.547 25.219 1 27.56 3 ILE B C 1
ATOM 2704 O O . ILE B 1 3 ? 33.062 -23.797 24.031 1 27.56 3 ILE B O 1
ATOM 2708 N N . LYS B 1 4 ? 32.344 -24.078 26.125 1 29.72 4 LYS B N 1
ATOM 2709 C CA . LYS B 1 4 ? 30.984 -24.609 25.938 1 29.72 4 LYS B CA 1
ATOM 2710 C C . LYS B 1 4 ? 30.125 -23.625 25.141 1 29.72 4 LYS B C 1
ATOM 2712 O O . LYS B 1 4 ? 30.016 -22.453 25.5 1 29.72 4 LYS B O 1
ATOM 2717 N N . PRO B 1 5 ? 29.891 -23.875 23.828 1 27.58 5 PRO B N 1
ATOM 2718 C CA . PRO B 1 5 ? 29.172 -23.031 22.875 1 27.58 5 PRO B CA 1
ATOM 2719 C C . PRO B 1 5 ? 27.797 -22.609 23.391 1 27.58 5 PRO B C 1
ATOM 2721 O O . PRO B 1 5 ? 27.078 -23.422 23.969 1 27.58 5 PRO B O 1
ATOM 2724 N N . SER B 1 6 ? 27.812 -21.375 24.047 1 25.53 6 SER B N 1
ATOM 2725 C CA . SER B 1 6 ? 26.656 -20.766 24.688 1 25.53 6 SER B CA 1
ATOM 2726 C C . SER B 1 6 ? 25.406 -20.953 23.844 1 25.53 6 SER B C 1
ATOM 2728 O O . SER B 1 6 ? 25.422 -20.75 22.641 1 25.53 6 SER B O 1
ATOM 2730 N N . ARG B 1 7 ? 24.375 -21.656 24.406 1 25.03 7 ARG B N 1
ATOM 2731 C CA . ARG B 1 7 ? 23.062 -22.219 24.078 1 25.03 7 ARG B CA 1
ATOM 2732 C C . ARG B 1 7 ? 22.234 -21.234 23.281 1 25.03 7 ARG B C 1
ATOM 2734 O O . ARG B 1 7 ? 22.562 -20.047 23.203 1 25.03 7 ARG B O 1
ATOM 2741 N N . TYR B 1 8 ? 20.859 -21.344 23.547 1 22.17 8 TYR B N 1
ATOM 2742 C CA . TYR B 1 8 ? 19.547 -21.312 22.922 1 22.17 8 TYR B CA 1
ATOM 2743 C C . TYR B 1 8 ? 19.062 -19.875 22.766 1 22.17 8 TYR B C 1
ATOM 2745 O O . TYR B 1 8 ? 18.859 -19.156 23.75 1 22.17 8 TYR B O 1
ATOM 2753 N N . ALA B 1 9 ? 19.672 -19.188 21.859 1 27.33 9 ALA B N 1
ATOM 2754 C CA . ALA B 1 9 ? 19.109 -17.891 21.5 1 27.33 9 ALA B CA 1
ATOM 2755 C C . ALA B 1 9 ? 17.578 -17.953 21.453 1 27.33 9 ALA B C 1
ATOM 2757 O O . ALA B 1 9 ? 17 -18.578 20.547 1 27.33 9 ALA B O 1
ATOM 2758 N N . ASN B 1 10 ? 16.938 -18.047 22.656 1 24.73 10 ASN B N 1
ATOM 2759 C CA . ASN B 1 10 ? 15.492 -17.922 22.781 1 24.73 10 ASN B CA 1
ATOM 2760 C C . ASN B 1 10 ? 14.938 -16.812 21.906 1 24.73 10 ASN B C 1
ATOM 2762 O O . ASN B 1 10 ? 15.195 -15.633 22.141 1 24.73 10 ASN B O 1
ATOM 2766 N N . SER B 1 11 ? 15.008 -17.016 20.672 1 27.81 11 SER B N 1
ATOM 2767 C CA . SER B 1 11 ? 14.43 -16.125 19.672 1 27.81 11 SER B CA 1
ATOM 2768 C C . SER B 1 11 ? 13.047 -15.641 20.109 1 27.81 11 SER B C 1
ATOM 2770 O O . SER B 1 11 ? 12.094 -16.422 20.156 1 27.81 11 SER B O 1
ATOM 2772 N N . ILE B 1 12 ? 12.961 -14.922 21.172 1 28.38 12 ILE B N 1
ATOM 2773 C CA . ILE B 1 12 ? 11.781 -14.227 21.672 1 28.38 12 ILE B CA 1
ATOM 2774 C C . ILE B 1 12 ? 10.969 -13.664 20.516 1 28.38 12 ILE B C 1
ATOM 2776 O O . ILE B 1 12 ? 11.406 -12.734 19.828 1 28.38 12 ILE B O 1
ATOM 2780 N N . LEU B 1 13 ? 10.188 -14.523 19.859 1 30.86 13 LEU B N 1
ATOM 2781 C CA . LEU B 1 13 ? 9.172 -14.195 18.859 1 30.86 13 LEU B CA 1
ATOM 2782 C C . LEU B 1 13 ? 8.328 -13 19.297 1 30.86 13 LEU B C 1
ATOM 2784 O O . LEU B 1 13 ? 7.777 -13.008 20.406 1 30.86 13 LEU B O 1
ATOM 2788 N N . PRO B 1 14 ? 8.609 -11.812 18.969 1 31.83 14 PRO B N 1
ATOM 2789 C CA . PRO B 1 14 ? 8.07 -10.5 19.344 1 31.83 14 PRO B CA 1
ATOM 2790 C C . PRO B 1 14 ? 6.547 -10.492 19.422 1 31.83 14 PRO B C 1
ATOM 2792 O O . PRO B 1 14 ? 5.891 -11.344 18.812 1 31.83 14 PRO B O 1
ATOM 2795 N N . ASN B 1 15 ? 5.77 -9.867 20.219 1 34.44 15 ASN B N 1
ATOM 2796 C CA . ASN B 1 15 ? 4.375 -9.727 20.625 1 34.44 15 ASN B CA 1
ATOM 2797 C C . ASN B 1 15 ? 3.451 -9.586 19.422 1 34.44 15 ASN B C 1
ATOM 2799 O O . ASN B 1 15 ? 3.582 -8.648 18.641 1 34.44 15 ASN B O 1
ATOM 2803 N N . SER B 1 16 ? 2.643 -10.641 18.688 1 39.88 16 SER B N 1
ATOM 2804 C CA . SER B 1 16 ? 1.921 -11.461 17.719 1 39.88 16 SER B CA 1
ATOM 2805 C C . SER B 1 16 ? 0.531 -10.898 17.438 1 39.88 16 SER B C 1
ATOM 2807 O O . SER B 1 16 ? -0.255 -11.5 16.703 1 39.88 16 SER B O 1
ATOM 2809 N N . MET B 1 17 ? -0.036 -9.867 18.094 1 44.25 17 MET B N 1
ATOM 2810 C CA . MET B 1 17 ? -1.478 -9.719 17.922 1 44.25 17 MET B CA 1
ATOM 2811 C C . MET B 1 17 ? -1.813 -9.305 16.484 1 44.25 17 MET B C 1
ATOM 2813 O O . MET B 1 17 ? -2.752 -9.836 15.891 1 44.25 17 MET B O 1
ATOM 2817 N N . GLY B 1 18 ? -1.017 -8.227 16.031 1 54.31 18 GLY B N 1
ATOM 2818 C CA . GLY B 1 18 ? -1.527 -7.754 14.75 1 54.31 18 GLY B CA 1
ATOM 2819 C C . GLY B 1 18 ? -1.51 -8.82 13.672 1 54.31 18 GLY B C 1
ATOM 2820 O O . GLY B 1 18 ? -2.406 -8.875 12.828 1 54.31 18 GLY B O 1
ATOM 2821 N N . PHE B 1 19 ? -0.504 -9.641 13.883 1 63.25 19 PHE B N 1
ATOM 2822 C CA . PHE B 1 19 ? -0.427 -10.594 12.781 1 63.25 19 PHE B CA 1
ATOM 2823 C C . PHE B 1 19 ? -1.126 -11.898 13.141 1 63.25 19 PHE B C 1
ATOM 2825 O O . PHE B 1 19 ? -1.277 -12.781 12.297 1 63.25 19 PHE B O 1
ATOM 2832 N N . ASN B 1 20 ? -1.542 -11.961 14.406 1 67.94 20 ASN B N 1
ATOM 2833 C CA . ASN B 1 20 ? -2.189 -13.195 14.844 1 67.94 20 ASN B CA 1
ATOM 2834 C C . ASN B 1 20 ? -3.416 -13.516 14 1 67.94 20 ASN B C 1
ATOM 2836 O O . ASN B 1 20 ? -3.703 -14.688 13.727 1 67.94 20 ASN B O 1
ATOM 2840 N N . LEU B 1 21 ? -4.016 -12.438 13.68 1 69.5 21 LEU B N 1
ATOM 2841 C CA . LEU B 1 21 ? -5.211 -12.641 12.867 1 69.5 21 LEU B CA 1
ATOM 2842 C C . LEU B 1 21 ? -4.867 -13.344 11.562 1 69.5 21 LEU B C 1
ATOM 2844 O O . LEU B 1 21 ? -5.527 -14.312 11.18 1 69.5 21 LEU B O 1
ATOM 2848 N N . PHE B 1 22 ? -3.812 -13.016 11.062 1 75 22 PHE B N 1
ATOM 2849 C CA . PHE B 1 22 ? -3.438 -13.578 9.773 1 75 22 PHE B CA 1
ATOM 2850 C C . PHE B 1 22 ? -2.926 -15.008 9.93 1 75 22 PHE B C 1
ATOM 2852 O O . PHE B 1 22 ? -3.217 -15.875 9.102 1 75 22 PHE B O 1
ATOM 2859 N N . GLU B 1 23 ? -2.287 -15.211 10.984 1 72.31 23 GLU B N 1
ATOM 2860 C CA . GLU B 1 23 ? -1.801 -16.562 11.273 1 72.31 23 GLU B CA 1
ATOM 2861 C C . GLU B 1 23 ? -2.957 -17.547 11.438 1 72.31 23 GLU B C 1
ATOM 2863 O O . GLU B 1 23 ? -2.916 -18.641 10.898 1 72.31 23 GLU B O 1
ATOM 2868 N N . ASN B 1 24 ? -3.893 -17.094 12.156 1 71.88 24 ASN B N 1
ATOM 2869 C CA . ASN B 1 24 ? -5.043 -17.953 12.414 1 71.88 24 ASN B CA 1
ATOM 2870 C C . ASN B 1 24 ? -5.812 -18.266 11.133 1 71.88 24 ASN B C 1
ATOM 2872 O O . ASN B 1 24 ? -6.27 -19.391 10.93 1 71.88 24 ASN B O 1
ATOM 2876 N N . LEU B 1 25 ? -5.887 -17.328 10.297 1 72 25 LEU B N 1
ATOM 2877 C CA . LEU B 1 25 ? -6.633 -17.5 9.055 1 72 25 LEU B CA 1
ATOM 2878 C C . LEU B 1 25 ? -5.914 -18.453 8.109 1 72 25 LEU B C 1
ATOM 2880 O O . LEU B 1 25 ? -6.555 -19.219 7.387 1 72 25 LEU B O 1
ATOM 2884 N N . LEU B 1 26 ? -4.656 -18.484 8.133 1 75.44 26 LEU B N 1
ATOM 2885 C CA . LEU B 1 26 ? -3.852 -19.312 7.234 1 75.44 26 LEU B CA 1
ATOM 2886 C C . LEU B 1 26 ? -3.826 -20.766 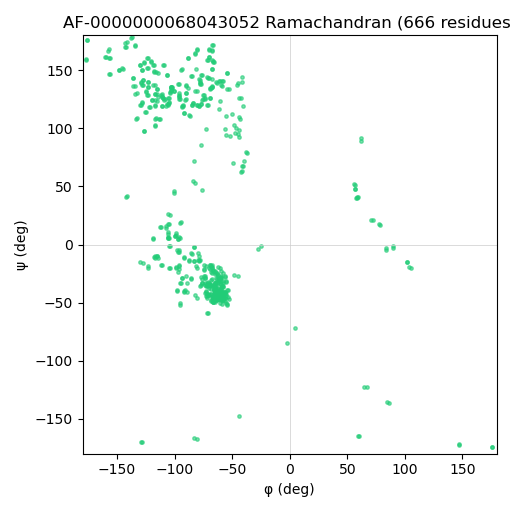7.699 1 75.44 26 LEU B C 1
ATOM 2888 O O . LEU B 1 26 ? -3.453 -21.656 6.938 1 75.44 26 LEU B O 1
ATOM 2892 N N . GLN B 1 27 ? -4.254 -20.953 8.891 1 68.38 27 GLN B N 1
ATOM 2893 C CA . GLN B 1 27 ? -4.223 -22.297 9.453 1 68.38 27 GLN B CA 1
ATOM 2894 C C . GLN B 1 27 ? -5.496 -23.078 9.109 1 68.38 27 GLN B C 1
ATOM 2896 O O . GLN B 1 27 ? -5.531 -24.297 9.211 1 68.38 27 GLN B O 1
ATOM 2901 N N . VAL B 1 28 ? -6.516 -22.297 8.625 1 64.12 28 VAL B N 1
ATOM 2902 C CA . VAL B 1 28 ? -7.77 -22.938 8.25 1 64.12 28 VAL B CA 1
ATOM 2903 C C . VAL B 1 28 ? -7.66 -23.484 6.828 1 64.12 28 VAL B C 1
ATOM 2905 O O . VAL B 1 28 ? -7.207 -22.781 5.918 1 64.12 28 VAL B O 1
ATOM 2908 N N . PRO B 1 29 ? -7.855 -24.797 6.625 1 59.78 29 PRO B N 1
ATOM 2909 C CA . PRO B 1 29 ? -7.648 -25.453 5.328 1 59.78 29 PRO B CA 1
ATOM 2910 C C . PRO B 1 29 ? -8.445 -24.797 4.203 1 59.78 29 PRO B C 1
ATOM 2912 O O . PRO B 1 29 ? -7.965 -24.719 3.068 1 59.78 29 PRO B O 1
ATOM 2915 N N . SER B 1 30 ? -9.75 -24.594 4.371 1 59.97 30 SER B N 1
ATOM 2916 C CA . SER B 1 30 ? -10.609 -24.297 3.227 1 59.97 30 SER B CA 1
ATOM 2917 C C . SER B 1 30 ? -10.906 -22.812 3.141 1 59.97 30 SER B C 1
ATOM 2919 O O . SER B 1 30 ? -12.016 -22.406 2.764 1 59.97 30 SER B O 1
ATOM 2921 N N . VAL B 1 31 ? -9.859 -21.984 3.33 1 60.84 31 VAL B N 1
ATOM 2922 C CA . VAL B 1 31 ? -10.312 -20.594 3.395 1 60.84 31 VAL B CA 1
ATOM 2923 C C . VAL B 1 31 ? -10.023 -19.891 2.068 1 60.84 31 VAL B C 1
ATOM 2925 O O . VAL B 1 31 ? -9.148 -20.312 1.315 1 60.84 31 VAL B O 1
ATOM 2928 N N . THR B 1 32 ? -11.016 -19.141 1.563 1 79.62 32 THR B N 1
ATOM 2929 C CA . THR B 1 32 ? -10.805 -18.172 0.497 1 79.62 32 THR B CA 1
ATOM 2930 C C . THR B 1 32 ? -9.523 -17.375 0.739 1 79.62 32 THR B C 1
ATOM 2932 O O . THR B 1 32 ? -9.25 -16.969 1.868 1 79.62 32 THR B O 1
ATOM 2935 N N . PRO B 1 33 ? -8.68 -17.422 -0.333 1 89.38 33 PRO B N 1
ATOM 2936 C CA . PRO B 1 33 ? -7.449 -16.641 -0.176 1 89.38 33 PRO B CA 1
ATOM 2937 C C . PRO B 1 33 ? -7.695 -15.258 0.4 1 89.38 33 PRO B C 1
ATOM 2939 O O . PRO B 1 33 ? -8.703 -14.617 0.072 1 89.38 33 PRO B O 1
ATOM 2942 N N . ILE B 1 34 ? -6.875 -14.859 1.261 1 88.38 34 ILE B N 1
ATOM 2943 C CA . ILE B 1 34 ? -7.078 -13.594 1.954 1 88.38 34 ILE B CA 1
ATOM 2944 C C . ILE B 1 34 ? -5.906 -12.656 1.663 1 88.38 34 ILE B C 1
ATOM 2946 O O . ILE B 1 34 ? -4.816 -13.109 1.311 1 88.38 34 ILE B O 1
ATOM 2950 N N . PHE B 1 35 ? -6.285 -11.43 1.791 1 92.06 35 PHE B N 1
ATOM 2951 C CA . PHE B 1 35 ? -5.219 -10.438 1.73 1 92.06 35 PHE B CA 1
ATOM 2952 C C . PHE B 1 35 ? -4.301 -10.555 2.941 1 92.06 35 PHE B C 1
ATOM 2954 O O . PHE B 1 35 ? -4.773 -10.703 4.07 1 92.06 35 PHE B O 1
ATOM 2961 N N . LEU B 1 36 ? -3.029 -10.484 2.715 1 92.88 36 LEU B N 1
ATOM 2962 C CA . LEU B 1 36 ? -2.008 -10.523 3.756 1 92.88 36 LEU B CA 1
ATOM 2963 C C . LEU B 1 36 ? -1.107 -9.289 3.674 1 92.88 36 LEU B C 1
ATOM 2965 O O . LEU B 1 36 ? -0.542 -9 2.619 1 92.88 36 LEU B O 1
ATOM 2969 N N . PRO B 1 37 ? -0.921 -8.586 4.77 1 91.38 37 PRO B N 1
ATOM 2970 C CA . PRO B 1 37 ? -0.06 -7.402 4.746 1 91.38 37 PRO B CA 1
ATOM 2971 C C . PRO B 1 37 ? 1.408 -7.746 4.504 1 91.38 37 PRO B C 1
ATOM 2973 O O . PRO B 1 37 ? 1.888 -8.781 4.969 1 91.38 37 PRO B O 1
ATOM 2976 N N . VAL B 1 38 ? 2.072 -6.793 3.889 1 93.12 38 VAL B N 1
ATOM 2977 C CA . VAL B 1 38 ? 3.473 -7.012 3.539 1 93.12 38 VAL B CA 1
ATOM 2978 C C . VAL B 1 38 ? 4.297 -7.211 4.809 1 93.12 38 VAL B C 1
ATOM 2980 O O . VAL B 1 38 ? 5.238 -8.008 4.828 1 93.12 38 VAL B O 1
ATOM 2983 N N . GLU B 1 39 ? 4.02 -6.414 5.879 1 87.69 39 GLU B N 1
ATOM 2984 C CA . GLU B 1 39 ? 4.793 -6.523 7.113 1 87.69 39 GLU B CA 1
ATOM 2985 C C . GLU B 1 39 ? 4.691 -7.926 7.703 1 87.69 39 GLU B C 1
ATOM 2987 O O . GLU B 1 39 ? 5.66 -8.438 8.266 1 87.69 39 GLU B O 1
ATOM 2992 N N . PHE B 1 40 ? 3.6 -8.57 7.57 1 88.5 40 PHE B N 1
ATOM 2993 C CA . PHE B 1 40 ? 3.402 -9.945 8.023 1 88.5 40 PHE B CA 1
ATOM 2994 C C . PHE B 1 40 ? 4.266 -10.906 7.219 1 88.5 40 PHE B C 1
ATOM 2996 O O . PHE B 1 40 ? 4.945 -11.766 7.793 1 88.5 40 PHE B O 1
ATOM 3003 N N . LEU B 1 41 ? 4.199 -10.781 5.895 1 94.19 41 LEU B N 1
ATOM 3004 C CA . LEU B 1 41 ? 4.934 -11.68 5.016 1 94.19 41 LEU B CA 1
ATOM 3005 C C . LEU B 1 41 ? 6.438 -11.5 5.188 1 94.19 41 LEU B C 1
ATOM 3007 O O . LEU B 1 41 ? 7.199 -12.469 5.09 1 94.19 41 LEU B O 1
ATOM 3011 N N . LYS B 1 42 ? 6.824 -10.234 5.477 1 92.56 42 LYS B N 1
ATOM 3012 C CA . LYS B 1 42 ? 8.227 -9.992 5.805 1 92.56 42 LYS B CA 1
ATOM 3013 C C . LYS B 1 42 ? 8.641 -10.758 7.059 1 92.56 42 LYS B C 1
ATOM 3015 O O . LYS B 1 42 ? 9.711 -11.367 7.098 1 92.56 42 LYS B O 1
ATOM 3020 N N . ALA B 1 43 ? 7.797 -10.719 7.996 1 87.69 43 ALA B N 1
ATOM 3021 C CA . ALA B 1 43 ? 8.094 -11.367 9.273 1 87.69 43 ALA B CA 1
ATOM 3022 C C . ALA B 1 43 ? 8.242 -12.883 9.094 1 87.69 43 ALA B C 1
ATOM 3024 O O . ALA B 1 43 ? 9.18 -13.484 9.617 1 87.69 43 ALA B O 1
ATOM 3025 N N . ILE B 1 44 ? 7.391 -13.562 8.359 1 91.88 44 ILE B N 1
ATOM 3026 C CA . ILE B 1 44 ? 7.379 -15.016 8.312 1 91.88 44 ILE B CA 1
ATOM 3027 C C . ILE B 1 44 ? 8.422 -15.508 7.309 1 91.88 44 ILE B C 1
ATOM 3029 O O . ILE B 1 44 ? 8.742 -16.703 7.262 1 91.88 44 ILE B O 1
ATOM 3033 N N . THR B 1 45 ? 8.961 -14.656 6.453 1 95.31 45 THR B N 1
ATOM 3034 C CA . THR B 1 45 ? 9.992 -15.016 5.488 1 95.31 45 THR B CA 1
ATOM 3035 C C . THR B 1 45 ? 11.352 -14.477 5.918 1 95.31 45 THR B C 1
ATOM 3037 O O . THR B 1 45 ? 12.312 -14.5 5.145 1 95.31 45 THR B O 1
ATOM 3040 N N . CYS B 1 46 ? 11.438 -13.898 7.094 1 93.25 46 CYS B N 1
ATOM 3041 C CA . CYS B 1 46 ? 12.656 -13.234 7.551 1 93.25 46 CYS B CA 1
ATOM 3042 C C . CYS B 1 46 ? 13.094 -12.164 6.562 1 93.25 46 CYS B C 1
ATOM 3044 O O . CYS B 1 46 ? 14.242 -12.156 6.121 1 93.25 46 CYS B O 1
ATOM 3046 N N . ASN B 1 47 ? 12.195 -11.32 6.238 1 94 47 ASN B N 1
ATOM 3047 C CA . ASN B 1 47 ? 12.406 -10.203 5.324 1 94 47 ASN B CA 1
ATOM 3048 C C . ASN B 1 47 ? 12.891 -10.68 3.957 1 94 47 ASN B C 1
ATOM 3050 O O . ASN B 1 47 ? 13.836 -10.125 3.4 1 94 47 ASN B O 1
ATOM 3054 N N . PHE B 1 48 ? 12.297 -11.797 3.523 1 95.44 48 PHE B N 1
ATOM 3055 C CA . PHE B 1 48 ? 12.633 -12.352 2.219 1 95.44 48 PHE B CA 1
ATOM 3056 C C . PHE B 1 48 ? 14.133 -12.617 2.119 1 95.44 48 PHE B C 1
ATOM 3058 O O . PHE B 1 48 ? 14.773 -12.25 1.133 1 95.44 48 PHE B O 1
ATOM 3065 N N . SER B 1 49 ? 14.594 -13.219 3.092 1 94.88 49 SER B N 1
ATOM 3066 C CA . SER B 1 49 ? 16.016 -13.508 3.154 1 94.88 49 SER B CA 1
ATOM 3067 C C . SER B 1 49 ? 16.406 -14.578 2.141 1 94.88 49 SER B C 1
ATOM 3069 O O . SER B 1 49 ? 15.578 -15.406 1.755 1 94.88 49 SER B O 1
ATOM 3071 N N . LYS B 1 50 ? 17.688 -14.625 1.792 1 93.81 50 LYS B N 1
ATOM 3072 C CA . LYS B 1 50 ? 18.219 -15.609 0.848 1 93.81 50 LYS B CA 1
ATOM 3073 C C . LYS B 1 50 ? 18.109 -17.031 1.408 1 93.81 50 LYS B C 1
ATOM 3075 O O . LYS B 1 50 ? 17.875 -17.984 0.661 1 93.81 50 LYS B O 1
ATOM 3080 N N . GLU B 1 51 ? 18.234 -17.156 2.678 1 94.12 51 GLU B N 1
ATOM 3081 C CA . GLU B 1 51 ? 18.172 -18.469 3.334 1 94.12 51 GLU B CA 1
ATOM 3082 C C . GLU B 1 51 ? 16.781 -19.094 3.176 1 94.12 51 GLU B C 1
ATOM 3084 O O . GLU B 1 51 ? 16.641 -20.312 3.238 1 94.12 51 GLU B O 1
ATOM 3089 N N . GLN B 1 52 ? 15.773 -18.297 2.988 1 94.5 52 GLN B N 1
ATOM 3090 C CA . GLN B 1 52 ? 14.406 -18.781 2.873 1 94.5 52 GLN B CA 1
ATOM 3091 C C . GLN B 1 52 ? 14.008 -18.969 1.412 1 94.5 52 GLN B C 1
ATOM 3093 O O . GLN B 1 52 ? 12.867 -19.328 1.114 1 94.5 52 GLN B O 1
ATOM 3098 N N . GLU B 1 53 ? 14.938 -18.797 0.513 1 95.38 53 GLU B N 1
ATOM 3099 C CA . GLU B 1 53 ? 14.617 -18.891 -0.908 1 95.38 53 GLU B CA 1
ATOM 3100 C C . GLU B 1 53 ? 14.383 -20.344 -1.318 1 95.38 53 GLU B C 1
ATOM 3102 O O . GLU B 1 53 ? 15.188 -21.219 -1.003 1 95.38 53 GLU B O 1
ATOM 3107 N N . LEU B 1 54 ? 13.25 -20.578 -1.919 1 92.25 54 LEU B N 1
ATOM 3108 C CA . LEU B 1 54 ? 12.898 -21.891 -2.443 1 92.25 54 LEU B CA 1
ATOM 3109 C C . LEU B 1 54 ? 13.242 -22 -3.926 1 92.25 54 LEU B C 1
ATOM 3111 O O . LEU B 1 54 ? 13.547 -23.078 -4.422 1 92.25 54 LEU B O 1
ATOM 3115 N N . GLY B 1 55 ? 13.148 -20.953 -4.664 1 89.44 55 GLY B N 1
ATOM 3116 C CA . GLY B 1 55 ? 13.398 -20.938 -6.098 1 89.44 55 GLY B CA 1
ATOM 3117 C C . GLY B 1 55 ? 13.281 -19.547 -6.703 1 89.44 55 GLY B C 1
ATOM 3118 O O . GLY B 1 55 ? 12.68 -18.656 -6.109 1 89.44 55 GLY B O 1
ATOM 3119 N N . ARG B 1 56 ? 13.891 -19.422 -7.848 1 87.81 56 ARG B N 1
ATOM 3120 C CA . ARG B 1 56 ? 13.891 -18.156 -8.57 1 87.81 56 ARG B CA 1
ATOM 3121 C C . ARG B 1 56 ? 13.578 -18.359 -10.047 1 87.81 56 ARG B C 1
ATOM 3123 O O . ARG B 1 56 ? 14.086 -19.297 -10.672 1 87.81 56 ARG B O 1
ATOM 3130 N N . GLY B 1 57 ? 12.672 -17.625 -10.508 1 78.62 57 GLY B N 1
ATOM 3131 C CA . GLY B 1 57 ? 12.344 -17.672 -11.93 1 78.62 57 GLY B CA 1
ATOM 3132 C C . GLY B 1 57 ? 12.336 -16.297 -12.586 1 78.62 57 GLY B C 1
ATOM 3133 O O . GLY B 1 57 ? 12.828 -15.328 -12.016 1 78.62 57 GLY B O 1
ATOM 3134 N N . GLY B 1 58 ? 11.844 -16.281 -13.828 1 74.94 58 GLY B N 1
ATOM 3135 C CA . GLY B 1 58 ? 11.82 -15.07 -14.617 1 74.94 58 GLY B CA 1
ATOM 3136 C C . GLY B 1 58 ? 10.859 -14.023 -14.078 1 74.94 58 GLY B C 1
ATOM 3137 O O . GLY B 1 58 ? 11.016 -12.828 -14.336 1 74.94 58 GLY B O 1
ATOM 3138 N N . TYR B 1 59 ? 9.938 -14.461 -13.234 1 80.94 59 TYR B N 1
ATOM 3139 C CA . TYR B 1 59 ? 8.891 -13.523 -12.844 1 80.94 59 TYR B CA 1
ATOM 3140 C C . TYR B 1 59 ? 9.031 -13.141 -11.375 1 80.94 59 TYR B C 1
ATOM 3142 O O . TYR B 1 59 ? 8.414 -12.172 -10.922 1 80.94 59 TYR B O 1
ATOM 3150 N N . GLY B 1 60 ? 9.789 -13.961 -10.648 1 89 60 GLY B N 1
ATOM 3151 C CA . GLY B 1 60 ? 9.93 -13.625 -9.234 1 89 60 GLY B CA 1
ATOM 3152 C C . GLY B 1 60 ? 10.711 -14.664 -8.453 1 89 60 GLY B C 1
ATOM 3153 O O . GLY B 1 60 ? 11.328 -15.562 -9.039 1 89 60 GLY B O 1
ATOM 3154 N N . VAL B 1 61 ? 10.75 -14.445 -7.195 1 93.94 61 VAL B N 1
ATOM 3155 C CA . VAL B 1 61 ? 11.438 -15.328 -6.258 1 93.94 61 VAL B CA 1
ATOM 3156 C C . VAL B 1 61 ? 10.43 -15.922 -5.273 1 93.94 61 VAL B C 1
ATOM 3158 O O . VAL B 1 61 ? 9.516 -15.227 -4.816 1 93.94 61 VAL B O 1
ATOM 3161 N N . VAL B 1 62 ? 10.594 -17.203 -5.023 1 95.56 62 VAL B N 1
ATOM 3162 C CA . VAL B 1 62 ? 9.711 -17.875 -4.074 1 95.56 62 VAL B CA 1
ATOM 3163 C C . VAL B 1 62 ? 10.453 -18.094 -2.758 1 95.56 62 VAL B C 1
ATOM 3165 O O . VAL B 1 62 ? 11.578 -18.594 -2.752 1 95.56 62 VAL B O 1
ATOM 3168 N N . TYR B 1 63 ? 9.805 -17.719 -1.653 1 96.88 63 TYR B N 1
ATOM 3169 C CA . TYR B 1 63 ? 10.375 -17.844 -0.318 1 96.88 63 TYR B CA 1
ATOM 3170 C C . TYR B 1 63 ? 9.539 -18.781 0.544 1 96.88 63 TYR B C 1
ATOM 3172 O O . TYR B 1 63 ? 8.32 -18.891 0.352 1 96.88 63 TYR B O 1
ATOM 3180 N N . LYS B 1 64 ? 10.234 -19.453 1.434 1 96.38 64 LYS B N 1
ATOM 3181 C CA . LYS B 1 64 ? 9.562 -20.234 2.475 1 96.38 64 LYS B CA 1
ATOM 3182 C C . LYS B 1 64 ? 9.109 -19.328 3.619 1 96.38 64 LYS B C 1
ATOM 3184 O O . LYS B 1 64 ? 9.914 -18.594 4.195 1 96.38 64 LYS B O 1
ATOM 3189 N N . GLY B 1 65 ? 7.82 -19.281 3.885 1 94.75 65 GLY B N 1
ATOM 3190 C CA . GLY B 1 65 ? 7.266 -18.625 5.055 1 94.75 65 GLY B CA 1
ATOM 3191 C C . GLY B 1 65 ? 6.906 -19.578 6.172 1 94.75 65 GLY B C 1
ATOM 3192 O O . GLY B 1 65 ? 6.246 -20.594 5.938 1 94.75 65 GLY B O 1
ATOM 3193 N N . MET B 1 66 ? 7.324 -19.266 7.371 1 92.88 66 MET B N 1
ATOM 3194 C CA . MET B 1 66 ? 7.066 -20.141 8.516 1 92.88 66 MET B CA 1
ATOM 3195 C C . MET B 1 66 ? 6.07 -19.484 9.477 1 92.88 66 MET B C 1
ATOM 3197 O O . MET B 1 66 ? 6.328 -18.406 10.016 1 92.88 66 MET B O 1
ATOM 3201 N N . LEU B 1 67 ? 4.98 -20.203 9.617 1 88.75 67 LEU B N 1
ATOM 3202 C CA . LEU B 1 67 ? 3.994 -19.734 10.586 1 88.75 67 LEU B CA 1
ATOM 3203 C C . LEU B 1 67 ? 4.387 -20.141 12 1 88.75 67 LEU B C 1
ATOM 3205 O O . LEU B 1 67 ? 5.305 -20.938 12.188 1 88.75 67 LEU B O 1
ATOM 3209 N N . GLN B 1 68 ? 3.715 -19.547 12.93 1 84.31 68 GLN B N 1
ATOM 3210 C CA . GLN B 1 68 ? 4.047 -19.781 14.328 1 84.31 68 GLN B CA 1
ATOM 3211 C C . GLN B 1 68 ? 3.801 -21.234 14.719 1 84.31 68 GLN B C 1
ATOM 3213 O O . GLN B 1 68 ? 4.523 -21.797 15.547 1 84.31 68 GLN B O 1
ATOM 3218 N N . ASN B 1 69 ? 2.809 -21.859 14.117 1 85.12 69 ASN B N 1
ATOM 3219 C CA . ASN B 1 69 ? 2.477 -23.234 14.461 1 85.12 69 ASN B CA 1
ATOM 3220 C C . ASN B 1 69 ? 3.367 -24.219 13.719 1 85.12 69 ASN B C 1
ATOM 3222 O O . ASN B 1 69 ? 3.188 -25.438 13.844 1 85.12 69 ASN B O 1
ATOM 3226 N N . GLY B 1 70 ? 4.227 -23.688 12.898 1 88.06 70 GLY B N 1
ATOM 3227 C CA . GLY B 1 70 ? 5.145 -24.562 12.18 1 88.06 70 GLY B CA 1
ATOM 3228 C C . GLY B 1 70 ? 4.727 -24.812 10.734 1 88.06 70 GLY B C 1
ATOM 3229 O O . GLY B 1 70 ? 5.512 -25.328 9.938 1 88.06 70 GLY B O 1
ATOM 3230 N N . LYS B 1 71 ? 3.52 -24.469 10.492 1 90.06 71 LYS B N 1
ATOM 3231 C CA . LYS B 1 71 ? 3.062 -24.625 9.117 1 90.06 71 LYS B CA 1
ATOM 3232 C C . LYS B 1 71 ? 3.844 -23.719 8.172 1 90.06 71 LYS B C 1
ATOM 3234 O O . LYS B 1 71 ? 4.125 -22.562 8.508 1 90.06 71 LYS B O 1
ATOM 3239 N N . MET B 1 72 ? 4.141 -24.328 7.008 1 93.06 72 MET B N 1
ATOM 3240 C CA . MET B 1 72 ? 4.902 -23.562 6.02 1 93.06 72 MET B CA 1
ATOM 3241 C C . MET B 1 72 ? 4.012 -23.141 4.855 1 93.06 72 MET B C 1
ATOM 3243 O O . MET B 1 72 ? 3.08 -23.859 4.488 1 93.06 72 MET B O 1
ATOM 3247 N N . ILE B 1 73 ? 4.309 -21.969 4.336 1 94.69 73 ILE B N 1
ATOM 3248 C CA . ILE B 1 73 ? 3.678 -21.531 3.096 1 94.69 73 ILE B CA 1
ATOM 3249 C C . ILE B 1 73 ? 4.742 -21.047 2.119 1 94.69 73 ILE B C 1
ATOM 3251 O O . ILE B 1 73 ? 5.871 -20.734 2.521 1 94.69 73 ILE B O 1
ATOM 3255 N N . ALA B 1 74 ? 4.445 -21.109 0.849 1 96.19 74 ALA B N 1
ATOM 3256 C CA . ALA B 1 74 ? 5.316 -20.578 -0.194 1 96.19 74 ALA B CA 1
ATOM 3257 C C . ALA B 1 74 ? 4.902 -19.156 -0.586 1 96.19 74 ALA B C 1
ATOM 3259 O O . ALA B 1 74 ? 3.74 -18.922 -0.924 1 96.19 74 ALA B O 1
ATOM 3260 N N . VAL B 1 75 ? 5.816 -18.25 -0.525 1 96.69 75 VAL B N 1
ATOM 3261 C CA . VAL B 1 75 ? 5.555 -16.844 -0.825 1 96.69 75 VAL B CA 1
ATOM 3262 C C . VAL B 1 75 ? 6.312 -16.438 -2.088 1 96.69 75 VAL B C 1
ATOM 3264 O O . VAL B 1 75 ? 7.535 -16.281 -2.064 1 96.69 75 VAL B O 1
ATOM 3267 N N . LYS B 1 76 ? 5.586 -16.234 -3.162 1 94.06 76 LYS B N 1
ATOM 3268 C CA . LYS B 1 76 ? 6.1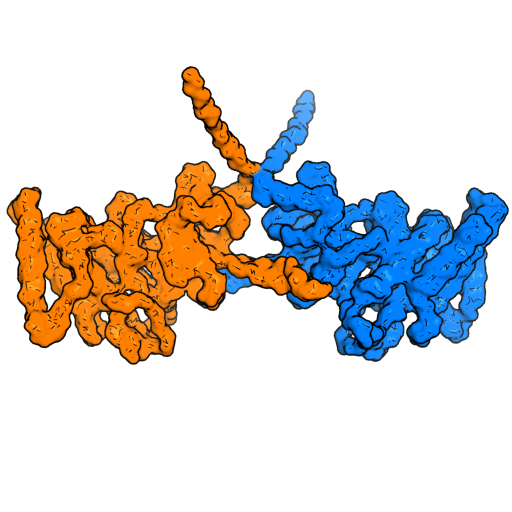84 -15.773 -4.41 1 94.06 76 LYS B CA 1
ATOM 3269 C C . LYS B 1 76 ? 6.168 -14.258 -4.504 1 94.06 76 LYS B C 1
ATOM 3271 O O . LYS B 1 76 ? 5.098 -13.641 -4.543 1 94.06 76 LYS B O 1
ATOM 3276 N N . LYS B 1 77 ? 7.305 -13.656 -4.48 1 94.19 77 LYS B N 1
ATOM 3277 C CA . LYS B 1 77 ? 7.461 -12.211 -4.656 1 94.19 77 LYS B CA 1
ATOM 3278 C C . LYS B 1 77 ? 7.727 -11.859 -6.117 1 94.19 77 LYS B C 1
ATOM 3280 O O . LYS B 1 77 ? 8.75 -12.258 -6.68 1 94.19 77 LYS B O 1
ATOM 3285 N N . LEU B 1 78 ? 6.836 -11.086 -6.73 1 90.94 78 LEU B N 1
ATOM 3286 C CA . LEU B 1 78 ? 6.965 -10.734 -8.141 1 90.94 78 LEU B CA 1
ATOM 3287 C C . LEU B 1 78 ? 7.871 -9.523 -8.32 1 90.94 78 LEU B C 1
ATOM 3289 O O . LEU B 1 78 ? 7.906 -8.641 -7.465 1 90.94 78 LEU B O 1
ATOM 3293 N N . PHE B 1 79 ? 8.625 -9.547 -9.414 1 84.75 79 PHE B N 1
ATOM 3294 C CA . PHE B 1 79 ? 9.492 -8.414 -9.719 1 84.75 79 PHE B CA 1
ATOM 3295 C C . PHE B 1 79 ? 8.664 -7.191 -10.102 1 84.75 79 PHE B C 1
ATOM 3297 O O . PHE B 1 79 ? 7.66 -7.309 -10.805 1 84.75 79 PHE B O 1
ATOM 3304 N N . GLU B 1 80 ? 9 -6.051 -9.539 1 70.19 80 GLU B N 1
ATOM 3305 C CA . GLU B 1 80 ? 8.289 -4.789 -9.734 1 70.19 80 GLU B CA 1
ATOM 3306 C C . GLU B 1 80 ? 8.156 -4.465 -11.219 1 70.19 80 GLU B C 1
ATOM 3308 O O . GLU B 1 80 ? 7.113 -3.975 -11.664 1 70.19 80 GLU B O 1
ATOM 3313 N N . MET B 1 81 ? 9.188 -4.727 -12 1 58.06 81 MET B N 1
ATOM 3314 C CA . MET B 1 81 ? 9.289 -4.305 -13.398 1 58.06 81 MET B CA 1
ATOM 3315 C C . MET B 1 81 ? 8.281 -5.059 -14.266 1 58.06 81 MET B C 1
ATOM 3317 O O . MET B 1 81 ? 7.844 -4.551 -15.297 1 58.06 81 MET B O 1
ATOM 3321 N N . GLN B 1 82 ? 8.055 -6.191 -13.977 1 55.03 82 GLN B N 1
ATOM 3322 C CA . GLN B 1 82 ? 7.266 -7.047 -14.859 1 55.03 82 GLN B CA 1
ATOM 3323 C C . GLN B 1 82 ? 5.785 -7 -14.492 1 55.03 82 GLN B C 1
ATOM 3325 O O . GLN B 1 82 ? 4.938 -7.469 -15.25 1 55.03 82 GLN B O 1
ATOM 3330 N N . LEU B 1 83 ? 5.512 -6.438 -13.383 1 53.62 83 LEU B N 1
ATOM 3331 C CA . LEU B 1 83 ? 4.148 -6.594 -12.883 1 53.62 83 LEU B CA 1
ATOM 3332 C C . LEU B 1 83 ? 3.213 -5.586 -13.547 1 53.62 83 LEU B C 1
ATOM 3334 O O . LEU B 1 83 ? 3.066 -4.461 -13.07 1 53.62 83 LEU B O 1
ATOM 3338 N N . GLU B 1 84 ? 3.264 -5.621 -14.875 1 57.56 84 GLU B N 1
ATOM 3339 C CA . GLU B 1 84 ? 1.982 -4.977 -15.141 1 57.56 84 GLU B CA 1
ATOM 3340 C C . GLU B 1 84 ? 0.889 -5.512 -14.227 1 57.56 84 GLU B C 1
ATOM 3342 O O . GLU B 1 84 ? 0.777 -6.723 -14.023 1 57.56 84 GLU B O 1
ATOM 3347 N N . ASP B 1 85 ? 0.409 -4.711 -13.203 1 60.81 85 ASP B N 1
ATOM 3348 C CA . ASP B 1 85 ? -0.692 -4.945 -12.273 1 60.81 85 ASP B CA 1
ATOM 3349 C C . ASP B 1 85 ? -1.717 -5.91 -12.867 1 60.81 85 ASP B C 1
ATOM 3351 O O . ASP B 1 85 ? -2.35 -6.676 -12.141 1 60.81 85 ASP B O 1
ATOM 3355 N N . ASP B 1 86 ? -1.381 -6.305 -14.148 1 73.12 86 ASP B N 1
ATOM 3356 C CA . ASP B 1 86 ? -2.418 -7.09 -14.812 1 73.12 86 ASP B CA 1
ATOM 3357 C C . ASP B 1 86 ? -2.203 -8.586 -14.578 1 73.12 86 ASP B C 1
ATOM 3359 O O . ASP B 1 86 ? -3.141 -9.305 -14.234 1 73.12 86 ASP B O 1
ATOM 3363 N N . GLN B 1 87 ? -0.851 -9.086 -14.641 1 74.38 87 GLN B N 1
ATOM 3364 C CA . GLN B 1 87 ? -0.59 -10.508 -14.422 1 74.38 87 GLN B CA 1
ATOM 3365 C C . GLN B 1 87 ? -0.919 -10.914 -12.992 1 74.38 87 GLN B C 1
ATOM 3367 O O . GLN B 1 87 ? -1.508 -11.969 -12.758 1 74.38 87 GLN B O 1
ATOM 3372 N N . PHE B 1 88 ? -0.476 -10.148 -12.109 1 86.88 88 PHE B N 1
ATOM 3373 C CA . PHE B 1 88 ? -0.765 -10.383 -10.703 1 86.88 88 PHE B CA 1
ATOM 3374 C C . PHE B 1 88 ? -2.268 -10.469 -10.469 1 86.88 88 PHE B C 1
ATOM 3376 O O . PHE B 1 88 ? -2.752 -11.414 -9.844 1 86.88 88 PHE B O 1
ATOM 3383 N N . GLN B 1 89 ? -2.912 -9.461 -11.008 1 84.06 89 GLN B N 1
ATOM 3384 C CA . GLN B 1 89 ? -4.359 -9.391 -10.82 1 84.06 89 GLN B CA 1
ATOM 3385 C C . GLN B 1 89 ? -5.047 -10.617 -11.398 1 84.06 89 GLN B C 1
ATOM 3387 O O . GLN B 1 89 ? -5.957 -11.18 -10.781 1 84.06 89 GLN B O 1
ATOM 3392 N N . LYS B 1 90 ? -4.562 -11.062 -12.531 1 78.25 90 LYS B N 1
ATOM 3393 C CA . LYS B 1 90 ? -5.137 -12.242 -13.172 1 78.25 90 LYS B CA 1
ATOM 3394 C C . LYS B 1 90 ? -4.91 -13.492 -12.328 1 78.25 90 LYS B C 1
ATOM 3396 O O . LYS B 1 90 ? -5.848 -14.258 -12.07 1 78.25 90 LYS B O 1
ATOM 3401 N N . GLU B 1 91 ? -3.711 -13.641 -11.859 1 85 91 GLU B N 1
ATOM 3402 C CA . GLU B 1 91 ? -3.412 -14.828 -11.07 1 85 91 GLU B CA 1
ATOM 3403 C C . GLU B 1 91 ? -4.258 -14.875 -9.797 1 85 91 GLU B C 1
ATOM 3405 O O . GLU B 1 91 ? -4.812 -15.922 -9.453 1 85 91 GLU B O 1
ATOM 3410 N N . VAL B 1 92 ? -4.344 -13.727 -9.234 1 89.88 92 VAL B N 1
ATOM 3411 C CA . VAL B 1 92 ? -5.125 -13.688 -8 1 89.88 92 VAL B CA 1
ATOM 3412 C C . VAL B 1 92 ? -6.594 -13.977 -8.312 1 89.88 92 VAL B C 1
ATOM 3414 O O . VAL B 1 92 ? -7.199 -14.859 -7.699 1 89.88 92 VAL B O 1
ATOM 3417 N N . THR B 1 93 ? -7.129 -13.32 -9.266 1 87.56 93 THR B N 1
ATOM 3418 C CA . THR B 1 93 ? -8.562 -13.398 -9.5 1 87.56 93 THR B CA 1
ATOM 3419 C C . THR B 1 93 ? -8.938 -14.75 -10.117 1 87.56 93 THR B C 1
ATOM 3421 O O . THR B 1 93 ? -10.031 -15.266 -9.875 1 87.56 93 THR B O 1
ATOM 3424 N N . TYR B 1 94 ? -7.934 -15.383 -10.867 1 85.44 94 TYR B N 1
ATOM 3425 C CA . TYR B 1 94 ? -8.195 -16.688 -11.484 1 85.44 94 TYR B CA 1
ATOM 3426 C C . TYR B 1 94 ? -8.141 -17.797 -10.445 1 85.44 94 TYR B C 1
ATOM 3428 O O . TYR B 1 94 ? -8.914 -18.75 -10.508 1 85.44 94 TYR B O 1
ATOM 3436 N N . LEU B 1 95 ? -7.266 -17.578 -9.469 1 89.31 95 LEU B N 1
ATOM 3437 C CA . LEU B 1 95 ? -6.984 -18.688 -8.578 1 89.31 95 LEU B CA 1
ATOM 3438 C C . LEU B 1 95 ? -7.836 -18.609 -7.312 1 89.31 95 LEU B C 1
ATOM 3440 O O . LEU B 1 95 ? -7.965 -19.578 -6.578 1 89.31 95 LEU B O 1
ATOM 3444 N N . ILE B 1 96 ? -8.359 -17.469 -7.051 1 88.69 96 ILE B N 1
ATOM 3445 C CA . ILE B 1 96 ? -9.062 -17.266 -5.785 1 88.69 96 ILE B CA 1
ATOM 3446 C C . ILE B 1 96 ? -10.234 -18.234 -5.68 1 88.69 96 ILE B C 1
ATOM 3448 O O . ILE B 1 96 ? -10.562 -18.703 -4.586 1 88.69 96 ILE B O 1
ATOM 3452 N N . GLY B 1 97 ? -10.836 -18.672 -6.734 1 82.88 97 GLY B N 1
ATOM 3453 C CA . GLY B 1 97 ? -11.969 -19.594 -6.703 1 82.88 97 GLY B CA 1
ATOM 3454 C C . GLY B 1 97 ? -11.602 -21.016 -7.094 1 82.88 97 GLY B C 1
ATOM 3455 O O . GLY B 1 97 ? -12.461 -21.891 -7.109 1 82.88 97 GLY B O 1
ATOM 3456 N N . VAL B 1 98 ? -10.406 -21.281 -7.297 1 89.06 98 VAL B N 1
ATOM 3457 C CA . VAL B 1 98 ? -9.969 -22.578 -7.805 1 89.06 98 VAL B CA 1
ATOM 3458 C C . VAL B 1 98 ? -9.633 -23.5 -6.641 1 89.06 98 VAL B C 1
ATOM 3460 O O . VAL B 1 98 ? -8.797 -23.188 -5.801 1 89.06 98 VAL B O 1
ATOM 3463 N N . LYS B 1 99 ? -10.359 -24.625 -6.574 1 90.25 99 LYS B N 1
ATOM 3464 C CA . LYS B 1 99 ? -10.125 -25.656 -5.578 1 90.25 99 LYS B CA 1
ATOM 3465 C C . LYS B 1 99 ? -10.102 -27.047 -6.219 1 90.25 99 LYS B C 1
ATOM 3467 O O . LYS B 1 99 ? -11.141 -27.562 -6.629 1 90.25 99 LYS B O 1
ATOM 3472 N N . HIS B 1 100 ? -8.992 -27.594 -6.285 1 95.69 100 HIS B N 1
ATOM 3473 C CA . HIS B 1 100 ? -8.781 -28.906 -6.875 1 95.69 100 HIS B CA 1
ATOM 3474 C C . HIS B 1 100 ? -7.516 -29.562 -6.332 1 95.69 100 HIS B C 1
ATOM 3476 O O . HIS B 1 100 ? -6.512 -28.891 -6.102 1 95.69 100 HIS B O 1
ATOM 3482 N N . GLN B 1 101 ? -7.492 -30.812 -6.203 1 96.44 101 GLN B N 1
ATOM 3483 C CA . GLN B 1 101 ? -6.387 -31.531 -5.59 1 96.44 101 GLN B CA 1
ATOM 3484 C C . GLN B 1 101 ? -5.133 -31.469 -6.457 1 96.44 101 GLN B C 1
ATOM 3486 O O . GLN B 1 101 ? -4.016 -31.625 -5.961 1 96.44 101 GLN B O 1
ATOM 3491 N N . ASN B 1 102 ? -5.277 -31.25 -7.762 1 98.12 102 ASN B N 1
ATOM 3492 C CA . ASN B 1 102 ? -4.137 -31.234 -8.672 1 98.12 102 ASN B CA 1
ATOM 3493 C C . ASN B 1 102 ? -3.781 -29.812 -9.102 1 98.12 102 ASN B C 1
ATOM 3495 O O . ASN B 1 102 ? -3.117 -29.609 -10.117 1 98.12 102 ASN B O 1
ATOM 3499 N N . ILE B 1 103 ? -4.27 -28.828 -8.336 1 97.06 103 ILE B N 1
ATOM 3500 C CA . ILE B 1 103 ? -3.9 -27.422 -8.516 1 97.06 103 ILE B CA 1
ATOM 3501 C C . ILE B 1 103 ? -3.359 -26.859 -7.203 1 97.06 103 ILE B C 1
ATOM 3503 O O . ILE B 1 103 ? -3.947 -27.078 -6.141 1 97.06 103 ILE B O 1
ATOM 3507 N N . VAL B 1 104 ? -2.23 -26.203 -7.316 1 95.94 104 VAL B N 1
ATOM 3508 C CA . VAL B 1 104 ? -1.647 -25.609 -6.121 1 95.94 104 VAL B CA 1
ATOM 3509 C C . VAL B 1 104 ? -2.641 -24.641 -5.496 1 95.94 104 VAL B C 1
ATOM 3511 O O . VAL B 1 104 ? -3.303 -23.875 -6.203 1 95.94 104 VAL B O 1
ATOM 3514 N N . GLN B 1 105 ? -2.703 -24.625 -4.262 1 93.94 105 GLN B N 1
ATOM 3515 C CA . GLN B 1 105 ? -3.695 -23.812 -3.574 1 93.94 105 GLN B CA 1
ATOM 3516 C C . GLN B 1 105 ? -3.141 -22.422 -3.266 1 93.94 105 GLN B C 1
ATOM 3518 O O . GLN B 1 105 ? -2.082 -22.297 -2.648 1 93.94 105 GLN B O 1
ATOM 3523 N N . LEU B 1 106 ? -3.865 -21.438 -3.732 1 94.44 106 LEU B N 1
ATOM 3524 C CA . LEU B 1 106 ? -3.607 -20.062 -3.295 1 94.44 106 LEU B CA 1
ATOM 3525 C C . LEU B 1 106 ? -4.176 -19.828 -1.9 1 94.44 106 LEU B C 1
ATOM 3527 O O . LEU B 1 106 ? -5.379 -19.969 -1.683 1 94.44 106 LEU B O 1
ATOM 3531 N N . VAL B 1 107 ? -3.314 -19.453 -0.967 1 93.31 107 VAL B N 1
ATOM 3532 C CA . VAL B 1 107 ? -3.799 -19.297 0.401 1 93.31 107 VAL B CA 1
ATOM 3533 C C . VAL B 1 107 ? -3.936 -17.812 0.738 1 93.31 107 VAL B C 1
ATOM 3535 O O . VAL B 1 107 ? -4.668 -17.438 1.659 1 93.31 107 VAL B O 1
ATOM 3538 N N . GLY B 1 108 ? -3.26 -16.984 0.008 1 94.25 108 GLY B N 1
ATOM 3539 C CA . GLY B 1 108 ? -3.312 -15.539 0.225 1 94.25 108 GLY B CA 1
ATOM 3540 C C . GLY B 1 108 ? -2.52 -14.75 -0.801 1 94.25 108 GLY B C 1
ATOM 3541 O O . GLY B 1 108 ? -1.937 -15.328 -1.721 1 94.25 108 GLY B O 1
ATOM 3542 N N . TYR B 1 109 ? -2.596 -13.461 -0.696 1 94.44 109 TYR B N 1
ATOM 3543 C CA . TYR B 1 109 ? -1.854 -12.578 -1.587 1 94.44 109 TYR B CA 1
ATOM 3544 C C . TYR B 1 109 ? -1.641 -11.211 -0.944 1 94.44 109 TYR B C 1
ATOM 3546 O O . TYR B 1 109 ? -2.256 -10.898 0.076 1 94.44 109 TYR B O 1
ATOM 3554 N N . CYS B 1 110 ? -0.706 -10.523 -1.458 1 94.81 110 CYS B N 1
ATOM 3555 C CA . CYS B 1 110 ? -0.422 -9.148 -1.059 1 94.81 110 CYS B CA 1
ATOM 3556 C C . CYS B 1 110 ? -0.322 -8.234 -2.275 1 94.81 110 CYS B C 1
ATOM 3558 O O . CYS B 1 110 ? 0.47 -8.492 -3.184 1 94.81 110 CYS B O 1
ATOM 3560 N N . ALA B 1 111 ? -1.155 -7.297 -2.287 1 93.81 111 ALA B N 1
ATOM 3561 C CA . ALA B 1 111 ? -1.094 -6.23 -3.279 1 93.81 111 ALA B CA 1
ATOM 3562 C C . ALA B 1 111 ? -1.087 -4.859 -2.609 1 93.81 111 ALA B C 1
ATOM 3564 O O . ALA B 1 111 ? -2.145 -4.309 -2.297 1 93.81 111 ALA B O 1
ATOM 3565 N N . GLU B 1 112 ? 0.113 -4.336 -2.467 1 93.31 112 GLU B N 1
ATOM 3566 C CA . GLU B 1 112 ? 0.271 -3.066 -1.764 1 93.31 112 GLU B CA 1
ATOM 3567 C C . GLU B 1 112 ? 1.233 -2.141 -2.504 1 93.31 112 GLU B C 1
ATOM 3569 O O . GLU B 1 112 ? 2.174 -2.605 -3.152 1 93.31 112 GLU B O 1
ATOM 3574 N N . SER B 1 113 ? 0.916 -0.904 -2.457 1 92.5 113 SER B N 1
ATOM 3575 C CA . SER B 1 113 ? 1.84 0.157 -2.842 1 92.5 113 SER B CA 1
ATOM 3576 C C . SER B 1 113 ? 2.043 1.152 -1.705 1 92.5 113 SER B C 1
ATOM 3578 O O . SER B 1 113 ? 1.109 1.446 -0.956 1 92.5 113 SER B O 1
ATOM 3580 N N . ARG B 1 114 ? 3.215 1.546 -1.566 1 92.56 114 ARG B N 1
ATOM 3581 C CA . ARG B 1 114 ? 3.506 2.592 -0.591 1 92.56 114 ARG B CA 1
ATOM 3582 C C . ARG B 1 114 ? 4.305 3.725 -1.225 1 92.56 114 ARG B C 1
ATOM 3584 O O . ARG B 1 114 ? 5.035 3.51 -2.195 1 92.56 114 ARG B O 1
ATOM 3591 N N . TRP B 1 115 ? 4.105 4.902 -0.709 1 91.88 115 TRP B N 1
ATOM 3592 C CA . TRP B 1 115 ? 4.848 6.078 -1.146 1 91.88 115 TRP B CA 1
ATOM 3593 C C . TRP B 1 115 ? 5.688 6.648 -0.007 1 91.88 115 TRP B C 1
ATOM 3595 O O . TRP B 1 115 ? 5.195 6.809 1.114 1 91.88 115 TRP B O 1
ATOM 3605 N N . GLU B 1 116 ? 6.918 6.871 -0.285 1 91.94 116 GLU B N 1
ATOM 3606 C CA . GLU B 1 116 ? 7.836 7.441 0.693 1 91.94 116 GLU B CA 1
ATOM 3607 C C . GLU B 1 116 ? 8.562 8.656 0.123 1 91.94 116 GLU B C 1
ATOM 3609 O O . GLU B 1 116 ? 8.93 8.672 -1.056 1 91.94 116 GLU B O 1
ATOM 3614 N N . ALA B 1 117 ? 8.727 9.641 1.011 1 90.88 117 ALA B N 1
ATOM 3615 C CA . ALA B 1 117 ? 9.438 10.852 0.604 1 90.88 117 ALA B CA 1
ATOM 3616 C C . ALA B 1 117 ? 10.922 10.562 0.371 1 90.88 117 ALA B C 1
ATOM 3618 O O . ALA B 1 117 ? 11.578 9.945 1.211 1 90.88 117 ALA B O 1
ATOM 3619 N N . THR B 1 118 ? 11.367 10.922 -0.781 1 89.06 118 THR B N 1
ATOM 3620 C CA . THR B 1 118 ? 12.773 10.812 -1.152 1 89.06 118 THR B CA 1
ATOM 3621 C C . THR B 1 118 ? 13.328 12.172 -1.58 1 89.06 118 THR B C 1
ATOM 3623 O O . THR B 1 118 ? 12.672 12.914 -2.314 1 89.06 118 THR B O 1
ATOM 3626 N N . GLN B 1 119 ? 14.484 12.469 -1.092 1 87.25 119 GLN B N 1
ATOM 3627 C CA . GLN B 1 119 ? 15.086 13.758 -1.423 1 87.25 119 GLN B CA 1
ATOM 3628 C C . GLN B 1 119 ? 15.703 13.734 -2.816 1 87.25 119 GLN B C 1
ATOM 3630 O O . GLN B 1 119 ? 16.484 12.828 -3.143 1 87.25 119 GLN B O 1
ATOM 3635 N N . VAL B 1 120 ? 15.258 14.523 -3.656 1 87.12 120 VAL B N 1
ATOM 3636 C CA . VAL B 1 120 ? 15.828 14.742 -4.98 1 87.12 120 VAL B CA 1
ATOM 3637 C C . VAL B 1 120 ? 16.312 16.188 -5.109 1 87.12 120 VAL B C 1
ATOM 3639 O O . VAL B 1 120 ? 15.516 17.094 -5.328 1 87.12 120 VAL B O 1
ATOM 3642 N N . GLY B 1 121 ? 17.656 16.359 -4.996 1 83.12 121 GLY B N 1
ATOM 3643 C CA . GLY B 1 121 ? 18.156 17.719 -4.914 1 83.12 121 GLY B CA 1
ATOM 3644 C C . GLY B 1 121 ? 17.703 18.438 -3.66 1 83.12 121 GLY B C 1
ATOM 3645 O O . GLY B 1 121 ? 17.922 17.953 -2.547 1 83.12 121 GLY B O 1
ATOM 3646 N N . GLU B 1 122 ? 17.047 19.562 -3.848 1 77.62 122 GLU B N 1
ATOM 3647 C CA . GLU B 1 122 ? 16.609 20.391 -2.729 1 77.62 122 GLU B CA 1
ATOM 3648 C C . GLU B 1 122 ? 15.125 20.141 -2.42 1 77.62 122 GLU B C 1
ATOM 3650 O O . GLU B 1 122 ? 14.555 20.797 -1.55 1 77.62 122 GLU B O 1
ATOM 3655 N N . LYS B 1 123 ? 14.602 19.125 -3.111 1 80.69 123 LYS B N 1
ATOM 3656 C CA . LYS B 1 123 ? 13.172 18.891 -2.934 1 80.69 123 LYS B CA 1
ATOM 3657 C C . LYS B 1 123 ? 12.914 17.438 -2.545 1 80.69 123 LYS B C 1
ATOM 3659 O O . LYS B 1 123 ? 13.797 16.578 -2.662 1 80.69 123 LYS B O 1
ATOM 3664 N N . TYR B 1 124 ? 11.781 17.266 -1.924 1 85.25 124 TYR B N 1
ATOM 3665 C CA . TYR B 1 124 ? 11.312 15.914 -1.654 1 85.25 124 TYR B CA 1
ATOM 3666 C C . TYR B 1 124 ? 10.211 15.516 -2.629 1 85.25 124 TYR B C 1
ATOM 3668 O O . TYR B 1 124 ? 9.359 16.328 -2.988 1 85.25 124 TYR B O 1
ATOM 3676 N N . VAL B 1 125 ? 10.375 14.328 -3.092 1 87.5 125 VAL B N 1
ATOM 3677 C CA . VAL B 1 125 ? 9.32 13.758 -3.924 1 87.5 125 VAL B CA 1
ATOM 3678 C C . VAL B 1 125 ? 8.852 12.438 -3.32 1 87.5 125 VAL B C 1
ATOM 3680 O O . VAL B 1 125 ? 9.594 11.781 -2.586 1 87.5 125 VAL B O 1
ATOM 3683 N N . MET B 1 126 ? 7.59 12.156 -3.611 1 90.12 126 MET B N 1
ATOM 3684 C CA . MET B 1 126 ? 7.062 10.875 -3.148 1 90.12 126 MET B CA 1
ATOM 3685 C C . MET B 1 126 ? 7.395 9.766 -4.137 1 90.12 126 MET B C 1
ATOM 3687 O O . MET B 1 126 ? 7.008 9.828 -5.305 1 90.12 126 MET B O 1
ATOM 3691 N N . ALA B 1 127 ? 8.117 8.766 -3.691 1 91.06 127 ALA B N 1
ATOM 3692 C CA . ALA B 1 127 ? 8.469 7.617 -4.527 1 91.06 127 ALA B CA 1
ATOM 3693 C C . ALA B 1 127 ? 7.609 6.402 -4.176 1 91.06 127 ALA B C 1
ATOM 3695 O O . ALA B 1 127 ? 7.449 6.07 -2.998 1 91.06 127 ALA B O 1
ATOM 3696 N N . GLU B 1 128 ? 7.125 5.754 -5.219 1 91.19 128 GLU B N 1
ATOM 3697 C CA . GLU B 1 128 ? 6.266 4.594 -5.027 1 91.19 128 GLU B CA 1
ATOM 3698 C C . GLU B 1 128 ? 7.082 3.305 -4.965 1 91.19 128 GLU B C 1
ATOM 3700 O O . GLU B 1 128 ? 8.023 3.123 -5.738 1 91.19 128 GLU B O 1
ATOM 3705 N N . THR B 1 129 ? 6.762 2.451 -4.062 1 91.31 129 THR B N 1
ATOM 3706 C CA . THR B 1 129 ? 7.219 1.066 -4.027 1 91.31 129 THR B CA 1
ATOM 3707 C C . THR B 1 129 ? 6.035 0.106 -4.102 1 91.31 129 THR B C 1
ATOM 3709 O O . THR B 1 129 ? 5.125 0.166 -3.273 1 91.31 129 THR B O 1
ATOM 3712 N N . ARG B 1 130 ? 6.102 -0.752 -5.07 1 91.94 130 ARG B N 1
ATOM 3713 C CA . ARG B 1 130 ? 5.023 -1.717 -5.27 1 91.94 130 ARG B CA 1
ATOM 3714 C C . ARG B 1 130 ? 5.422 -3.098 -4.758 1 91.94 130 ARG B C 1
ATOM 3716 O O . ARG B 1 130 ? 6.555 -3.541 -4.973 1 91.94 130 ARG B O 1
ATOM 3723 N N . THR B 1 131 ? 4.566 -3.666 -4.043 1 93 131 THR B N 1
ATOM 3724 C CA . THR B 1 131 ? 4.777 -5.023 -3.555 1 93 131 THR B CA 1
ATOM 3725 C C . THR B 1 131 ? 3.641 -5.941 -4 1 93 131 THR B C 1
ATOM 3727 O O . THR B 1 131 ? 2.473 -5.684 -3.697 1 93 131 THR B O 1
ATOM 3730 N N . ARG B 1 132 ? 3.973 -6.945 -4.762 1 94 132 ARG B N 1
ATOM 3731 C CA . ARG B 1 132 ? 3.041 -7.965 -5.234 1 94 132 ARG B CA 1
ATOM 3732 C C . ARG B 1 132 ? 3.531 -9.359 -4.871 1 94 132 ARG B C 1
ATOM 3734 O O . ARG B 1 132 ? 4.562 -9.812 -5.375 1 94 132 ARG B O 1
ATOM 3741 N N . LEU B 1 133 ? 2.764 -10 -4.004 1 94.69 133 LEU B N 1
ATOM 3742 C CA . LEU B 1 133 ? 3.137 -11.328 -3.545 1 94.69 133 LEU B CA 1
ATOM 3743 C C . LEU B 1 133 ? 1.97 -12.305 -3.689 1 94.69 133 LEU B C 1
ATOM 3745 O O . LEU B 1 133 ? 0.817 -11.938 -3.451 1 94.69 133 LEU B O 1
ATOM 3749 N N . LEU B 1 134 ? 2.254 -13.469 -4.086 1 94.31 134 LEU B N 1
ATOM 3750 C CA . LEU B 1 134 ? 1.32 -14.594 -4.094 1 94.31 134 LEU B CA 1
ATOM 3751 C C . LEU B 1 134 ? 1.728 -15.648 -3.072 1 94.31 134 LEU B C 1
ATOM 3753 O O . LEU B 1 134 ? 2.887 -16.062 -3.031 1 94.31 134 LEU B O 1
ATOM 3757 N N . CYS B 1 135 ? 0.816 -16.031 -2.26 1 95.56 135 CYS B N 1
ATOM 3758 C CA . CYS B 1 135 ? 1.08 -17.016 -1.221 1 95.56 135 CYS B CA 1
ATOM 3759 C C . CYS B 1 135 ? 0.376 -18.328 -1.53 1 95.56 135 CYS B C 1
ATOM 3761 O O . CYS B 1 135 ? -0.846 -18.359 -1.691 1 95.56 135 CYS B O 1
ATOM 3763 N N . PHE B 1 136 ? 1.153 -19.406 -1.536 1 95.19 136 PHE B N 1
ATOM 3764 C CA . PHE B 1 136 ? 0.637 -20.719 -1.876 1 95.19 136 PHE B CA 1
ATOM 3765 C C . PHE B 1 136 ? 0.918 -21.719 -0.756 1 95.19 136 PHE B C 1
ATOM 3767 O O . PHE B 1 136 ? 1.742 -21.453 0.122 1 95.19 136 PHE B O 1
ATOM 3774 N N . GLU B 1 137 ? 0.152 -22.828 -0.768 1 94.06 137 GLU B N 1
ATOM 3775 C CA . GLU B 1 137 ? 0.561 -23.969 0.058 1 94.06 137 GLU B CA 1
ATOM 3776 C C . GLU B 1 137 ? 1.993 -24.391 -0.255 1 94.06 137 GLU B C 1
ATOM 3778 O O . GLU B 1 137 ? 2.447 -24.266 -1.395 1 94.06 137 GLU B O 1
ATOM 3783 N N . TYR B 1 138 ? 2.646 -24.859 0.744 1 95.12 138 TYR B N 1
ATOM 3784 C CA . TYR B 1 138 ? 4.008 -25.359 0.575 1 95.12 138 TYR B CA 1
ATOM 3785 C C . TYR B 1 138 ? 4.008 -26.844 0.244 1 95.12 138 TYR B C 1
ATOM 3787 O O . TYR B 1 138 ? 3.346 -27.641 0.918 1 95.12 138 TYR B O 1
ATOM 3795 N N . LEU B 1 139 ? 4.73 -27.203 -0.793 1 95.25 139 LEU B N 1
ATOM 3796 C CA . LEU B 1 139 ? 4.871 -28.609 -1.198 1 95.25 139 LEU B CA 1
ATOM 3797 C C . LEU B 1 139 ? 6.312 -29.078 -1.041 1 95.25 139 LEU B C 1
ATOM 3799 O O . LEU B 1 139 ? 7.234 -28.453 -1.59 1 95.25 139 LEU B O 1
ATOM 3803 N N . LYS B 1 140 ? 6.527 -30.188 -0.48 1 91.38 140 LYS B N 1
ATOM 3804 C CA . LYS B 1 140 ? 7.82 -30.594 0.053 1 91.38 140 LYS B CA 1
ATOM 3805 C C . LYS B 1 140 ? 8.688 -31.219 -1.034 1 91.38 140 LYS B C 1
ATOM 3807 O O . LYS B 1 140 ? 9.922 -31.172 -0.957 1 91.38 140 LYS B O 1
ATOM 3812 N N . ASN B 1 141 ? 8.117 -31.875 -2.07 1 93.56 141 ASN B N 1
ATOM 3813 C CA . ASN B 1 141 ? 8.891 -32.688 -2.988 1 93.56 141 ASN B CA 1
ATOM 3814 C C . ASN B 1 141 ? 9.305 -31.922 -4.234 1 93.56 141 ASN B C 1
ATOM 3816 O O . ASN B 1 141 ? 9.57 -32.531 -5.281 1 93.56 141 ASN B O 1
ATOM 3820 N N . ASN B 1 142 ? 9.289 -30.641 -4.203 1 92.19 142 ASN B N 1
ATOM 3821 C CA . ASN B 1 142 ? 9.75 -29.75 -5.266 1 92.19 142 ASN B CA 1
ATOM 3822 C C . ASN B 1 142 ? 8.977 -29.984 -6.562 1 92.19 142 ASN B C 1
ATOM 3824 O O . ASN B 1 142 ? 7.855 -30.5 -6.539 1 92.19 142 ASN B O 1
ATOM 3828 N N . SER B 1 143 ? 9.531 -29.469 -7.617 1 95.69 143 SER B N 1
ATOM 3829 C CA . SER B 1 143 ? 8.891 -29.547 -8.93 1 95.69 143 SER B CA 1
ATOM 3830 C C . SER B 1 143 ? 9.281 -30.828 -9.656 1 95.69 143 SER B C 1
ATOM 3832 O O . SER B 1 143 ? 10.289 -31.453 -9.32 1 95.69 143 SER B O 1
ATOM 3834 N N . LEU B 1 144 ? 8.5 -31.188 -10.617 1 97.56 144 LEU B N 1
ATOM 3835 C CA . LEU B 1 144 ? 8.625 -32.438 -11.367 1 97.56 144 LEU B CA 1
ATOM 3836 C C . LEU B 1 144 ? 9.961 -32.5 -12.102 1 97.56 144 LEU B C 1
ATOM 3838 O O . LEU B 1 144 ? 10.523 -33.594 -12.281 1 97.56 144 LEU B O 1
ATOM 3842 N N . ASP B 1 145 ? 10.523 -31.344 -12.5 1 95.25 145 ASP B N 1
ATOM 3843 C CA . ASP B 1 145 ? 11.773 -31.297 -13.258 1 95.25 145 ASP B CA 1
ATOM 3844 C C . ASP B 1 145 ? 12.922 -31.891 -12.438 1 95.25 145 ASP B C 1
ATOM 3846 O O . ASP B 1 145 ? 13.914 -32.375 -13 1 95.25 145 ASP B O 1
ATOM 3850 N N . LYS B 1 146 ? 12.789 -31.984 -11.141 1 94.75 146 LYS B N 1
ATOM 3851 C CA . LYS B 1 146 ? 13.828 -32.531 -10.266 1 94.75 146 LYS B CA 1
ATOM 3852 C C . LYS B 1 146 ? 13.727 -34.031 -10.18 1 94.75 146 LYS B C 1
ATOM 3854 O O . LYS B 1 146 ? 14.609 -34.688 -9.609 1 94.75 146 LYS B O 1
ATOM 3859 N N . HIS B 1 147 ? 12.711 -34.625 -10.727 1 96.06 147 HIS B N 1
ATOM 3860 C CA . HIS B 1 147 ? 12.461 -36.031 -10.578 1 96.06 147 HIS B CA 1
ATOM 3861 C C . HIS B 1 147 ? 12.477 -36.75 -11.93 1 96.06 147 HIS B C 1
ATOM 3863 O O . HIS B 1 147 ? 12.188 -37.938 -12.008 1 96.06 147 HIS B O 1
ATOM 3869 N N . LEU B 1 148 ? 12.789 -36.062 -12.977 1 95.19 148 LEU B N 1
ATOM 3870 C CA . LEU B 1 148 ? 12.812 -36.656 -14.312 1 95.19 148 LEU B CA 1
ATOM 3871 C C . LEU B 1 148 ? 14.07 -37.469 -14.508 1 95.19 148 LEU B C 1
ATOM 3873 O O . LEU B 1 148 ? 15.148 -37.094 -14.062 1 95.19 148 LEU B O 1
ATOM 3877 N N . SER B 1 149 ? 13.945 -38.625 -15.117 1 92.19 149 SER B N 1
ATOM 3878 C CA . SER B 1 149 ? 15.047 -39.5 -15.438 1 92.19 149 SER B CA 1
ATOM 3879 C C . SER B 1 149 ? 14.688 -40.438 -16.578 1 92.19 149 SER B C 1
ATOM 3881 O O . SER B 1 149 ? 13.523 -40.562 -16.969 1 92.19 149 SER B O 1
ATOM 3883 N N . ALA B 1 150 ? 15.75 -41.062 -17.031 1 88.5 150 ALA B N 1
ATOM 3884 C CA . ALA B 1 150 ? 15.539 -42.125 -18.016 1 88.5 150 ALA B CA 1
ATOM 3885 C C . ALA B 1 150 ? 14.828 -43.312 -17.391 1 88.5 150 ALA B C 1
ATOM 3887 O O . ALA B 1 150 ? 14.641 -43.375 -16.172 1 88.5 150 ALA B O 1
ATOM 3888 N N . GLU B 1 151 ? 14.445 -44.25 -18.266 1 86.19 151 GLU B N 1
ATOM 3889 C CA . GLU B 1 151 ? 13.656 -45.406 -17.844 1 86.19 151 GLU B CA 1
ATOM 3890 C C . GLU B 1 151 ? 14.391 -46.25 -16.797 1 86.19 151 GLU B C 1
ATOM 3892 O O . GLU B 1 151 ? 13.758 -46.812 -15.906 1 86.19 151 GLU B O 1
ATOM 3897 N N . SER B 1 152 ? 15.625 -46.188 -16.891 1 84.06 152 SER B N 1
ATOM 3898 C CA . SER B 1 152 ? 16.438 -47.094 -16.078 1 84.06 152 SER B CA 1
ATOM 3899 C C . SER B 1 152 ? 16.547 -46.562 -14.641 1 84.06 152 SER B C 1
ATOM 3901 O O . SER B 1 152 ? 16.953 -47.312 -13.742 1 84.06 152 SER B O 1
ATOM 3903 N N . GLY B 1 153 ? 16.156 -45.312 -14.43 1 87.62 153 GLY B N 1
ATOM 3904 C CA . GLY B 1 153 ? 16.328 -44.75 -13.094 1 87.62 153 GLY B CA 1
ATOM 3905 C C . GLY B 1 153 ? 15.18 -43.875 -12.664 1 87.62 153 GLY B C 1
ATOM 3906 O O . GLY B 1 153 ? 14.164 -43.781 -13.352 1 87.62 153 GLY B O 1
ATOM 3907 N N . GLY B 1 154 ? 15.336 -43.469 -11.359 1 92.31 154 GLY B N 1
ATOM 3908 C CA . GLY B 1 154 ? 14.43 -42.438 -10.852 1 92.31 154 GLY B CA 1
ATOM 3909 C C . GLY B 1 154 ? 13.117 -43 -10.352 1 92.31 154 GLY B C 1
ATOM 3910 O O . GLY B 1 154 ? 13.094 -44.062 -9.688 1 92.31 154 GLY B O 1
ATOM 3911 N N . LEU B 1 155 ? 12.031 -42.375 -10.711 1 94.38 155 LEU B N 1
ATOM 3912 C CA . LEU B 1 155 ? 10.703 -42.688 -10.211 1 94.38 155 LEU B CA 1
ATOM 3913 C C . LEU B 1 155 ? 10.242 -44.031 -10.75 1 94.38 155 LEU B C 1
ATOM 3915 O O . LEU B 1 155 ? 10.477 -44.375 -11.914 1 94.38 155 LEU B O 1
ATOM 3919 N N . GLU B 1 156 ? 9.547 -44.75 -9.898 1 94.44 156 GLU B N 1
ATOM 3920 C CA . GLU B 1 156 ? 8.891 -46 -10.328 1 94.44 156 GLU B CA 1
ATOM 3921 C C . GLU B 1 156 ? 7.754 -45.719 -11.305 1 94.44 156 GLU B C 1
ATOM 3923 O O . GLU B 1 156 ? 7.211 -44.594 -11.312 1 94.44 156 GLU B O 1
ATOM 3928 N N . TRP B 1 157 ? 7.426 -46.75 -12.047 1 94.88 157 TRP B N 1
ATOM 3929 C CA . TRP B 1 157 ? 6.426 -46.562 -13.094 1 94.88 157 TRP B CA 1
ATOM 3930 C C . TRP B 1 157 ? 5.098 -46.094 -12.5 1 94.88 157 TRP B C 1
ATOM 3932 O O . TRP B 1 157 ? 4.469 -45.156 -13.008 1 94.88 157 TRP B O 1
ATOM 3942 N N . HIS B 1 158 ? 4.691 -46.75 -11.406 1 93.62 158 HIS B N 1
ATOM 3943 C CA . HIS B 1 158 ? 3.369 -46.438 -10.875 1 93.62 158 HIS B CA 1
ATOM 3944 C C . HIS B 1 158 ? 3.273 -44.969 -10.438 1 93.62 158 HIS B C 1
ATOM 3946 O O . HIS B 1 158 ? 2.211 -44.375 -10.547 1 93.62 158 HIS B O 1
ATOM 3952 N N . ILE B 1 159 ? 4.367 -44.406 -10 1 96.38 159 ILE B N 1
ATOM 3953 C CA . ILE B 1 159 ? 4.402 -43 -9.602 1 96.38 159 ILE B CA 1
ATOM 3954 C C . ILE B 1 159 ? 4.305 -42.094 -10.836 1 96.38 159 ILE B C 1
ATOM 3956 O O . ILE B 1 159 ? 3.541 -41.125 -10.859 1 96.38 159 ILE B O 1
ATOM 3960 N N . ARG B 1 160 ? 5.082 -42.469 -11.867 1 97.44 160 ARG B N 1
ATOM 3961 C CA . ARG B 1 160 ? 5.023 -41.719 -13.117 1 97.44 160 ARG B CA 1
ATOM 3962 C C . ARG B 1 160 ? 3.619 -41.75 -13.711 1 97.44 160 ARG B C 1
ATOM 3964 O O . ARG B 1 160 ? 3.115 -40.719 -14.172 1 97.44 160 ARG B O 1
ATOM 3971 N N . TYR B 1 161 ? 3.047 -42.906 -13.648 1 96.69 161 TYR B N 1
ATOM 3972 C CA . TYR B 1 161 ? 1.691 -43.094 -14.156 1 96.69 161 TYR B CA 1
ATOM 3973 C C . TYR B 1 161 ? 0.702 -42.219 -13.391 1 96.69 161 TYR B C 1
ATOM 3975 O O . TYR B 1 161 ? -0.139 -41.562 -14 1 96.69 161 TYR B O 1
ATOM 3983 N N . ASP B 1 162 ? 0.831 -42.219 -12.133 1 97.06 162 ASP B N 1
ATOM 3984 C CA . ASP B 1 162 ? -0.048 -41.438 -11.281 1 97.06 162 ASP B CA 1
ATOM 3985 C C . ASP B 1 162 ? 0.148 -39.938 -11.539 1 97.06 162 ASP B C 1
ATOM 3987 O O . ASP B 1 162 ? -0.812 -39.156 -11.5 1 97.06 162 ASP B O 1
ATOM 3991 N N . ILE B 1 163 ? 1.335 -39.531 -11.766 1 98.12 163 ILE B N 1
ATOM 3992 C CA . ILE B 1 163 ? 1.63 -38.156 -12.062 1 98.12 163 ILE B CA 1
ATOM 3993 C C . ILE B 1 163 ? 0.95 -37.75 -13.367 1 98.12 163 ILE B C 1
ATOM 3995 O O . ILE B 1 163 ? 0.306 -36.688 -13.43 1 98.12 163 ILE B O 1
ATOM 3999 N N . ILE B 1 164 ? 1.061 -38.562 -14.375 1 98.12 164 ILE B N 1
ATOM 4000 C CA . ILE B 1 164 ? 0.424 -38.281 -15.656 1 98.12 164 ILE B CA 1
ATOM 4001 C C . ILE B 1 164 ? -1.081 -38.125 -15.461 1 98.12 164 ILE B C 1
ATOM 4003 O O . ILE B 1 164 ? -1.672 -37.125 -15.914 1 98.12 164 ILE B O 1
ATOM 4007 N N . ARG B 1 165 ? -1.662 -39 -14.727 1 97.69 165 ARG B N 1
ATOM 4008 C CA . ARG B 1 165 ? -3.098 -38.938 -14.469 1 97.69 165 ARG B CA 1
ATOM 4009 C C . ARG B 1 165 ? -3.484 -37.688 -13.719 1 97.69 165 ARG B C 1
ATOM 4011 O O . ARG B 1 165 ? -4.48 -37.031 -14.047 1 97.69 165 ARG B O 1
ATOM 4018 N N . GLY B 1 166 ? -2.723 -37.375 -12.719 1 98.19 166 GLY B N 1
ATOM 4019 C CA . GLY B 1 166 ? -2.996 -36.188 -11.922 1 98.19 166 GLY B CA 1
ATOM 4020 C C . GLY B 1 166 ? -2.918 -34.906 -12.719 1 98.19 166 GLY B C 1
ATOM 4021 O O . GLY B 1 166 ? -3.771 -34.031 -12.578 1 98.19 166 GLY B O 1
ATOM 4022 N N . VAL B 1 167 ? -1.896 -34.781 -13.539 1 98.56 167 VAL B N 1
ATOM 4023 C CA . VAL B 1 167 ? -1.747 -33.594 -14.391 1 98.56 167 VAL B CA 1
ATOM 4024 C C . VAL B 1 167 ? -2.949 -33.469 -15.32 1 98.56 167 VAL B C 1
ATOM 4026 O O . VAL B 1 167 ? -3.504 -32.375 -15.492 1 98.56 167 VAL B O 1
ATOM 4029 N N . CYS B 1 168 ? -3.375 -34.594 -15.891 1 98.31 168 CYS B N 1
ATOM 4030 C CA . CYS B 1 168 ? -4.539 -34.625 -16.766 1 98.31 168 CYS B CA 1
ATOM 4031 C C . CYS B 1 168 ? -5.797 -34.188 -16.016 1 98.31 168 CYS B C 1
ATOM 4033 O O . CYS B 1 168 ? -6.613 -33.438 -16.547 1 98.31 168 CYS B O 1
ATOM 4035 N N . SER B 1 169 ? -5.914 -34.719 -14.859 1 98.19 169 SER B N 1
ATOM 4036 C CA . SER B 1 169 ? -7.066 -34.344 -14.031 1 98.19 169 SER B CA 1
ATOM 4037 C C . SER B 1 169 ? -7.105 -32.875 -13.742 1 98.19 169 SER B C 1
ATOM 4039 O O . SER B 1 169 ? -8.148 -32.219 -13.867 1 98.19 169 SER B O 1
ATOM 4041 N N . GLY B 1 170 ? -5.996 -32.281 -13.359 1 98.31 170 GLY B N 1
ATOM 4042 C CA . GLY B 1 170 ? -5.902 -30.859 -13.133 1 98.31 170 GLY B CA 1
ATOM 4043 C C . GLY B 1 170 ? -6.223 -30.031 -14.367 1 98.31 170 GLY B C 1
ATOM 4044 O O . GLY B 1 170 ? -6.961 -29.047 -14.289 1 98.31 170 GLY B O 1
ATOM 4045 N N . LEU B 1 171 ? -5.703 -30.453 -15.461 1 98.19 171 LEU B N 1
ATOM 4046 C CA . LEU B 1 171 ? -5.934 -29.75 -16.719 1 98.19 171 LEU B CA 1
ATOM 4047 C C . LEU B 1 171 ? -7.402 -29.812 -17.109 1 98.19 171 LEU B C 1
ATOM 4049 O O . LEU B 1 171 ? -7.961 -28.828 -17.609 1 98.19 171 LEU B O 1
ATOM 4053 N N . HIS B 1 172 ? -7.957 -30.984 -16.922 1 97.94 172 HIS B N 1
ATOM 4054 C CA . HIS B 1 172 ? -9.383 -31.125 -17.203 1 97.94 172 HIS B CA 1
ATOM 4055 C C . HIS B 1 172 ? -10.203 -30.141 -16.375 1 97.94 172 HIS B C 1
ATOM 4057 O O . HIS B 1 172 ? -11.086 -29.469 -16.906 1 97.94 172 HIS B O 1
ATOM 4063 N N . TYR B 1 173 ? -9.93 -30.078 -15.148 1 97.44 173 TYR B N 1
ATOM 4064 C CA . TYR B 1 173 ? -10.633 -29.156 -14.258 1 97.44 173 TYR B CA 1
ATOM 4065 C C . TYR B 1 173 ? -10.469 -27.719 -14.727 1 97.44 173 TYR B C 1
ATOM 4067 O O . TYR B 1 173 ? -11.445 -26.969 -14.82 1 97.44 173 TYR B O 1
ATOM 4075 N N . LEU B 1 174 ? -9.25 -27.312 -15.055 1 96.62 174 LEU B N 1
ATOM 4076 C CA . LEU B 1 174 ? -8.969 -25.969 -15.508 1 96.62 174 LEU B CA 1
ATOM 4077 C C . LEU B 1 174 ? -9.742 -25.641 -16.781 1 96.62 174 LEU B C 1
ATOM 4079 O O . LEU B 1 174 ? -10.367 -24.578 -16.891 1 96.62 174 LEU B O 1
ATOM 4083 N N . HIS B 1 175 ? -9.727 -26.562 -17.734 1 96.19 175 HIS B N 1
ATOM 4084 C CA . HIS B 1 175 ? -10.32 -26.344 -19.047 1 96.19 175 HIS B CA 1
ATOM 4085 C C . HIS B 1 175 ? -11.844 -26.375 -18.969 1 96.19 175 HIS B C 1
ATOM 4087 O O . HIS B 1 175 ? -12.508 -25.516 -19.547 1 96.19 175 HIS B O 1
ATOM 4093 N N . ALA B 1 176 ? -12.328 -27.297 -18.219 1 94.44 176 ALA B N 1
ATOM 4094 C CA . ALA B 1 176 ? -13.766 -27.578 -18.281 1 94.44 176 ALA B CA 1
ATOM 4095 C C . ALA B 1 176 ? -14.523 -26.75 -17.25 1 94.44 176 ALA B C 1
ATOM 4097 O O . ALA B 1 176 ? -15.602 -26.219 -17.531 1 94.44 176 ALA B O 1
ATOM 4098 N N . GLU B 1 177 ? -13.945 -26.641 -16.109 1 92.38 177 GLU B N 1
ATOM 4099 C CA . GLU B 1 177 ? -14.672 -26 -15.016 1 92.38 177 GLU B CA 1
ATOM 4100 C C . GLU B 1 177 ? -14.258 -24.531 -14.867 1 92.38 177 GLU B C 1
ATOM 4102 O O . GLU B 1 177 ? -15.102 -23.656 -14.641 1 92.38 177 GLU B O 1
ATOM 4107 N N . CYS B 1 178 ? -13.039 -24.281 -15.016 1 91.62 178 CYS B N 1
ATOM 4108 C CA . CYS B 1 178 ? -12.562 -22.938 -14.734 1 91.62 178 CYS B CA 1
ATOM 4109 C C . CYS B 1 178 ? -12.422 -22.125 -16.031 1 91.62 178 CYS B C 1
ATOM 4111 O O . CYS B 1 178 ? -12.305 -20.906 -15.992 1 91.62 178 CYS B O 1
ATOM 4113 N N . ARG B 1 179 ? -12.352 -22.828 -17.156 1 92.25 179 ARG B N 1
ATOM 4114 C CA . ARG B 1 179 ? -12.133 -22.219 -18.453 1 92.25 179 ARG B CA 1
ATOM 4115 C C . ARG B 1 179 ? -10.828 -21.422 -18.484 1 92.25 179 ARG B C 1
ATOM 4117 O O . ARG B 1 179 ? -10.797 -20.281 -18.953 1 92.25 179 ARG B O 1
ATOM 4124 N N . ILE B 1 180 ? -9.867 -22 -17.891 1 93.44 180 ILE B N 1
ATOM 4125 C CA . ILE B 1 180 ? -8.531 -21.406 -17.844 1 93.44 180 ILE B CA 1
ATOM 4126 C C . ILE B 1 180 ? -7.57 -22.219 -18.688 1 93.44 180 ILE B C 1
ATOM 4128 O O . ILE B 1 180 ? -7.523 -23.453 -18.594 1 93.44 180 ILE B O 1
ATOM 4132 N N . ILE B 1 181 ? -6.898 -21.562 -19.578 1 95.69 181 ILE B N 1
ATOM 4133 C CA . ILE B 1 181 ? -5.773 -22.156 -20.297 1 95.69 181 ILE B CA 1
ATOM 4134 C C . ILE B 1 181 ? -4.465 -21.766 -19.609 1 95.69 181 ILE B C 1
ATOM 4136 O O . ILE B 1 181 ? -4.207 -20.594 -19.375 1 95.69 181 ILE B O 1
ATOM 4140 N N . HIS B 1 182 ? -3.645 -22.688 -19.297 1 95.06 182 HIS B N 1
ATOM 4141 C CA . HIS B 1 182 ? -2.455 -22.469 -18.484 1 95.06 182 HIS B CA 1
ATOM 4142 C C . HIS B 1 182 ? -1.389 -21.703 -19.266 1 95.06 182 HIS B C 1
ATOM 4144 O O . HIS B 1 182 ? -0.94 -20.641 -18.828 1 95.06 182 HIS B O 1
ATOM 4150 N N . LEU B 1 183 ? -0.917 -22.25 -20.438 1 95.06 183 LEU B N 1
ATOM 4151 C CA . LEU B 1 183 ? -0.076 -21.641 -21.469 1 95.06 183 LEU B CA 1
ATOM 4152 C C . LEU B 1 183 ? 1.397 -21.734 -21.078 1 95.06 183 LEU B C 1
ATOM 4154 O O . LEU B 1 183 ? 2.273 -21.391 -21.875 1 95.06 183 LEU B O 1
ATOM 4158 N N . ASP B 1 184 ? 1.718 -22.25 -19.922 1 94 184 ASP B N 1
ATOM 4159 C CA . ASP B 1 184 ? 3.113 -22.453 -19.547 1 94 184 ASP B CA 1
ATOM 4160 C C . ASP B 1 184 ? 3.277 -23.75 -18.766 1 94 184 ASP B C 1
ATOM 4162 O O . ASP B 1 184 ? 3.957 -23.781 -17.734 1 94 184 ASP B O 1
ATOM 4166 N N . LEU B 1 185 ? 2.605 -24.734 -19.203 1 97.12 185 LEU B N 1
ATOM 4167 C CA . LEU B 1 185 ? 2.719 -26.062 -18.609 1 97.12 185 LEU B CA 1
ATOM 4168 C C . LEU B 1 185 ? 4.066 -26.688 -18.938 1 97.12 185 LEU B C 1
ATOM 4170 O O . LEU B 1 185 ? 4.43 -26.828 -20.109 1 97.12 185 LEU B O 1
ATOM 4174 N N . LYS B 1 186 ? 4.852 -27.016 -17.906 1 96.56 186 LYS B N 1
ATOM 4175 C CA . LYS B 1 186 ? 6.168 -27.641 -17.953 1 96.56 186 LYS B CA 1
ATOM 4176 C C . LYS B 1 186 ? 6.52 -28.281 -16.609 1 96.56 186 LYS B C 1
ATOM 4178 O O . LYS B 1 186 ? 5.883 -28 -15.602 1 96.56 186 LYS B O 1
ATOM 4183 N N . PRO B 1 187 ? 7.477 -29.188 -16.594 1 97.06 187 PRO B N 1
ATOM 4184 C CA . PRO B 1 187 ? 7.805 -29.906 -15.359 1 97.06 187 PRO B CA 1
ATOM 4185 C C . PRO B 1 187 ? 8.156 -28.969 -14.211 1 97.06 187 PRO B C 1
ATOM 4187 O O . PRO B 1 187 ? 7.867 -29.266 -13.055 1 97.06 187 PRO B O 1
ATOM 4190 N N . GLN B 1 188 ? 8.68 -27.75 -14.539 1 94.5 188 GLN B N 1
ATOM 4191 C CA . GLN B 1 188 ? 9.055 -26.781 -13.516 1 94.5 188 GLN B CA 1
ATOM 4192 C C . GLN B 1 188 ? 7.816 -26.203 -12.836 1 94.5 188 GLN B C 1
ATOM 4194 O O . GLN B 1 188 ? 7.898 -25.688 -11.711 1 94.5 188 GLN B O 1
ATOM 4199 N N . ASN B 1 189 ? 6.676 -26.312 -13.5 1 95 189 ASN B N 1
ATOM 4200 C CA . ASN B 1 189 ? 5.438 -25.75 -12.992 1 95 189 ASN B CA 1
ATOM 4201 C C . ASN B 1 189 ? 4.48 -26.828 -12.492 1 95 189 ASN B C 1
ATOM 4203 O O . ASN B 1 189 ? 3.279 -26.594 -12.367 1 95 189 ASN B O 1
ATOM 4207 N N . ILE B 1 190 ? 5 -27.984 -12.297 1 97.94 190 ILE B N 1
ATOM 4208 C CA . ILE B 1 190 ? 4.281 -29.078 -11.672 1 97.94 190 ILE B CA 1
ATOM 4209 C C . ILE B 1 190 ? 4.965 -29.469 -10.359 1 97.94 190 ILE B C 1
ATOM 4211 O O . ILE B 1 190 ? 6.031 -30.094 -10.367 1 97.94 190 ILE B O 1
ATOM 4215 N N . LEU B 1 191 ? 4.297 -29.125 -9.273 1 97.5 191 LEU B N 1
ATOM 4216 C CA . LEU B 1 191 ? 4.84 -29.422 -7.953 1 97.5 191 LEU B CA 1
ATOM 4217 C C . LEU B 1 191 ? 4.305 -30.75 -7.422 1 97.5 191 LEU B C 1
ATOM 4219 O O . LEU B 1 191 ? 3.217 -31.172 -7.809 1 97.5 191 LEU B O 1
ATOM 4223 N N . LEU B 1 192 ? 5.125 -31.375 -6.594 1 98 192 LEU B N 1
ATOM 4224 C CA . LEU B 1 192 ? 4.734 -32.656 -6.039 1 98 192 LEU B CA 1
ATOM 4225 C C . LEU B 1 192 ? 4.574 -32.562 -4.523 1 98 192 LEU B C 1
ATOM 4227 O O . LEU B 1 192 ? 5.453 -32.062 -3.832 1 98 192 LEU B O 1
ATOM 4231 N N . ASP B 1 193 ? 3.451 -33.031 -4.047 1 96.44 193 ASP B N 1
ATOM 4232 C CA . ASP B 1 193 ? 3.232 -33 -2.605 1 96.44 193 ASP B CA 1
ATOM 4233 C C . ASP B 1 193 ? 3.904 -34.219 -1.935 1 96.44 193 ASP B C 1
ATOM 4235 O O . ASP B 1 193 ? 4.723 -34.906 -2.551 1 96.44 193 ASP B O 1
ATOM 4239 N N . ASP B 1 194 ? 3.553 -34.469 -0.671 1 94.75 194 ASP B N 1
ATOM 4240 C CA . ASP B 1 194 ? 4.199 -35.5 0.144 1 94.75 194 ASP B CA 1
ATOM 4241 C C . ASP B 1 194 ? 3.939 -36.875 -0.421 1 94.75 194 ASP B C 1
ATOM 4243 O O . ASP B 1 194 ? 4.738 -37.812 -0.221 1 94.75 194 ASP B O 1
ATOM 4247 N N . HIS B 1 195 ? 2.924 -37.094 -1.167 1 95.62 195 HIS B N 1
ATOM 4248 C CA . HIS B 1 195 ? 2.557 -38.375 -1.743 1 95.62 195 HIS B CA 1
ATOM 4249 C C . HIS B 1 195 ? 2.863 -38.406 -3.236 1 95.62 195 HIS B C 1
ATOM 4251 O O . HIS B 1 195 ? 2.342 -39.281 -3.957 1 95.62 195 HIS B O 1
ATOM 4257 N N . MET B 1 196 ? 3.555 -37.469 -3.764 1 96.69 196 MET B N 1
ATOM 4258 C CA . MET B 1 196 ? 3.98 -37.344 -5.156 1 96.69 196 MET B CA 1
ATOM 4259 C C . MET B 1 196 ? 2.797 -37.031 -6.062 1 96.69 196 MET B C 1
ATOM 4261 O O . MET B 1 196 ? 2.838 -37.312 -7.266 1 96.69 196 MET B O 1
ATOM 4265 N N . MET B 1 197 ? 1.778 -36.5 -5.391 1 97.12 197 MET B N 1
ATOM 4266 C CA . MET B 1 197 ? 0.659 -36 -6.188 1 97.12 197 MET B CA 1
ATOM 4267 C C . MET B 1 197 ? 1.019 -34.688 -6.875 1 97.12 197 MET B C 1
ATOM 4269 O O . MET B 1 197 ? 1.492 -33.75 -6.23 1 97.12 197 MET B O 1
ATOM 4273 N N . PRO B 1 198 ? 0.775 -34.688 -8.18 1 98.5 198 PRO B N 1
ATOM 4274 C CA . PRO B 1 198 ? 1.144 -33.438 -8.898 1 98.5 198 PRO B CA 1
ATOM 4275 C C . PRO B 1 198 ? 0.132 -32.312 -8.695 1 98.5 198 PRO B C 1
ATOM 4277 O O . PRO B 1 198 ? -1.074 -32.562 -8.648 1 98.5 198 PRO B O 1
ATOM 4280 N N . LYS B 1 199 ? 0.607 -31.141 -8.539 1 98.25 199 LYS B N 1
ATOM 4281 C CA . LYS B 1 199 ? -0.207 -29.938 -8.5 1 98.25 199 LYS B CA 1
ATOM 4282 C C . LYS B 1 199 ? 0.315 -28.891 -9.477 1 98.25 199 LYS B C 1
ATOM 4284 O O . LYS B 1 199 ? 1.489 -28.516 -9.43 1 98.25 199 LYS B O 1
ATOM 4289 N N . LEU B 1 200 ? -0.56 -28.484 -10.375 1 97.81 200 LEU B N 1
ATOM 4290 C CA . LEU B 1 200 ? -0.203 -27.453 -11.344 1 97.81 200 LEU B CA 1
ATOM 4291 C C . LEU B 1 200 ? -0.009 -26.094 -10.656 1 97.81 200 LEU B C 1
ATOM 4293 O O . LEU B 1 200 ? -0.799 -25.719 -9.789 1 97.81 200 LEU B O 1
ATOM 4297 N N . ALA B 1 201 ? 1.064 -25.438 -11.039 1 94.19 201 ALA B N 1
ATOM 4298 C CA . ALA B 1 201 ? 1.413 -24.156 -10.422 1 94.19 201 ALA B CA 1
ATOM 4299 C C . ALA B 1 201 ? 1.8 -23.125 -11.469 1 94.19 201 ALA B C 1
ATOM 4301 O O . ALA B 1 201 ? 1.854 -23.438 -12.664 1 94.19 201 ALA B O 1
ATOM 4302 N N . ASP B 1 202 ? 1.964 -21.859 -11.055 1 89.69 202 ASP B N 1
ATOM 4303 C CA . ASP B 1 202 ? 2.398 -20.719 -11.836 1 89.69 202 ASP B CA 1
ATOM 4304 C C . ASP B 1 202 ? 1.418 -20.422 -12.969 1 89.69 202 ASP B C 1
ATOM 4306 O O . ASP B 1 202 ? 1.629 -20.844 -14.102 1 89.69 202 ASP B O 1
ATOM 4310 N N . PHE B 1 203 ? 0.471 -19.609 -12.758 1 90.25 203 PHE B N 1
ATOM 4311 C CA . PHE B 1 203 ? -0.581 -19.266 -13.711 1 90.25 203 PHE B CA 1
ATOM 4312 C C . PHE B 1 203 ? -0.35 -17.859 -14.281 1 90.25 203 PHE B C 1
ATOM 4314 O O . PHE B 1 203 ? -1.297 -17.188 -14.688 1 90.25 203 PHE B O 1
ATOM 4321 N N . GLY B 1 204 ? 0.846 -17.484 -14.273 1 85.38 204 GLY B N 1
ATOM 4322 C CA . GLY B 1 204 ? 1.213 -16.141 -14.719 1 85.38 204 GLY B CA 1
ATOM 4323 C C . GLY B 1 204 ? 0.891 -15.898 -16.188 1 85.38 204 GLY B C 1
ATOM 4324 O O . GLY B 1 204 ? 0.631 -14.758 -16.578 1 85.38 204 GLY B O 1
ATOM 4325 N N . MET B 1 205 ? 0.835 -16.938 -16.984 1 86.38 205 MET B N 1
ATOM 4326 C CA . MET B 1 205 ? 0.608 -16.797 -18.422 1 86.38 205 MET B CA 1
ATOM 4327 C C . MET B 1 205 ? -0.818 -17.188 -18.797 1 86.38 205 MET B C 1
ATOM 4329 O O . MET B 1 205 ? -1.216 -17.094 -19.953 1 86.38 205 MET B O 1
ATOM 4333 N N . SER B 1 206 ? -1.524 -17.594 -17.781 1 90.56 206 SER B N 1
ATOM 4334 C CA . SER B 1 206 ? -2.828 -18.188 -18.047 1 90.56 206 SER B CA 1
ATOM 4335 C C . SER B 1 206 ? -3.799 -17.172 -18.625 1 90.56 206 SER B C 1
ATOM 4337 O O . SER B 1 206 ? -3.59 -15.969 -18.516 1 90.56 206 SER B O 1
ATOM 4339 N N . ARG B 1 207 ? -4.742 -17.719 -19.281 1 88 207 ARG B N 1
ATOM 4340 C CA . ARG B 1 207 ? -5.824 -16.922 -19.875 1 88 207 ARG B CA 1
ATOM 4341 C C . ARG B 1 207 ? -7.184 -17.469 -19.469 1 88 207 ARG B C 1
ATOM 4343 O O . ARG B 1 207 ? -7.379 -18.688 -19.406 1 88 207 ARG B O 1
ATOM 4350 N N . LEU B 1 208 ? -8.031 -16.5 -19.156 1 84.81 208 LEU B N 1
ATOM 4351 C CA . LEU B 1 208 ? -9.414 -16.859 -18.875 1 84.81 208 LEU B CA 1
ATOM 4352 C C . LEU B 1 208 ? -10.297 -16.688 -20.109 1 84.81 208 LEU B C 1
ATOM 4354 O O . LEU B 1 208 ? -10.25 -15.641 -20.766 1 84.81 208 LEU B O 1
ATOM 4358 N N . PHE B 1 209 ? -11.016 -17.719 -20.359 1 84.75 209 PHE B N 1
ATOM 4359 C CA . PHE B 1 209 ? -11.93 -17.688 -21.484 1 84.75 209 PHE B CA 1
ATOM 4360 C C . PHE B 1 209 ? -13.344 -17.344 -21.031 1 84.75 209 PHE B C 1
ATOM 4362 O O . PHE B 1 209 ? -13.797 -17.812 -20 1 84.75 209 PHE B O 1
ATOM 4369 N N . GLY B 1 210 ? -13.945 -16.5 -21.844 1 79 210 GLY B N 1
ATOM 4370 C CA . GLY B 1 210 ? -15.367 -16.266 -21.641 1 79 210 GLY B CA 1
ATOM 4371 C C . GLY B 1 210 ? -16.234 -17.469 -21.953 1 79 210 GLY B C 1
ATOM 4372 O O . GLY B 1 210 ? -15.75 -18.469 -22.484 1 79 210 GLY B O 1
ATOM 4373 N N . LYS B 1 211 ? -17.438 -17.484 -21.578 1 75.94 211 LYS B N 1
ATOM 4374 C CA . LYS B 1 211 ? -18.391 -18.594 -21.734 1 75.94 211 LYS B CA 1
ATOM 4375 C C . LYS B 1 211 ? -18.5 -19.016 -23.203 1 75.94 211 LYS B C 1
ATOM 4377 O O . LYS B 1 211 ? -18.609 -20.203 -23.5 1 75.94 211 LYS B O 1
ATOM 4382 N N . GLN B 1 212 ? -18.344 -18.094 -24.047 1 74.19 212 GLN B N 1
ATOM 4383 C CA . GLN B 1 212 ? -18.531 -18.453 -25.438 1 74.19 212 GLN B CA 1
ATOM 4384 C C . GLN B 1 212 ? -17.219 -18.391 -26.219 1 74.19 212 GLN B C 1
ATOM 4386 O O . GLN B 1 212 ? -17.219 -18.5 -27.438 1 74.19 212 GLN B O 1
ATOM 4391 N N . GLN B 1 213 ? -16.25 -18.344 -25.422 1 82.62 213 GLN B N 1
ATOM 4392 C CA . GLN B 1 213 ? -14.953 -18.203 -26.078 1 82.62 213 GLN B CA 1
ATOM 4393 C C . GLN B 1 213 ? -14.18 -19.516 -26.062 1 82.62 213 GLN B C 1
ATOM 4395 O O . GLN B 1 213 ? -14.047 -20.141 -25 1 82.62 213 GLN B O 1
ATOM 4400 N N . SER B 1 214 ? -13.828 -19.969 -27.312 1 84.81 214 SER B N 1
ATOM 4401 C CA . SER B 1 214 ? -13.086 -21.219 -27.375 1 84.81 214 SER B CA 1
ATOM 4402 C C . SER B 1 214 ? -11.672 -21 -27.922 1 84.81 214 SER B C 1
ATOM 4404 O O . SER B 1 214 ? -10.844 -21.922 -27.875 1 84.81 214 SER B O 1
ATOM 4406 N N . ARG B 1 215 ? -11.477 -19.859 -28.438 1 89.5 215 ARG B N 1
ATOM 4407 C CA . ARG B 1 215 ? -10.156 -19.562 -28.969 1 89.5 215 ARG B CA 1
ATOM 4408 C C . ARG B 1 215 ? -9.82 -18.078 -28.828 1 89.5 215 ARG B C 1
ATOM 4410 O O . ARG B 1 215 ? -10.719 -17.25 -28.781 1 89.5 215 ARG B O 1
ATOM 4417 N N . ILE B 1 216 ? -8.516 -17.828 -28.688 1 88.88 216 ILE B N 1
ATOM 4418 C CA . ILE B 1 216 ? -8 -16.469 -28.641 1 88.88 216 ILE B CA 1
ATOM 4419 C C . ILE B 1 216 ? -6.77 -16.344 -29.531 1 88.88 216 ILE B C 1
ATOM 4421 O O . ILE B 1 216 ? -5.98 -17.297 -29.641 1 88.88 216 ILE B O 1
ATOM 4425 N N . ILE B 1 217 ? -6.73 -15.273 -30.266 1 90.62 217 ILE B N 1
ATOM 4426 C CA . ILE B 1 217 ? -5.504 -14.945 -30.984 1 90.62 217 ILE B CA 1
ATOM 4427 C C . ILE B 1 217 ? -4.789 -13.781 -30.297 1 90.62 217 ILE B C 1
ATOM 4429 O O . ILE B 1 217 ? -5.398 -12.75 -30.031 1 90.62 217 ILE B O 1
ATOM 4433 N N . THR B 1 218 ? -3.568 -14.023 -30 1 89.25 218 THR B N 1
ATOM 4434 C CA . THR B 1 218 ? -2.816 -12.977 -29.297 1 89.25 218 THR B CA 1
ATOM 4435 C C . THR B 1 218 ? -1.596 -12.562 -30.125 1 89.25 218 THR B C 1
ATOM 4437 O O . THR B 1 218 ? -1.074 -13.344 -30.906 1 89.25 218 THR B O 1
ATOM 4440 N N . LYS B 1 219 ? -1.118 -11.312 -29.844 1 85.69 219 LYS B N 1
ATOM 4441 C CA . LYS B 1 219 ? 0.108 -10.812 -30.453 1 85.69 219 LYS B CA 1
ATOM 4442 C C . LYS B 1 219 ? 1.307 -11.016 -29.531 1 85.69 219 LYS B C 1
ATOM 4444 O O . LYS B 1 219 ? 2.449 -11.062 -30 1 85.69 219 LYS B O 1
ATOM 4449 N N . SER B 1 220 ? 1.04 -11.164 -28.328 1 80.5 220 SER B N 1
ATOM 4450 C CA . SER B 1 220 ? 2.098 -11.352 -27.344 1 80.5 220 SER B CA 1
ATOM 4451 C C . SER B 1 220 ? 2.127 -12.789 -26.844 1 80.5 220 SER B C 1
ATOM 4453 O O . SER B 1 220 ? 1.129 -13.289 -26.312 1 80.5 220 SER B O 1
ATOM 4455 N N . ARG B 1 221 ? 3.295 -13.414 -27.094 1 83.12 221 ARG B N 1
ATOM 4456 C CA . ARG B 1 221 ? 3.41 -14.82 -26.719 1 83.12 221 ARG B CA 1
ATOM 4457 C C . ARG B 1 221 ? 4.301 -14.984 -25.484 1 83.12 221 ARG B C 1
ATOM 4459 O O . ARG B 1 221 ? 5.41 -14.445 -25.438 1 83.12 221 ARG B O 1
ATOM 4466 N N . GLY B 1 222 ? 3.686 -15.562 -24.484 1 82.81 222 GLY B N 1
ATOM 4467 C CA . GLY B 1 222 ? 4.449 -15.938 -23.312 1 82.81 222 GLY B CA 1
ATOM 4468 C C . GLY B 1 222 ? 4.488 -17.438 -23.078 1 82.81 222 GLY B C 1
ATOM 4469 O O . GLY B 1 222 ? 3.604 -18.172 -23.531 1 82.81 222 GLY B O 1
ATOM 4470 N N . GLY B 1 223 ? 5.566 -17.969 -22.516 1 88.12 223 GLY B N 1
ATOM 4471 C CA . GLY B 1 223 ? 5.75 -19.391 -22.25 1 88.12 223 GLY B CA 1
ATOM 4472 C C . GLY B 1 223 ? 7.195 -19.844 -22.375 1 88.12 223 GLY B C 1
ATOM 4473 O O . GLY B 1 223 ? 8.109 -19.016 -22.328 1 88.12 223 GLY B O 1
ATOM 4474 N N . THR B 1 224 ? 7.285 -21.094 -22.297 1 89.5 224 THR B N 1
ATOM 4475 C CA . THR B 1 224 ? 8.609 -21.688 -22.422 1 89.5 224 THR B CA 1
ATOM 4476 C C . THR B 1 224 ? 8.758 -22.422 -23.75 1 89.5 224 THR B C 1
ATOM 4478 O O . THR B 1 224 ? 8.078 -23.422 -23.969 1 89.5 224 THR B O 1
ATOM 4481 N N . PHE B 1 225 ? 9.797 -21.984 -24.422 1 90.62 225 PHE B N 1
ATOM 4482 C CA . PHE B 1 225 ? 10.055 -22.656 -25.703 1 90.62 225 PHE B CA 1
ATOM 4483 C C . PHE B 1 225 ? 10.344 -24.141 -25.5 1 90.62 225 PHE B C 1
ATOM 4485 O O . PHE B 1 225 ? 11 -24.516 -24.516 1 90.62 225 PHE B O 1
ATOM 4492 N N . GLY B 1 226 ? 9.93 -24.984 -26.234 1 93.5 226 GLY B N 1
ATOM 4493 C CA . GLY B 1 226 ? 10.078 -26.438 -26.125 1 93.5 226 GLY B CA 1
ATOM 4494 C C . GLY B 1 226 ? 8.812 -27.125 -25.672 1 93.5 226 GLY B C 1
ATOM 4495 O O . GLY B 1 226 ? 8.648 -28.328 -25.875 1 93.5 226 GLY B O 1
ATOM 4496 N N . TYR B 1 227 ? 7.988 -26.266 -25.062 1 96.44 227 TYR B N 1
ATOM 4497 C CA . TYR B 1 227 ? 6.73 -26.844 -24.594 1 96.44 227 TYR B CA 1
ATOM 4498 C C . TYR B 1 227 ? 5.543 -26.203 -25.297 1 96.44 227 TYR B C 1
ATOM 4500 O O . TYR B 1 227 ? 4.418 -26.703 -25.203 1 96.44 227 TYR B O 1
ATOM 4508 N N . MET B 1 228 ? 5.789 -25.125 -26 1 96.5 228 MET B N 1
ATOM 4509 C CA . MET B 1 228 ? 4.711 -24.344 -26.609 1 96.5 228 MET B CA 1
ATOM 4510 C C . MET B 1 228 ? 4.195 -25.047 -27.875 1 96.5 228 MET B C 1
ATOM 4512 O O . MET B 1 228 ? 4.977 -25.594 -28.656 1 96.5 228 MET B O 1
ATOM 4516 N N . ALA B 1 229 ? 2.953 -24.891 -28.062 1 97.12 229 ALA B N 1
ATOM 4517 C CA . ALA B 1 229 ? 2.322 -25.453 -29.25 1 97.12 229 ALA B CA 1
ATOM 4518 C C . ALA B 1 229 ? 2.723 -24.672 -30.5 1 97.12 229 ALA B C 1
ATOM 4520 O O . ALA B 1 229 ? 2.846 -23.453 -30.469 1 97.12 229 ALA B O 1
ATOM 4521 N N . PRO B 1 230 ? 2.877 -25.406 -31.609 1 95.75 230 PRO B N 1
ATOM 4522 C CA . PRO B 1 230 ? 3.297 -24.75 -32.844 1 95.75 230 PRO B CA 1
ATOM 4523 C C . PRO B 1 230 ? 2.326 -23.656 -33.281 1 95.75 230 PRO B C 1
ATOM 4525 O O . PRO B 1 230 ? 2.756 -22.594 -33.75 1 95.75 230 PRO B O 1
ATOM 4528 N N . GLU B 1 231 ? 1.034 -23.859 -33.188 1 96.75 231 GLU B N 1
ATOM 4529 C CA . GLU B 1 231 ? 0.052 -22.875 -33.625 1 96.75 231 GLU B CA 1
ATOM 4530 C C . GLU B 1 231 ? 0.096 -21.641 -32.719 1 96.75 231 GLU B C 1
ATOM 4532 O O . GLU B 1 231 ? -0.243 -20.531 -33.156 1 96.75 231 GLU B O 1
ATOM 4537 N N . TYR B 1 232 ? 0.449 -21.844 -31.5 1 96 232 TYR B N 1
ATOM 4538 C CA . TYR B 1 232 ? 0.614 -20.719 -30.578 1 96 232 TYR B CA 1
ATOM 4539 C C . TYR B 1 232 ? 1.845 -19.906 -30.953 1 96 232 TYR B C 1
ATOM 4541 O O . TYR B 1 232 ? 1.777 -18.672 -31.016 1 96 232 TYR B O 1
ATOM 4549 N N . ILE B 1 233 ? 2.887 -20.5 -31.25 1 94.88 233 ILE B N 1
ATOM 4550 C CA . ILE B 1 233 ? 4.145 -19.859 -31.609 1 94.88 233 ILE B CA 1
ATOM 4551 C C . ILE B 1 233 ? 3.975 -19.094 -32.906 1 94.88 233 ILE B C 1
ATOM 4553 O O . ILE B 1 233 ? 4.34 -17.922 -33.031 1 94.88 233 ILE B O 1
ATOM 4557 N N . THR B 1 234 ? 3.418 -19.75 -33.875 1 94.38 234 THR B N 1
ATOM 4558 C CA . THR B 1 234 ? 3.41 -19.219 -35.25 1 94.38 234 THR B CA 1
ATOM 4559 C C . THR B 1 234 ? 2.307 -18.188 -35.406 1 94.38 234 THR B C 1
ATOM 4561 O O . THR B 1 234 ? 2.531 -17.125 -36 1 94.38 234 THR B O 1
ATOM 4564 N N . ASN B 1 235 ? 1.066 -18.5 -34.906 1 94.12 235 ASN B N 1
ATOM 4565 C CA . ASN B 1 235 ? -0.091 -17.672 -35.219 1 94.12 235 ASN B CA 1
ATOM 4566 C C . ASN B 1 235 ? -0.658 -17 -33.969 1 94.12 235 ASN B C 1
ATOM 4568 O O . ASN B 1 235 ? -1.595 -16.203 -34.062 1 94.12 235 ASN B O 1
ATOM 4572 N N . GLY B 1 236 ? -0.171 -17.406 -32.844 1 95.12 236 GLY B N 1
ATOM 4573 C CA . GLY B 1 236 ? -0.711 -16.859 -31.625 1 95.12 236 GLY B CA 1
ATOM 4574 C C . GLY B 1 236 ? -2.043 -17.484 -31.234 1 95.12 236 GLY B C 1
ATOM 4575 O O . GLY B 1 236 ? -2.793 -16.906 -30.438 1 95.12 236 GLY B O 1
ATOM 4576 N N . LEU B 1 237 ? -2.326 -18.609 -31.828 1 95.56 237 LEU B N 1
ATOM 4577 C CA . LEU B 1 237 ? -3.604 -19.266 -31.562 1 95.56 237 LEU B CA 1
ATOM 4578 C C . LEU B 1 237 ? -3.584 -19.953 -30.219 1 95.56 237 LEU B C 1
ATOM 4580 O O . LEU B 1 237 ? -2.723 -20.797 -29.953 1 95.56 237 LEU B O 1
ATOM 4584 N N . ILE B 1 238 ? -4.547 -19.578 -29.391 1 95.94 238 ILE B N 1
ATOM 4585 C CA . ILE B 1 238 ? -4.652 -20.156 -28.047 1 95.94 238 ILE B CA 1
ATOM 4586 C C . ILE B 1 238 ? -5.961 -20.922 -27.922 1 95.94 238 ILE B C 1
ATOM 4588 O O . ILE B 1 238 ? -7.043 -20.359 -28.109 1 95.94 238 ILE B O 1
ATOM 4592 N N . THR B 1 239 ? -5.906 -22.156 -27.672 1 96.81 239 THR B N 1
ATOM 4593 C CA . THR B 1 239 ? -7.012 -23.016 -27.281 1 96.81 239 THR B CA 1
ATOM 4594 C C . THR B 1 239 ? -6.594 -23.953 -26.156 1 96.81 239 THR B C 1
ATOM 4596 O O . THR B 1 239 ? -5.438 -23.953 -25.734 1 96.81 239 THR B O 1
ATOM 4599 N N . THR B 1 240 ? -7.527 -24.781 -25.688 1 97.38 240 THR B N 1
ATOM 4600 C CA . THR B 1 240 ? -7.18 -25.781 -24.688 1 97.38 240 THR B CA 1
ATOM 4601 C C . THR B 1 240 ? -6.105 -26.734 -25.203 1 97.38 240 THR B C 1
ATOM 4603 O O . THR B 1 240 ? -5.34 -27.297 -24.438 1 97.38 240 THR B O 1
ATOM 4606 N N . LYS B 1 241 ? -6.035 -26.812 -26.516 1 98.19 241 LYS B N 1
ATOM 4607 C CA . LYS B 1 241 ? -5.117 -27.75 -27.141 1 98.19 241 LYS B CA 1
ATOM 4608 C C . LYS B 1 241 ? -3.674 -27.266 -27.031 1 98.19 241 LYS B C 1
ATOM 4610 O O . LYS B 1 241 ? -2.736 -28.047 -27.219 1 98.19 241 LYS B O 1
ATOM 4615 N N . SER B 1 242 ? -3.492 -26 -26.75 1 98 242 SER B N 1
ATOM 4616 C CA . SER B 1 242 ? -2.15 -25.5 -26.469 1 98 242 SER B CA 1
ATOM 4617 C C . SER B 1 242 ? -1.55 -26.172 -25.234 1 98 242 SER B C 1
ATOM 4619 O O . SER B 1 242 ? -0.396 -26.609 -25.266 1 98 242 SER B O 1
ATOM 4621 N N . ASP B 1 243 ? -2.385 -26.328 -24.234 1 98.44 243 ASP B N 1
ATOM 4622 C CA . ASP B 1 243 ? -1.944 -27.016 -23.031 1 98.44 243 ASP B CA 1
ATOM 4623 C C . ASP B 1 243 ? -1.726 -28.5 -23.297 1 98.44 243 ASP B C 1
ATOM 4625 O O . ASP B 1 243 ? -0.827 -29.109 -22.719 1 98.44 243 ASP B O 1
ATOM 4629 N N . ILE B 1 244 ? -2.527 -29.016 -24.141 1 98.75 244 ILE B N 1
ATOM 4630 C CA . ILE B 1 244 ? -2.447 -30.438 -24.438 1 98.75 244 ILE B CA 1
ATOM 4631 C C . ILE B 1 244 ? -1.122 -30.734 -25.125 1 98.75 244 ILE B C 1
ATOM 4633 O O . ILE B 1 244 ? -0.51 -31.781 -24.875 1 98.75 244 ILE B O 1
ATOM 4637 N N . PHE B 1 245 ? -0.718 -29.891 -25.953 1 98.38 245 PHE B N 1
ATOM 4638 C CA . PHE B 1 245 ? 0.587 -30.047 -26.594 1 98.38 245 PHE B CA 1
ATOM 4639 C C . PHE B 1 245 ? 1.691 -30.094 -25.531 1 98.38 245 PHE B C 1
ATOM 4641 O O . PHE B 1 245 ? 2.523 -31.016 -25.547 1 98.38 245 PHE B O 1
ATOM 4648 N N . SER B 1 246 ? 1.696 -29.141 -24.656 1 98.44 246 SER B N 1
ATOM 4649 C CA . SER B 1 246 ? 2.674 -29.109 -23.578 1 98.44 246 SER B CA 1
ATOM 4650 C C . SER B 1 246 ? 2.629 -30.391 -22.766 1 98.44 246 SER B C 1
ATOM 4652 O O . SER B 1 246 ? 3.674 -30.938 -22.391 1 98.44 246 SER B O 1
ATOM 4654 N N . LEU B 1 247 ? 1.431 -30.875 -22.5 1 98.62 247 LEU B N 1
ATOM 4655 C CA . LEU B 1 247 ? 1.252 -32.125 -21.781 1 98.62 247 LEU B CA 1
ATOM 4656 C C . LEU B 1 247 ? 1.939 -33.281 -22.5 1 98.62 247 LEU B C 1
ATOM 4658 O O . LEU B 1 247 ? 2.576 -34.125 -21.875 1 98.62 247 LEU B O 1
ATOM 4662 N N . GLY B 1 248 ? 1.797 -33.281 -23.797 1 98.25 248 GLY B N 1
ATOM 4663 C CA . GLY B 1 248 ? 2.461 -34.312 -24.578 1 98.25 248 GLY B CA 1
ATOM 4664 C C . GLY B 1 248 ? 3.961 -34.375 -24.359 1 98.25 248 GLY B C 1
ATOM 4665 O O . GLY B 1 248 ? 4.535 -35.438 -24.172 1 98.25 248 GLY B O 1
ATOM 4666 N N . ILE B 1 249 ? 4.555 -33.219 -24.375 1 98 249 ILE B N 1
ATOM 4667 C CA . ILE B 1 249 ? 5.992 -33.125 -24.141 1 98 249 ILE B CA 1
ATOM 4668 C C . ILE B 1 249 ? 6.328 -33.656 -22.75 1 98 249 ILE B C 1
ATOM 4670 O O . ILE B 1 249 ? 7.289 -34.406 -22.578 1 98 249 ILE B O 1
ATOM 4674 N N . ILE B 1 250 ? 5.566 -33.312 -21.828 1 98.44 250 ILE B N 1
ATOM 4675 C CA . ILE B 1 250 ? 5.793 -33.688 -20.438 1 98.44 250 ILE B CA 1
ATOM 4676 C C . ILE B 1 250 ? 5.672 -35.219 -20.312 1 98.44 250 ILE B C 1
ATOM 4678 O O . ILE B 1 250 ? 6.469 -35.844 -19.625 1 98.44 250 ILE B O 1
ATOM 4682 N N . ILE B 1 251 ? 4.672 -35.781 -20.953 1 97.94 251 ILE B N 1
ATOM 4683 C CA . ILE B 1 251 ? 4.5 -37.25 -20.938 1 97.94 251 ILE B CA 1
ATOM 4684 C C . ILE B 1 251 ? 5.738 -37.906 -21.516 1 97.94 251 ILE B C 1
ATOM 4686 O O . ILE B 1 251 ? 6.266 -38.875 -20.922 1 97.94 251 ILE B O 1
ATOM 4690 N N . ILE B 1 252 ? 6.223 -37.406 -22.625 1 96.88 252 ILE B N 1
ATOM 4691 C CA . ILE B 1 252 ? 7.418 -37.969 -23.25 1 96.88 252 ILE B CA 1
ATOM 4692 C C . ILE B 1 252 ? 8.594 -37.875 -22.281 1 96.88 252 ILE B C 1
ATOM 4694 O O . ILE B 1 252 ? 9.336 -38.844 -22.094 1 96.88 252 ILE B O 1
ATOM 4698 N N . GLU B 1 253 ? 8.688 -36.844 -21.625 1 97.06 253 GLU B N 1
ATOM 4699 C CA . GLU B 1 253 ? 9.773 -36.625 -20.672 1 97.06 253 GLU B CA 1
ATOM 4700 C C . GLU B 1 253 ? 9.648 -37.594 -19.484 1 97.06 253 GLU B C 1
ATOM 4702 O O . GLU B 1 253 ? 10.648 -38.156 -19.031 1 97.06 253 GLU B O 1
ATOM 4707 N N . LEU B 1 254 ? 8.469 -37.719 -19.016 1 97.25 254 LEU B N 1
ATOM 4708 C CA . LEU B 1 254 ? 8.234 -38.625 -17.891 1 97.25 254 LEU B CA 1
ATOM 4709 C C . LEU B 1 254 ? 8.57 -40.062 -18.266 1 97.25 254 LEU B C 1
ATOM 4711 O O . LEU B 1 254 ? 9.008 -40.844 -17.406 1 97.25 254 LEU B O 1
ATOM 4715 N N . MET B 1 255 ? 8.445 -40.375 -19.516 1 96.25 255 MET B N 1
ATOM 4716 C CA . MET B 1 255 ? 8.586 -41.75 -19.953 1 96.25 255 MET B CA 1
ATOM 4717 C C . MET B 1 255 ? 10.016 -42.062 -20.391 1 96.25 255 MET B C 1
ATOM 4719 O O . MET B 1 255 ? 10.484 -43.188 -20.281 1 96.25 255 MET B O 1
ATOM 4723 N N . THR B 1 256 ? 10.719 -41 -20.891 1 95.38 256 THR B N 1
ATOM 4724 C CA . THR B 1 256 ? 11.992 -41.281 -21.547 1 95.38 256 THR B CA 1
ATOM 4725 C C . THR B 1 256 ? 13.125 -40.5 -20.875 1 95.38 256 THR B C 1
ATOM 4727 O O . THR B 1 256 ? 14.305 -40.812 -21.094 1 95.38 256 THR B O 1
ATOM 4730 N N . GLY B 1 257 ? 12.742 -39.469 -20.172 1 95.31 257 GLY B N 1
ATOM 4731 C CA . GLY B 1 257 ? 13.758 -38.625 -19.547 1 95.31 257 GLY B CA 1
ATOM 4732 C C . GLY B 1 257 ? 14.227 -37.5 -20.422 1 95.31 257 GLY B C 1
ATOM 4733 O O . GLY B 1 257 ? 15.055 -36.688 -20.016 1 95.31 257 GLY B O 1
ATOM 4734 N N . HIS B 1 258 ? 13.688 -37.438 -21.609 1 92.81 258 HIS B N 1
ATOM 4735 C CA . HIS B 1 258 ? 14.062 -36.344 -22.516 1 92.81 258 HIS B CA 1
ATOM 4736 C C . HIS B 1 258 ? 12.859 -35.875 -23.328 1 92.81 258 HIS B C 1
ATOM 4738 O O . HIS B 1 258 ? 11.805 -36.5 -23.312 1 92.81 258 HIS B O 1
ATOM 4744 N N . ARG B 1 259 ? 13 -34.781 -24.031 1 92.31 259 ARG B N 1
ATOM 4745 C CA . ARG B 1 259 ? 11.891 -34.156 -24.734 1 92.31 259 ARG B CA 1
ATOM 4746 C C . ARG B 1 259 ? 11.875 -34.562 -26.203 1 92.31 259 ARG B C 1
ATOM 4748 O O . ARG B 1 259 ? 11.047 -34.094 -26.984 1 92.31 259 ARG B O 1
ATOM 4755 N N . ARG B 1 260 ? 12.711 -35.406 -26.609 1 90.31 260 ARG B N 1
ATOM 4756 C CA . ARG B 1 260 ? 12.836 -35.75 -28.016 1 90.31 260 ARG B CA 1
ATOM 4757 C C . ARG B 1 260 ? 11.758 -36.75 -28.438 1 90.31 260 ARG B C 1
ATOM 4759 O O . ARG B 1 260 ? 11.477 -37.688 -27.703 1 90.31 260 ARG B O 1
ATOM 4766 N N . TYR B 1 261 ? 11.148 -36.469 -29.5 1 88.31 261 TYR B N 1
ATOM 4767 C CA . TYR B 1 261 ? 10.18 -37.375 -30.125 1 88.31 261 TYR B CA 1
ATOM 4768 C C . TYR B 1 261 ? 10.25 -37.25 -31.641 1 88.31 261 TYR B C 1
ATOM 4770 O O . TYR B 1 261 ? 10.758 -36.281 -32.188 1 88.31 261 TYR B O 1
ATOM 4778 N N . PRO B 1 262 ? 9.891 -38.375 -32.219 1 83.88 262 PRO B N 1
ATOM 4779 C CA . PRO B 1 262 ? 9.984 -38.344 -33.688 1 83.88 262 PRO B CA 1
ATOM 4780 C C . PRO B 1 262 ? 9.055 -37.281 -34.312 1 83.88 262 PRO B C 1
ATOM 4782 O O . PRO B 1 262 ? 7.898 -37.156 -33.906 1 83.88 262 PRO B O 1
ATOM 4785 N N . GLU B 1 263 ? 9.766 -36.469 -34.875 1 72.31 263 GLU B N 1
ATOM 4786 C CA . GLU B 1 263 ? 8.961 -35.562 -35.688 1 72.31 263 GLU B CA 1
ATOM 4787 C C . GLU B 1 263 ? 8.602 -36.188 -37.031 1 72.31 263 GLU B C 1
ATOM 4789 O O . GLU B 1 263 ? 9.281 -37.094 -37.5 1 72.31 263 GLU B O 1
ATOM 4794 N N . SER B 1 264 ? 7.484 -36 -37.906 1 59.06 264 SER B N 1
ATOM 4795 C CA . SER B 1 264 ? 6.934 -36.531 -39.156 1 59.06 264 SER B CA 1
ATOM 4796 C C . SER B 1 264 ? 7.863 -37.594 -39.75 1 59.06 264 SER B C 1
ATOM 4798 O O . SER B 1 264 ? 7.453 -38.719 -40 1 59.06 264 SER B O 1
ATOM 4800 N N . SER B 1 265 ? 8.922 -37.25 -40.531 1 51.84 265 SER B N 1
ATOM 4801 C CA . SER B 1 265 ? 9.445 -37.969 -41.719 1 51.84 265 SER B CA 1
ATOM 4802 C C . SER B 1 265 ? 10.5 -38.969 -41.312 1 51.84 265 SER B C 1
ATOM 4804 O O . SER B 1 265 ? 10.727 -39.969 -42 1 51.84 265 SER B O 1
ATOM 4806 N N . GLU B 1 266 ? 11.25 -38.844 -40.25 1 52.53 266 GLU B N 1
ATOM 4807 C CA . GLU B 1 266 ? 12.492 -39.594 -40.25 1 52.53 266 GLU B CA 1
ATOM 4808 C C . GLU B 1 266 ? 12.305 -40.938 -39.531 1 52.53 266 GLU B C 1
ATOM 4810 O O . GLU B 1 266 ? 12.836 -41.969 -39.969 1 52.53 266 GLU B O 1
ATOM 4815 N N . THR B 1 267 ? 11.789 -40.844 -38.344 1 60.59 267 THR B N 1
ATOM 4816 C CA . THR B 1 267 ? 11.609 -42.094 -37.625 1 60.59 267 THR B CA 1
ATOM 4817 C C . THR B 1 267 ? 10.133 -42.375 -37.375 1 60.59 267 THR B C 1
ATOM 4819 O O . THR B 1 267 ? 9.422 -41.531 -36.812 1 60.59 267 THR B O 1
ATOM 4822 N N . PRO B 1 268 ? 9.773 -43.562 -37.875 1 71.56 268 PRO B N 1
ATOM 4823 C CA . PRO B 1 268 ? 8.367 -43.875 -37.625 1 71.56 268 PRO B CA 1
ATOM 4824 C C . PRO B 1 268 ? 8 -43.906 -36.156 1 71.56 268 PRO B C 1
ATOM 4826 O O . PRO B 1 268 ? 8.828 -44.312 -35.312 1 71.56 268 PRO B O 1
ATOM 4829 N N . PHE B 1 269 ? 6.945 -43.375 -35.781 1 84.56 269 PHE B N 1
ATOM 4830 C CA . PHE B 1 269 ? 6.391 -43.406 -34.438 1 84.56 269 PHE B CA 1
ATOM 4831 C C . PHE B 1 269 ? 6.449 -44.812 -33.844 1 84.56 269 PHE B C 1
ATOM 4833 O O . PHE B 1 269 ? 6.688 -44.969 -32.656 1 84.56 269 PHE B O 1
ATOM 4840 N N . GLU B 1 270 ? 6.434 -45.719 -34.719 1 87.31 270 GLU B N 1
ATOM 4841 C CA . GLU B 1 270 ? 6.348 -47.094 -34.25 1 87.31 270 GLU B CA 1
ATOM 4842 C C . GLU B 1 270 ? 7.66 -47.562 -33.625 1 87.31 270 GLU B C 1
ATOM 4844 O O . GLU B 1 270 ? 7.66 -48.25 -32.594 1 87.31 270 GLU B O 1
ATOM 4849 N N . ASP B 1 271 ? 8.734 -47.156 -34.281 1 90.12 271 ASP B N 1
ATOM 4850 C CA . ASP B 1 271 ? 10.047 -47.531 -33.75 1 90.12 271 ASP B CA 1
ATOM 4851 C C . ASP B 1 271 ? 10.289 -46.906 -32.375 1 90.12 271 ASP B C 1
ATOM 4853 O O . ASP B 1 271 ? 10.82 -47.531 -31.469 1 90.12 271 ASP B O 1
ATOM 4857 N N . PHE B 1 272 ? 9.914 -45.688 -32.344 1 91.62 272 PHE B N 1
ATOM 4858 C CA . PHE B 1 272 ? 10.07 -44.938 -31.109 1 91.62 272 PHE B CA 1
ATOM 4859 C C . PHE B 1 272 ? 9.266 -45.594 -29.984 1 91.62 272 PHE B C 1
ATOM 4861 O O . PHE B 1 272 ? 9.789 -45.844 -28.891 1 91.62 272 PHE B O 1
ATOM 4868 N N . ILE B 1 273 ? 8.055 -45.969 -30.266 1 92.94 273 ILE B N 1
ATOM 4869 C CA . ILE B 1 273 ? 7.148 -46.562 -29.297 1 92.94 273 ILE B CA 1
ATOM 4870 C C . ILE B 1 273 ? 7.719 -47.906 -28.828 1 92.94 273 ILE B C 1
ATOM 4872 O O . ILE B 1 273 ? 7.797 -48.188 -27.625 1 92.94 273 ILE B O 1
ATOM 4876 N N . GLU B 1 274 ? 8.156 -48.688 -29.766 1 93.19 274 GLU B N 1
ATOM 4877 C CA . GLU B 1 274 ? 8.688 -50.031 -29.453 1 93.19 274 GLU B CA 1
ATOM 4878 C C . GLU B 1 274 ? 9.922 -49.938 -28.547 1 93.19 274 GLU B C 1
ATOM 4880 O O . GLU B 1 274 ? 10.086 -50.719 -27.625 1 93.19 274 GLU B O 1
ATOM 4885 N N . ASN B 1 275 ? 10.703 -48.969 -28.922 1 93.31 275 ASN B N 1
ATOM 4886 C CA . ASN B 1 275 ? 11.906 -48.781 -28.125 1 93.31 275 ASN B CA 1
ATOM 4887 C C . ASN B 1 275 ? 11.586 -48.406 -26.688 1 93.31 275 ASN B C 1
ATOM 4889 O O . ASN B 1 275 ? 12.188 -48.906 -25.75 1 93.31 275 ASN B O 1
ATOM 4893 N N . VAL B 1 276 ? 10.656 -47.5 -26.5 1 94.44 276 VAL B N 1
ATOM 4894 C CA . VAL B 1 276 ? 10.266 -47.031 -25.172 1 94.44 276 VAL B CA 1
ATOM 4895 C C . VAL B 1 276 ? 9.688 -48.219 -24.375 1 94.44 276 VAL B C 1
ATOM 4897 O O . VAL B 1 276 ? 10.055 -48.438 -23.219 1 94.44 276 VAL B O 1
ATOM 4900 N N . ILE B 1 277 ? 8.844 -49 -25 1 94.06 277 ILE B N 1
ATOM 4901 C CA . ILE B 1 277 ? 8.203 -50.156 -24.359 1 94.06 277 ILE B CA 1
ATOM 4902 C C . ILE B 1 277 ? 9.266 -51.156 -23.938 1 94.06 277 ILE B C 1
ATOM 4904 O O . ILE B 1 277 ? 9.234 -51.688 -22.828 1 94.06 277 ILE B O 1
ATOM 4908 N N . ALA B 1 278 ? 10.172 -51.375 -24.844 1 94.62 278 ALA B N 1
ATOM 4909 C CA . ALA B 1 278 ? 11.227 -52.344 -24.562 1 94.62 278 ALA B CA 1
ATOM 4910 C C . ALA B 1 278 ? 12.078 -51.938 -23.375 1 94.62 278 ALA B C 1
ATOM 4912 O O . ALA B 1 278 ? 12.414 -52.75 -22.516 1 94.62 278 ALA B O 1
ATOM 4913 N N . ASN B 1 279 ? 12.438 -50.75 -23.406 1 94.94 279 ASN B N 1
ATOM 4914 C CA . ASN B 1 279 ? 13.25 -50.219 -22.312 1 94.94 279 ASN B CA 1
ATOM 4915 C C . ASN B 1 279 ? 12.531 -50.344 -20.969 1 94.94 279 ASN B C 1
ATOM 4917 O O . ASN B 1 279 ? 13.133 -50.75 -19.969 1 94.94 279 ASN B O 1
ATOM 4921 N N . TRP B 1 280 ? 11.312 -50.031 -20.922 1 95.25 280 TRP B N 1
ATOM 4922 C CA . TRP B 1 280 ? 10.547 -50.125 -19.672 1 95.25 280 TRP B CA 1
ATOM 4923 C C . TRP B 1 280 ? 10.344 -51.594 -19.266 1 95.25 280 TRP B C 1
ATOM 4925 O O . TRP B 1 280 ? 10.43 -51.906 -18.094 1 95.25 280 TRP B O 1
ATOM 4935 N N . ARG B 1 281 ? 10.031 -52.406 -20.219 1 93.75 281 ARG B N 1
ATOM 4936 C CA . ARG B 1 281 ? 9.859 -53.812 -19.906 1 93.75 281 ARG B CA 1
ATOM 4937 C C . ARG B 1 281 ? 11.117 -54.406 -19.266 1 93.75 281 ARG B C 1
ATOM 4939 O O . ARG B 1 281 ? 11.039 -55.188 -18.328 1 93.75 281 ARG B O 1
ATOM 4946 N N . HIS B 1 282 ? 12.211 -54 -19.812 1 93.56 282 HIS B N 1
ATOM 4947 C CA . HIS B 1 282 ? 13.492 -54.438 -19.266 1 93.56 282 HIS B CA 1
ATOM 4948 C C . HIS B 1 282 ? 13.625 -54.062 -17.797 1 93.56 282 HIS B C 1
ATOM 4950 O O . HIS B 1 282 ? 14.109 -54.844 -16.984 1 93.56 282 HIS B O 1
ATOM 4956 N N . ARG B 1 283 ? 13.234 -52.938 -17.469 1 93 283 ARG B N 1
ATOM 4957 C CA . ARG B 1 283 ? 13.305 -52.469 -16.078 1 93 283 ARG B CA 1
ATOM 4958 C C . ARG B 1 283 ? 12.289 -53.188 -15.211 1 93 283 ARG B C 1
ATOM 4960 O O . ARG B 1 283 ? 12.617 -53.656 -14.117 1 93 283 ARG B O 1
ATOM 4967 N N . LEU B 1 284 ? 11.148 -53.344 -15.703 1 93.88 284 LEU B N 1
ATOM 4968 C CA . LEU B 1 284 ? 10.023 -53.812 -14.922 1 93.88 284 LEU B CA 1
ATOM 4969 C C . LEU B 1 284 ? 10.125 -55.312 -14.688 1 93.88 284 LEU B C 1
ATOM 4971 O O . LEU B 1 284 ? 9.672 -55.844 -13.664 1 93.88 284 LEU B O 1
ATOM 4975 N N . GLU B 1 285 ? 10.719 -56 -15.594 1 93 285 GLU B N 1
ATOM 4976 C CA . GLU B 1 285 ? 10.82 -57.469 -15.508 1 93 285 GLU B CA 1
ATOM 4977 C C . GLU B 1 285 ? 11.695 -57.875 -14.336 1 93 285 GLU B C 1
ATOM 4979 O O . GLU B 1 285 ? 11.578 -59 -13.828 1 93 285 GLU B O 1
ATOM 4984 N N . LYS B 1 286 ? 12.508 -57 -13.938 1 91.25 286 LYS B N 1
ATOM 4985 C CA . LYS B 1 286 ? 13.445 -57.312 -12.852 1 91.25 286 LYS B CA 1
ATOM 4986 C C . LYS B 1 286 ? 12.734 -57.344 -11.5 1 91.25 286 LYS B C 1
ATOM 4988 O O . LYS B 1 286 ? 13.203 -57.969 -10.562 1 91.25 286 LYS B O 1
ATOM 4993 N N . THR B 1 287 ? 11.648 -56.719 -11.406 1 88.94 287 THR B N 1
ATOM 4994 C CA . THR B 1 287 ? 11.078 -56.531 -10.078 1 88.94 287 THR B CA 1
ATOM 4995 C C . THR B 1 287 ? 9.625 -57 -10.047 1 88.94 287 THR B C 1
ATOM 4997 O O . THR B 1 287 ? 9.062 -57.25 -8.977 1 88.94 287 THR B O 1
ATOM 5000 N N . LEU B 1 288 ? 8.977 -57.188 -11.164 1 90.38 288 LEU B N 1
ATOM 5001 C CA . LEU B 1 288 ? 7.531 -57.438 -11.172 1 90.38 288 LEU B CA 1
ATOM 5002 C C . LEU B 1 288 ? 7.223 -58.875 -11.555 1 90.38 288 LEU B C 1
ATOM 5004 O O . LEU B 1 288 ? 7.984 -59.5 -12.281 1 90.38 288 LEU B O 1
ATOM 5008 N N . SER B 1 289 ? 6.004 -59.25 -11.023 1 90.81 289 SER B N 1
ATOM 5009 C CA . SER B 1 289 ? 5.449 -60.531 -11.492 1 90.81 289 SER B CA 1
ATOM 5010 C C . SER B 1 289 ? 5.004 -60.438 -12.945 1 90.81 289 SER B C 1
ATOM 5012 O O . SER B 1 289 ? 4.867 -59.344 -13.492 1 90.81 289 SER B O 1
ATOM 5014 N N . HIS B 1 290 ? 4.758 -61.625 -13.453 1 88.94 290 HIS B N 1
ATOM 5015 C CA . HIS B 1 290 ? 4.363 -61.656 -14.852 1 88.94 290 HIS B CA 1
ATOM 5016 C C . HIS B 1 290 ? 3.072 -60.875 -15.086 1 88.94 290 HIS B C 1
ATOM 5018 O O . HIS B 1 290 ? 2.971 -60.125 -16.047 1 88.94 290 HIS B O 1
ATOM 5024 N N . ARG B 1 291 ? 2.166 -61 -14.258 1 89.69 291 ARG B N 1
ATOM 5025 C CA . ARG B 1 291 ? 0.885 -60.312 -14.406 1 89.69 291 ARG B CA 1
ATOM 5026 C C . ARG B 1 291 ? 1.051 -58.812 -14.273 1 89.69 291 ARG B C 1
ATOM 5028 O O . ARG B 1 291 ? 0.506 -58.062 -15.07 1 89.69 291 ARG B O 1
ATOM 5035 N N . ALA B 1 292 ? 1.775 -58.438 -13.289 1 90.56 292 ALA B N 1
ATOM 5036 C CA . ALA B 1 292 ? 2.018 -57.031 -13.055 1 90.56 292 ALA B CA 1
ATOM 5037 C C . ALA B 1 292 ? 2.801 -56.406 -14.211 1 90.56 292 ALA B C 1
ATOM 5039 O O . ALA B 1 292 ? 2.559 -55.25 -14.586 1 90.56 292 ALA B O 1
ATOM 5040 N N . LEU B 1 293 ? 3.678 -57.156 -14.719 1 92.31 293 LEU B N 1
ATOM 5041 C CA . LEU B 1 293 ? 4.484 -56.719 -15.852 1 92.31 293 LEU B CA 1
ATOM 5042 C C . LEU B 1 293 ? 3.604 -56.438 -17.062 1 92.31 293 LEU B C 1
ATOM 5044 O O . LEU B 1 293 ? 3.799 -55.406 -17.75 1 92.31 293 LEU B O 1
ATOM 5048 N N . GLU B 1 294 ? 2.66 -57.281 -17.344 1 91.56 294 GLU B N 1
ATOM 5049 C CA . GLU B 1 294 ? 1.774 -57.094 -18.484 1 91.56 294 GLU B CA 1
ATOM 5050 C C . GLU B 1 294 ? 0.914 -55.844 -18.328 1 91.56 294 GLU B C 1
ATOM 5052 O O . GLU B 1 294 ? 0.724 -55.094 -19.281 1 91.56 294 GLU B O 1
ATOM 5057 N N . ILE B 1 295 ? 0.463 -55.688 -17.172 1 91 295 ILE B N 1
ATOM 5058 C CA . ILE B 1 295 ? -0.371 -54.531 -16.875 1 91 295 ILE B CA 1
ATOM 5059 C C . ILE B 1 295 ? 0.446 -53.25 -17.047 1 91 295 ILE B C 1
ATOM 5061 O O . ILE B 1 295 ? 0.018 -52.312 -17.75 1 91 295 ILE B O 1
ATOM 5065 N N . CYS B 1 296 ? 1.578 -53.25 -16.5 1 93.38 296 CYS B N 1
ATOM 5066 C CA . CYS B 1 296 ? 2.439 -52.094 -16.578 1 93.38 296 CYS B CA 1
ATOM 5067 C C . CYS B 1 296 ? 2.877 -51.812 -18.016 1 93.38 296 CYS B C 1
ATOM 5069 O O . CYS B 1 296 ? 2.967 -50.656 -18.438 1 93.38 296 CYS B O 1
ATOM 5071 N N . SER B 1 297 ? 3.148 -52.844 -18.688 1 92.69 297 SER B N 1
ATOM 5072 C CA . SER B 1 297 ? 3.557 -52.688 -20.078 1 92.69 297 SER B CA 1
ATOM 5073 C C . SER B 1 297 ? 2.449 -52.062 -20.906 1 92.69 297 SER B C 1
ATOM 5075 O O . SER B 1 297 ? 2.717 -51.25 -21.797 1 92.69 297 SER B O 1
ATOM 5077 N N . GLU B 1 298 ? 1.253 -52.469 -20.625 1 93.5 298 GLU B N 1
ATOM 5078 C CA . GLU B 1 298 ? 0.114 -51.875 -21.328 1 93.5 298 GLU B CA 1
ATOM 5079 C C . GLU B 1 298 ? -0.043 -50.406 -20.984 1 93.5 298 GLU B C 1
ATOM 5081 O O . GLU B 1 298 ? -0.355 -49.594 -21.859 1 93.5 298 GLU B O 1
ATOM 5086 N N . GLN B 1 299 ? 0.122 -50.156 -19.75 1 95.25 299 GLN B N 1
ATOM 5087 C CA . GLN B 1 299 ? 0.069 -48.75 -19.328 1 95.25 299 GLN B CA 1
ATOM 5088 C C . GLN B 1 299 ? 1.126 -47.906 -20.031 1 95.25 299 GLN B C 1
ATOM 5090 O O . GLN B 1 299 ? 0.837 -46.812 -20.5 1 95.25 299 GLN B O 1
ATOM 5095 N N . VAL B 1 300 ? 2.281 -48.438 -20.078 1 95.94 300 VAL B N 1
ATOM 5096 C CA . VAL B 1 300 ? 3.391 -47.75 -20.734 1 95.94 300 VAL B CA 1
ATOM 5097 C C . VAL B 1 300 ? 3.041 -47.5 -22.203 1 95.94 300 VAL B C 1
ATOM 5099 O O . VAL B 1 300 ? 3.207 -46.375 -22.688 1 95.94 300 VAL B O 1
ATOM 5102 N N . ASN B 1 301 ? 2.535 -48.5 -22.828 1 95 301 ASN B N 1
ATOM 5103 C CA . ASN B 1 301 ? 2.145 -48.375 -24.234 1 95 301 ASN B CA 1
ATOM 5104 C C . ASN B 1 301 ? 1.087 -47.281 -24.422 1 95 301 ASN B C 1
ATOM 5106 O O . ASN B 1 301 ? 1.224 -46.438 -25.297 1 95 301 ASN B O 1
ATOM 5110 N N . ARG B 1 302 ? 0.107 -47.281 -23.641 1 95.44 302 ARG B N 1
ATOM 5111 C CA . ARG B 1 302 ? -0.979 -46.312 -23.75 1 95.44 302 ARG B CA 1
ATOM 5112 C C . ARG B 1 302 ? -0.475 -44.906 -23.516 1 95.44 302 ARG B C 1
ATOM 5114 O O . ARG B 1 302 ? -0.854 -43.969 -24.234 1 95.44 302 ARG B O 1
ATOM 5121 N N . CYS B 1 303 ? 0.343 -44.781 -22.562 1 96.81 303 CYS B N 1
ATOM 5122 C CA . CYS B 1 303 ? 0.84 -43.469 -22.203 1 96.81 303 CYS B CA 1
ATOM 5123 C C . CYS B 1 303 ? 1.69 -42.875 -23.328 1 96.81 303 CYS B C 1
ATOM 5125 O O . CYS B 1 303 ? 1.56 -41.688 -23.656 1 96.81 303 CYS B O 1
ATOM 5127 N N . ILE B 1 304 ? 2.576 -43.625 -23.875 1 96.12 304 ILE B N 1
ATOM 5128 C CA . ILE B 1 304 ? 3.459 -43.125 -24.922 1 96.12 304 ILE B CA 1
ATOM 5129 C C . ILE B 1 304 ? 2.643 -42.75 -26.156 1 96.12 304 ILE B C 1
ATOM 5131 O O . ILE B 1 304 ? 2.898 -41.75 -26.797 1 96.12 304 ILE B O 1
ATOM 5135 N N . VAL B 1 305 ? 1.637 -43.562 -26.453 1 95.31 305 VAL B N 1
ATOM 5136 C CA . VAL B 1 305 ? 0.769 -43.312 -27.594 1 95.31 305 VAL B CA 1
ATOM 5137 C C . VAL B 1 305 ? -0.011 -42 -27.359 1 95.31 305 VAL B C 1
ATOM 5139 O O . VAL B 1 305 ? -0.099 -41.156 -28.234 1 95.31 305 VAL B O 1
ATOM 5142 N N . LEU B 1 306 ? -0.545 -41.938 -26.188 1 96.5 306 LEU B N 1
ATOM 5143 C CA . LEU B 1 306 ? -1.273 -40.719 -25.828 1 96.5 306 LEU B CA 1
ATOM 5144 C C . LEU B 1 306 ? -0.366 -39.5 -25.906 1 96.5 306 LEU B C 1
ATOM 5146 O O . LEU B 1 306 ? -0.771 -38.438 -26.422 1 96.5 306 LEU B O 1
ATOM 5150 N N . GLY B 1 307 ? 0.841 -39.594 -25.391 1 97.12 307 GLY B N 1
ATOM 5151 C CA . GLY B 1 307 ? 1.797 -38.5 -25.469 1 97.12 307 GLY B CA 1
ATOM 5152 C C . GLY B 1 307 ? 2.039 -38.031 -26.891 1 97.12 307 GLY B C 1
ATOM 5153 O O . GLY B 1 307 ? 2.016 -36.844 -27.172 1 97.12 307 GLY B O 1
ATOM 5154 N N . LEU B 1 308 ? 2.203 -38.938 -27.766 1 96 308 LEU B N 1
ATOM 5155 C CA . LEU B 1 308 ? 2.467 -38.625 -29.172 1 96 308 LEU B CA 1
ATOM 5156 C C . LEU B 1 308 ? 1.233 -38.031 -29.828 1 96 308 LEU B C 1
ATOM 5158 O O . LEU B 1 308 ? 1.351 -37.125 -30.656 1 96 308 LEU B O 1
ATOM 5162 N N . ASN B 1 309 ? 0.039 -38.562 -29.438 1 96.25 309 ASN B N 1
ATOM 5163 C CA . ASN B 1 309 ? -1.193 -38 -29.984 1 96.25 309 ASN B CA 1
ATOM 5164 C C . ASN B 1 309 ? -1.367 -36.531 -29.594 1 96.25 309 ASN B C 1
ATOM 5166 O O . ASN B 1 309 ? -1.91 -35.75 -30.359 1 96.25 309 ASN B O 1
ATOM 5170 N N . CYS B 1 310 ? -0.899 -36.188 -28.438 1 97.94 310 CYS B N 1
ATOM 5171 C CA . CYS B 1 310 ? -0.984 -34.812 -27.953 1 97.94 310 CYS B CA 1
ATOM 5172 C C . CYS B 1 310 ? -0.109 -33.875 -28.781 1 97.94 310 CYS B C 1
ATOM 5174 O O . CYS B 1 310 ? -0.311 -32.656 -28.766 1 97.94 310 CYS B O 1
ATOM 5176 N N . LEU B 1 311 ? 0.848 -34.406 -29.484 1 96.75 311 LEU B N 1
ATOM 5177 C CA . LEU B 1 311 ? 1.851 -33.594 -30.172 1 96.75 311 LEU B CA 1
ATOM 5178 C C . LEU B 1 311 ? 1.496 -33.438 -31.656 1 96.75 311 LEU B C 1
ATOM 5180 O O . LEU B 1 311 ? 2.299 -32.938 -32.438 1 96.75 311 LEU B O 1
ATOM 5184 N N . ASN B 1 312 ? 0.291 -33.875 -31.953 1 95.12 312 ASN B N 1
ATOM 5185 C CA . ASN B 1 312 ? -0.138 -33.688 -33.344 1 95.12 312 ASN B CA 1
ATOM 5186 C C . ASN B 1 312 ? -0.011 -32.219 -33.781 1 95.12 312 ASN B C 1
ATOM 5188 O O . ASN B 1 312 ? -0.415 -31.312 -33.031 1 95.12 312 ASN B O 1
ATOM 5192 N N . PRO B 1 313 ? 0.531 -31.969 -34.938 1 94 313 PRO B N 1
ATOM 5193 C CA . PRO B 1 313 ? 0.656 -30.578 -35.406 1 94 313 PRO B CA 1
ATOM 5194 C C . PRO B 1 313 ? -0.696 -29.906 -35.594 1 94 313 PRO B C 1
ATOM 5196 O O . PRO B 1 313 ? -0.793 -28.672 -35.469 1 94 313 PRO B O 1
ATOM 5199 N N . ASP B 1 314 ? -1.689 -30.672 -35.906 1 95.5 314 ASP B N 1
ATOM 5200 C CA . ASP B 1 314 ? -3.057 -30.172 -36 1 95.5 314 ASP B CA 1
ATOM 5201 C C . ASP B 1 314 ? -3.752 -30.219 -34.625 1 95.5 314 ASP B C 1
ATOM 5203 O O . ASP B 1 314 ? -4.105 -31.297 -34.156 1 95.5 314 ASP B O 1
ATOM 5207 N N . PRO B 1 315 ? -4.008 -29.078 -34.094 1 96.69 315 PRO B N 1
ATOM 5208 C CA . PRO B 1 315 ? -4.605 -29.047 -32.75 1 96.69 315 PRO B CA 1
ATOM 5209 C C . PRO B 1 315 ? -5.961 -29.75 -32.688 1 96.69 315 PRO B C 1
ATOM 5211 O O . PRO B 1 315 ? -6.324 -30.328 -31.656 1 96.69 315 PRO B O 1
ATOM 5214 N N . SER B 1 316 ? -6.684 -29.781 -33.75 1 96.12 316 SER B N 1
ATOM 5215 C CA . SER B 1 316 ? -8.008 -30.375 -33.781 1 96.12 316 SER B CA 1
ATOM 5216 C C . SER B 1 316 ? -7.934 -31.891 -33.625 1 96.12 316 SER B C 1
ATOM 5218 O O . SER B 1 316 ? -8.922 -32.531 -33.281 1 96.12 316 SER B O 1
ATOM 5220 N N . LYS B 1 317 ? -6.773 -32.469 -33.844 1 97.12 317 LYS B N 1
ATOM 5221 C CA . LYS B 1 317 ? -6.598 -33.906 -33.781 1 97.12 317 LYS B CA 1
ATOM 5222 C C . LYS B 1 317 ? -6.043 -34.344 -32.438 1 97.12 317 LYS B C 1
ATOM 5224 O O . LYS B 1 317 ? -5.91 -35.531 -32.156 1 97.12 317 LYS B O 1
ATOM 5229 N N . ARG B 1 318 ? -5.738 -33.375 -31.625 1 98.06 318 ARG B N 1
ATOM 5230 C CA . ARG B 1 318 ? -5.262 -33.656 -30.281 1 98.06 318 ARG B CA 1
ATOM 5231 C C . ARG B 1 318 ? -6.418 -34.031 -29.359 1 98.06 318 ARG B C 1
ATOM 5233 O O . ARG B 1 318 ? -7.508 -33.469 -29.469 1 98.06 318 ARG B O 1
ATOM 5240 N N . PRO B 1 319 ? -6.18 -34.969 -28.5 1 98.12 319 PRO B N 1
ATOM 5241 C CA . PRO B 1 319 ? -7.23 -35.281 -27.531 1 98.12 319 PRO B CA 1
ATOM 5242 C C . PRO B 1 319 ? -7.441 -34.188 -26.5 1 98.12 319 PRO B C 1
ATOM 5244 O O . PRO B 1 319 ? -6.605 -33.281 -26.375 1 98.12 319 PRO B O 1
ATOM 5247 N N . SER B 1 320 ? -8.609 -34.219 -25.844 1 97.81 320 SER B N 1
ATOM 5248 C CA . SER B 1 320 ? -8.82 -33.375 -24.672 1 97.81 320 SER B CA 1
ATOM 5249 C C . SER B 1 320 ? -8.242 -34 -23.406 1 97.81 320 SER B C 1
ATOM 5251 O O . SER B 1 320 ? -7.914 -35.188 -23.406 1 97.81 320 SER B O 1
ATOM 5253 N N . ALA B 1 321 ? -8.102 -33.219 -22.406 1 97.5 321 ALA B N 1
ATOM 5254 C CA . ALA B 1 321 ? -7.652 -33.781 -21.125 1 97.5 321 ALA B CA 1
ATOM 5255 C C . ALA B 1 321 ? -8.609 -34.875 -20.625 1 97.5 321 ALA B C 1
ATOM 5257 O O . ALA B 1 321 ? -8.18 -35.875 -20.078 1 97.5 321 ALA B O 1
ATOM 5258 N N . TRP B 1 322 ? -9.789 -34.625 -20.906 1 96.19 322 TRP B N 1
ATOM 5259 C CA . TRP B 1 322 ? -10.805 -35.594 -20.516 1 96.19 322 TRP B CA 1
ATOM 5260 C C . TRP B 1 322 ? -10.633 -36.906 -21.281 1 96.19 322 TRP B C 1
ATOM 5262 O O . TRP B 1 322 ? -10.727 -38 -20.688 1 96.19 322 TRP B O 1
ATOM 5272 N N . ASP B 1 323 ? -10.414 -36.844 -22.547 1 96.88 323 ASP B N 1
ATOM 5273 C CA . ASP B 1 323 ? -10.18 -38 -23.359 1 96.88 323 ASP B CA 1
ATOM 5274 C C . ASP B 1 323 ? -9.008 -38.844 -22.828 1 96.88 323 ASP B C 1
ATOM 5276 O O . ASP B 1 323 ? -9.094 -40.062 -22.75 1 96.88 323 ASP B O 1
ATOM 5280 N N . ILE B 1 324 ? -8.016 -38.188 -22.453 1 97.19 324 ILE B N 1
ATOM 5281 C CA . ILE B 1 324 ? -6.816 -38.844 -21.953 1 97.19 324 ILE B CA 1
ATOM 5282 C C . ILE B 1 324 ? -7.125 -39.531 -20.625 1 97.19 324 ILE B C 1
ATOM 5284 O O . ILE B 1 324 ? -6.793 -40.719 -20.453 1 97.19 324 ILE B O 1
ATOM 5288 N N . LEU B 1 325 ? -7.801 -38.844 -19.766 1 95.75 325 LEU B N 1
ATOM 5289 C CA . LEU B 1 325 ? -8.148 -39.406 -18.453 1 95.75 325 LEU B CA 1
ATOM 5290 C C . LEU B 1 325 ? -9.016 -40.656 -18.609 1 95.75 325 LEU B C 1
ATOM 5292 O O . LEU B 1 325 ? -8.82 -41.625 -17.891 1 95.75 325 LEU B O 1
ATOM 5296 N N . GLN B 1 326 ? -9.922 -40.594 -19.484 1 95.31 326 GLN B N 1
ATOM 5297 C CA . GLN B 1 326 ? -10.805 -41.75 -19.719 1 95.31 326 GLN B CA 1
ATOM 5298 C C . GLN B 1 326 ? -10.016 -42.938 -20.219 1 95.31 326 GLN B C 1
ATOM 5300 O O . GLN B 1 326 ? -10.25 -44.062 -19.766 1 95.31 326 GLN B O 1
ATOM 5305 N N . THR B 1 327 ? -9.133 -42.719 -21.094 1 94.81 327 THR B N 1
ATOM 5306 C CA . THR B 1 327 ? -8.297 -43.781 -21.641 1 94.81 327 THR B CA 1
ATOM 5307 C C . THR B 1 327 ? -7.441 -44.406 -20.547 1 94.81 327 THR B C 1
ATOM 5309 O O . THR B 1 327 ? -7.316 -45.625 -20.469 1 94.81 327 THR B O 1
ATOM 5312 N N . LEU B 1 328 ? -6.914 -43.625 -19.672 1 94.06 328 LEU B N 1
ATOM 5313 C CA . LEU B 1 328 ? -6.043 -44.094 -18.609 1 94.06 328 LEU B CA 1
ATOM 5314 C C . LEU B 1 328 ? -6.848 -44.844 -17.547 1 94.06 328 LEU B C 1
ATOM 5316 O O . LEU B 1 328 ? -6.359 -45.781 -16.938 1 94.06 328 LEU B O 1
ATOM 5320 N N . ASN B 1 329 ? -8.047 -44.375 -17.312 1 89.19 329 ASN B N 1
ATOM 5321 C CA . ASN B 1 329 ? -8.898 -45 -16.312 1 89.19 329 ASN B CA 1
ATOM 5322 C C . ASN B 1 329 ? -9.414 -46.375 -16.781 1 89.19 329 ASN B C 1
ATOM 5324 O O . ASN B 1 329 ? -9.656 -47.25 -15.977 1 89.19 329 ASN B O 1
ATOM 5328 N N . GLU B 1 330 ? -9.68 -46.5 -18.016 1 84.81 330 GLU B N 1
ATOM 5329 C CA . GLU B 1 330 ? -10.156 -47.781 -18.562 1 84.81 330 GLU B CA 1
ATOM 5330 C C . GLU B 1 330 ? -9.164 -48.906 -18.297 1 84.81 330 GLU B C 1
ATOM 5332 O O . GLU B 1 330 ? -9.555 -50.062 -18.109 1 84.81 330 GLU B O 1
ATOM 5337 N N . LEU B 1 331 ? -7.988 -48.656 -18.25 1 75.94 331 LEU B N 1
ATOM 5338 C CA . LEU B 1 331 ? -6.949 -49.656 -18 1 75.94 331 LEU B CA 1
ATOM 5339 C C . LEU B 1 331 ? -6.969 -50.125 -16.547 1 75.94 331 LEU B C 1
ATOM 5341 O O . LEU B 1 331 ? -6.676 -51.281 -16.25 1 75.94 331 LEU B O 1
ATOM 5345 N N . GLU B 1 332 ? -7.277 -49.219 -15.68 1 71.56 332 GLU B N 1
ATOM 5346 C CA . GLU B 1 332 ? -7.305 -49.531 -14.258 1 71.56 332 GLU B CA 1
ATOM 5347 C C . GLU B 1 332 ? -8.508 -50.438 -13.922 1 71.56 332 GLU B C 1
ATOM 5349 O O . GLU B 1 332 ? -8.422 -51.281 -13.047 1 71.56 332 GLU B O 1
ATOM 5354 N N . SER B 1 333 ? -9.539 -50.188 -14.633 1 61.06 333 SER B N 1
ATOM 5355 C CA . SER B 1 333 ? -10.742 -50.969 -14.383 1 61.06 333 SER B CA 1
ATOM 5356 C C . SER B 1 333 ? -10.586 -52.375 -14.914 1 61.06 333 SER B C 1
ATOM 5358 O O . SER B 1 333 ? -11.219 -53.312 -14.398 1 61.06 333 SER B O 1
ATOM 5360 N N . THR B 1 334 ? -9.852 -52.562 -15.883 1 57.06 334 THR B N 1
ATOM 5361 C CA . THR B 1 334 ? -9.703 -53.875 -16.469 1 57.06 334 THR B CA 1
ATOM 5362 C C . THR B 1 334 ? -8.727 -54.719 -15.664 1 57.06 334 THR B C 1
ATOM 5364 O O . THR B 1 334 ? -8.836 -55.969 -15.641 1 57.06 334 THR B O 1
ATOM 5367 N N . ASN B 1 335 ? -7.895 -54.094 -14.883 1 51.81 335 ASN B N 1
ATOM 5368 C CA . ASN B 1 335 ? -6.934 -54.906 -14.117 1 51.81 335 ASN B CA 1
ATOM 5369 C C . ASN B 1 335 ? -7.395 -55.094 -12.68 1 51.81 335 ASN B C 1
ATOM 5371 O O . ASN B 1 335 ? -7.828 -54.156 -12.023 1 51.81 335 ASN B O 1
#